Protein AF-0000000067835198 (afdb_homodimer)

pLDDT: mean 89.01, std 11.65, range [39.59, 98.62]

Organism: Methylorubrum extorquens (strain ATCC 14718 / DSM 1338 / JCM 2805 / NCIMB 9133 / AM1) (NCBI:txid272630)

Radius of gyration: 22.45 Å; Cα contacts (8 Å, |Δi|>4): 816; chains: 2; bounding box: 59×58×52 Å

Structure (mmCIF, N/CA/C/O backbone):
data_AF-0000000067835198-model_v1
#
loop_
_entity.id
_entity.type
_entity.pdbx_description
1 polymer 'UspA domain-containing protein'
#
loop_
_atom_site.group_PDB
_atom_site.id
_atom_site.type_symbol
_atom_site.label_atom_id
_atom_site.label_alt_id
_atom_site.label_comp_id
_atom_site.label_asym_id
_atom_site.label_entity_id
_atom_site.label_seq_id
_atom_site.pdbx_PDB_ins_code
_atom_site.Cartn_x
_atom_site.Cartn_y
_atom_site.Cartn_z
_atom_site.occupancy
_atom_site.B_iso_or_equiv
_atom_site.auth_seq_id
_atom_site.auth_comp_id
_atom_site.auth_asym_id
_atom_site.auth_atom_id
_atom_site.pdbx_PDB_model_num
ATOM 1 N N . MET A 1 1 ? 27.922 -19.25 -3.51 1 61.28 1 MET A N 1
ATOM 2 C CA . MET A 1 1 ? 27.203 -17.984 -3.523 1 61.28 1 MET A CA 1
ATOM 3 C C . MET A 1 1 ? 27.75 -17.062 -4.605 1 61.28 1 MET A C 1
ATOM 5 O O . MET A 1 1 ? 26.984 -16.484 -5.383 1 61.28 1 MET A O 1
ATOM 9 N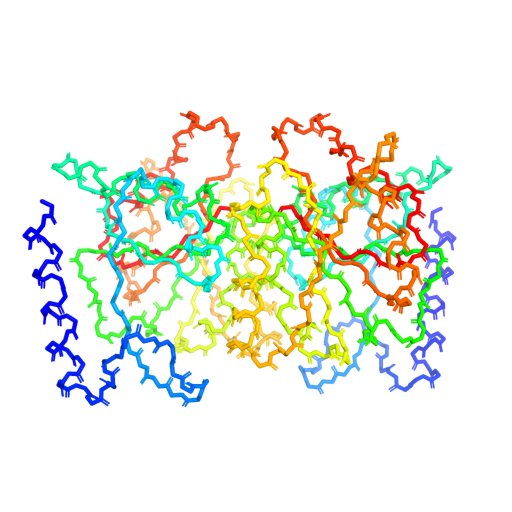 N . ARG A 1 2 ? 29.109 -17.125 -4.793 1 64.88 2 ARG A N 1
ATOM 10 C CA . ARG A 1 2 ? 29.75 -16.281 -5.801 1 64.88 2 ARG A CA 1
ATOM 11 C C . ARG A 1 2 ? 29.484 -16.812 -7.207 1 64.88 2 ARG A C 1
ATOM 13 O O . ARG A 1 2 ? 29.266 -16.047 -8.141 1 64.88 2 ARG A O 1
ATOM 20 N N . GLU A 1 3 ? 29.406 -18.047 -7.223 1 72.19 3 GLU A N 1
ATOM 21 C CA . GLU A 1 3 ? 29.156 -18.672 -8.523 1 72.19 3 GLU A CA 1
ATOM 22 C C . GLU A 1 3 ? 27.734 -18.406 -8.992 1 72.19 3 GLU A C 1
ATOM 24 O O . GLU A 1 3 ? 27.5 -18.109 -10.172 1 72.19 3 GLU A O 1
ATOM 29 N N . ALA A 1 4 ? 26.812 -18.5 -8.172 1 78.25 4 ALA A N 1
ATOM 30 C CA . ALA A 1 4 ? 25.422 -18.219 -8.492 1 78.25 4 ALA A CA 1
ATOM 31 C C . ALA A 1 4 ? 25.219 -16.766 -8.922 1 78.25 4 ALA A C 1
ATOM 33 O O . ALA A 1 4 ? 24.469 -16.484 -9.852 1 78.25 4 ALA A O 1
ATOM 34 N N . ALA A 1 5 ? 25.938 -15.859 -8.352 1 86.12 5 ALA A N 1
ATOM 35 C CA . ALA A 1 5 ? 25.859 -14.445 -8.711 1 86.12 5 ALA A CA 1
ATOM 36 C C . ALA A 1 5 ? 26.406 -14.211 -10.117 1 86.12 5 ALA A C 1
ATOM 38 O O . ALA A 1 5 ? 25.812 -13.453 -10.898 1 86.12 5 ALA A O 1
ATOM 39 N N . ALA A 1 6 ? 27.469 -14.859 -10.391 1 89.94 6 ALA A N 1
ATOM 40 C CA . ALA A 1 6 ? 28.078 -14.711 -11.711 1 89.94 6 ALA A CA 1
ATOM 41 C C . ALA A 1 6 ? 27.156 -15.258 -12.805 1 89.94 6 ALA A C 1
ATOM 43 O O . ALA A 1 6 ? 27.031 -14.648 -13.867 1 89.94 6 ALA A O 1
ATOM 44 N N . GLU A 1 7 ? 26.594 -16.344 -12.547 1 90.81 7 GLU A N 1
ATOM 45 C CA . GLU A 1 7 ? 25.672 -16.953 -13.5 1 90.81 7 GLU A CA 1
ATOM 46 C C . GLU A 1 7 ? 24.453 -16.062 -13.727 1 90.81 7 GLU A C 1
ATOM 48 O O . GLU A 1 7 ? 24 -15.898 -14.859 1 90.81 7 GLU A O 1
ATOM 53 N N . GLY A 1 8 ? 23.906 -15.531 -12.68 1 90.81 8 GLY A N 1
ATOM 54 C CA . GLY A 1 8 ? 22.781 -14.625 -12.781 1 90.81 8 GLY A CA 1
ATOM 55 C C . GLY A 1 8 ? 23.094 -13.367 -13.57 1 90.81 8 GLY A C 1
ATOM 56 O O . GLY A 1 8 ? 22.312 -12.961 -14.438 1 90.81 8 GLY A O 1
ATOM 57 N N . LYS A 1 9 ? 24.188 -12.828 -13.242 1 93.56 9 LYS A N 1
ATOM 58 C CA . LYS A 1 9 ? 24.609 -11.625 -13.953 1 93.56 9 LYS A CA 1
ATOM 59 C C . LYS A 1 9 ? 24.766 -11.891 -15.453 1 93.56 9 LYS A C 1
ATOM 61 O O . LYS A 1 9 ? 24.297 -11.109 -16.281 1 93.56 9 LYS A O 1
ATOM 66 N N . ALA A 1 10 ? 25.406 -13.008 -15.734 1 94.88 10 ALA A N 1
ATOM 67 C CA . ALA A 1 10 ? 25.609 -13.383 -17.125 1 94.88 10 ALA A CA 1
ATOM 68 C C . ALA A 1 10 ? 24.281 -13.586 -17.844 1 94.88 10 ALA A C 1
ATOM 70 O O . ALA A 1 10 ? 24.125 -13.195 -19 1 94.88 10 ALA A O 1
ATOM 71 N N . ALA A 1 11 ? 23.375 -14.172 -17.172 1 93.69 11 ALA A N 1
ATOM 72 C CA . ALA A 1 11 ? 22.047 -14.422 -17.75 1 93.69 11 ALA A CA 1
ATOM 73 C C . ALA A 1 11 ? 21.328 -13.109 -18.031 1 93.69 11 ALA A C 1
ATOM 75 O O . ALA A 1 11 ? 20.719 -12.953 -19.094 1 93.69 11 ALA A O 1
ATOM 76 N N . VAL A 1 12 ? 21.406 -12.125 -17.141 1 94.25 12 VAL A N 1
ATOM 77 C CA . VAL A 1 12 ? 20.766 -10.828 -17.328 1 94.25 12 VAL A CA 1
ATOM 78 C C . VAL A 1 12 ? 21.438 -10.07 -18.469 1 94.25 12 VAL A C 1
ATOM 80 O O . VAL A 1 12 ? 20.75 -9.469 -19.297 1 94.25 12 VAL A O 1
ATOM 83 N N . GLN A 1 13 ? 22.703 -10.133 -18.531 1 95.75 13 GLN A N 1
ATOM 84 C CA . GLN A 1 13 ? 23.438 -9.461 -19.594 1 95.75 13 GLN A CA 1
ATOM 85 C C . GLN A 1 13 ? 23.078 -10.031 -20.969 1 95.75 13 GLN A C 1
ATOM 87 O O . GLN A 1 13 ? 22.891 -9.289 -21.938 1 95.75 13 GLN A O 1
ATOM 92 N N . ALA A 1 14 ? 23.016 -11.367 -21.016 1 96.38 14 ALA A N 1
ATOM 93 C CA . ALA A 1 14 ? 22.625 -12.031 -22.25 1 96.38 14 ALA A CA 1
ATOM 94 C C . ALA A 1 14 ? 21.219 -11.625 -22.688 1 96.38 14 ALA A C 1
ATOM 96 O O . ALA A 1 14 ? 20.984 -11.375 -23.875 1 96.38 14 ALA A O 1
ATOM 97 N N . TRP A 1 15 ? 20.344 -11.602 -21.781 1 93.25 15 TRP A N 1
ATOM 98 C CA . TRP A 1 15 ? 18.984 -11.164 -22.078 1 93.25 15 TRP A CA 1
ATOM 99 C C . TRP A 1 15 ? 18.969 -9.727 -22.578 1 93.25 15 TRP A C 1
ATOM 101 O O . TRP A 1 15 ? 18.281 -9.414 -23.562 1 93.25 15 TRP A O 1
ATOM 111 N N . CYS A 1 16 ? 19.672 -8.805 -21.875 1 95.69 16 CYS A N 1
ATOM 112 C CA . CYS A 1 16 ? 19.766 -7.398 -22.266 1 95.69 16 CYS A CA 1
ATOM 113 C C . CYS A 1 16 ? 20.25 -7.254 -23.703 1 95.69 16 CYS A C 1
ATOM 115 O O . CYS A 1 16 ? 19.688 -6.465 -24.469 1 95.69 16 CYS A O 1
ATOM 117 N N . GLN A 1 17 ? 21.281 -7.996 -24.031 1 96.12 17 GLN A N 1
ATOM 118 C CA . GLN A 1 17 ? 21.828 -7.969 -25.391 1 96.12 17 GLN A CA 1
ATOM 119 C C . GLN A 1 17 ? 20.781 -8.422 -26.406 1 96.12 17 GLN A C 1
ATOM 121 O O . GLN A 1 17 ? 20.609 -7.773 -27.453 1 96.12 17 GLN A O 1
ATOM 126 N N . ARG A 1 18 ? 20.094 -9.438 -26.125 1 95.88 18 ARG A N 1
ATOM 127 C CA . ARG A 1 18 ? 19.094 -10 -27.031 1 95.88 18 ARG A CA 1
ATOM 128 C C . ARG A 1 18 ? 17.938 -9.031 -27.25 1 95.88 18 ARG A C 1
ATOM 130 O O . ARG A 1 18 ? 17.438 -8.883 -28.359 1 95.88 18 ARG A O 1
ATOM 137 N N . GLU A 1 19 ? 17.531 -8.305 -26.172 1 93.88 19 GLU A N 1
ATOM 138 C CA . GLU A 1 19 ? 16.328 -7.48 -26.219 1 93.88 19 GLU A CA 1
ATOM 139 C C . GLU A 1 19 ? 16.672 -6.023 -26.516 1 93.88 19 GLU A C 1
ATOM 141 O O . GLU A 1 19 ? 15.773 -5.184 -26.656 1 93.88 19 GLU A O 1
ATOM 146 N N . GLY A 1 20 ? 17.938 -5.684 -26.562 1 93.88 20 GLY A N 1
ATOM 147 C CA . GLY A 1 20 ? 18.344 -4.312 -26.812 1 93.88 20 GLY A CA 1
ATOM 148 C C . GLY A 1 20 ? 18.109 -3.4 -25.625 1 93.88 20 GLY A C 1
ATOM 149 O O . GLY A 1 20 ? 17.766 -2.229 -25.781 1 93.88 20 GLY A O 1
ATOM 150 N N . VAL A 1 21 ? 18.141 -3.959 -24.438 1 93.94 21 VAL A N 1
ATOM 151 C CA . VAL A 1 21 ? 18 -3.189 -23.203 1 93.94 21 VAL A CA 1
ATOM 152 C C . VAL A 1 21 ? 19.375 -2.811 -22.656 1 93.94 21 VAL A C 1
ATOM 154 O O . VAL A 1 21 ? 20.219 -3.676 -22.453 1 93.94 21 VAL A O 1
ATOM 157 N N . PRO A 1 22 ? 19.625 -1.518 -22.531 1 93.88 22 PRO A N 1
ATOM 158 C CA . PRO A 1 22 ? 20.922 -1.11 -21.984 1 93.88 22 PRO A CA 1
ATOM 159 C C . PRO A 1 22 ? 21.203 -1.728 -20.609 1 93.88 22 PRO A C 1
ATOM 161 O O . PRO A 1 22 ? 20.344 -1.707 -19.734 1 93.88 22 PRO A O 1
ATOM 164 N N . PHE A 1 23 ? 22.344 -2.373 -20.5 1 94.25 23 PHE A N 1
ATOM 165 C CA . PHE A 1 23 ? 22.891 -2.838 -19.234 1 94.25 23 PHE A CA 1
ATOM 166 C C . PHE A 1 23 ? 23.844 -1.811 -18.656 1 94.25 23 PHE A C 1
ATOM 168 O O . PHE A 1 23 ? 24.922 -1.571 -19.203 1 94.25 23 PHE A O 1
ATOM 175 N N . MET A 1 24 ? 23.391 -1.214 -17.484 1 91.38 24 MET A N 1
ATOM 176 C CA . MET A 1 24 ? 24.125 -0.045 -16.984 1 91.38 24 MET A CA 1
ATOM 177 C C . MET A 1 24 ? 24.547 -0.245 -15.539 1 91.38 24 MET A C 1
ATOM 179 O O . MET A 1 24 ? 24.031 -1.122 -14.852 1 91.38 24 MET A O 1
ATOM 183 N N . SER A 1 25 ? 25.5 0.57 -15.117 1 84.69 25 SER A N 1
ATOM 184 C CA . SER A 1 25 ? 25.984 0.493 -13.75 1 84.69 25 SER A CA 1
ATOM 185 C C . SER A 1 25 ? 25.062 1.222 -12.781 1 84.69 25 SER A C 1
ATOM 187 O O . SER A 1 25 ? 25.016 0.898 -11.594 1 84.69 25 SER A O 1
ATOM 189 N N . SER A 1 26 ? 24.453 2.236 -13.32 1 78.19 26 SER A N 1
ATOM 190 C CA . SER A 1 26 ? 23.531 3.01 -12.508 1 78.19 26 SER A CA 1
ATOM 191 C C . SER A 1 26 ? 22.281 3.395 -13.305 1 78.19 26 SER A C 1
ATOM 193 O O . SER A 1 26 ? 22.234 3.184 -14.516 1 78.19 26 SER A O 1
ATOM 195 N N . GLY A 1 27 ? 21.328 3.848 -12.555 1 71.88 27 GLY A N 1
ATOM 196 C CA . GLY A 1 27 ? 20.062 4.203 -13.164 1 71.88 27 GLY A CA 1
ATOM 197 C C . GLY A 1 27 ? 20.203 5.172 -14.32 1 71.88 27 GLY A C 1
ATOM 198 O O . GLY A 1 27 ? 21.156 5.961 -14.359 1 71.88 27 GLY A O 1
ATOM 199 N N . GLY A 1 28 ? 19.469 4.891 -15.406 1 71 28 GLY A N 1
ATOM 200 C CA . GLY A 1 28 ? 19.438 5.719 -16.594 1 71 28 GLY A CA 1
ATOM 201 C C . GLY A 1 28 ? 18.281 6.699 -16.625 1 71 28 GLY A C 1
ATOM 202 O O . GLY A 1 28 ? 17.844 7.18 -15.57 1 71 28 GLY A O 1
ATOM 203 N N . ARG A 1 29 ? 17.953 7.02 -17.781 1 74 29 ARG A N 1
ATOM 204 C CA . ARG A 1 29 ? 16.844 7.941 -18.031 1 74 29 ARG A CA 1
ATOM 205 C C . ARG A 1 29 ? 15.516 7.328 -17.594 1 74 29 ARG A C 1
ATOM 207 O O . ARG A 1 29 ? 15.297 6.125 -17.766 1 74 29 ARG A O 1
ATOM 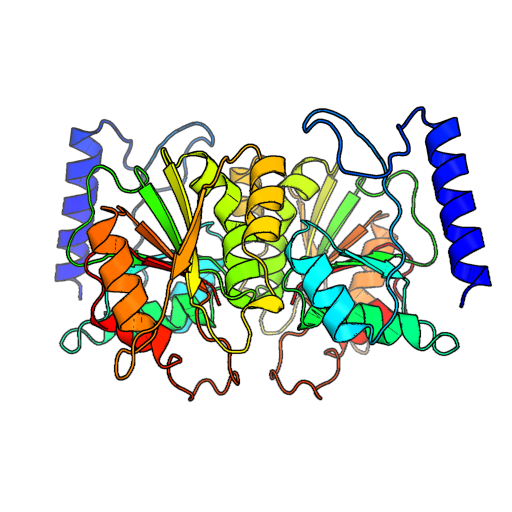214 N N . LEU A 1 30 ? 14.555 8.172 -17.172 1 75.88 30 LEU A N 1
ATOM 215 C CA . LEU A 1 30 ? 13.258 7.777 -16.625 1 75.88 30 LEU A CA 1
ATOM 216 C C . LEU A 1 30 ? 12.359 7.203 -17.703 1 75.88 30 LEU A C 1
ATOM 218 O O . LEU A 1 30 ? 11.445 6.426 -17.422 1 75.88 30 LEU A O 1
ATOM 222 N N . ASP A 1 31 ? 12.641 7.492 -18.938 1 79 31 ASP A N 1
ATOM 223 C CA . ASP A 1 31 ? 11.727 7.105 -20.016 1 79 31 ASP A CA 1
ATOM 224 C C . ASP A 1 31 ? 12.273 5.91 -20.797 1 79 31 ASP A C 1
ATOM 226 O O . ASP A 1 31 ? 11.773 5.582 -21.875 1 79 31 ASP A O 1
ATOM 230 N N . ALA A 1 32 ? 13.281 5.273 -20.203 1 83.12 32 ALA A N 1
ATOM 231 C CA . ALA A 1 32 ? 13.875 4.148 -20.922 1 83.12 32 ALA A CA 1
ATOM 232 C C . ALA A 1 32 ? 13.906 2.895 -20.047 1 83.12 32 ALA A C 1
ATOM 234 O O . ALA A 1 32 ? 13.898 2.986 -18.812 1 83.12 32 ALA A O 1
ATOM 235 N N . THR A 1 33 ? 13.875 1.785 -20.781 1 89.19 33 THR A N 1
ATOM 236 C CA . THR A 1 33 ? 14.07 0.507 -20.109 1 89.19 33 THR A CA 1
ATOM 237 C C . THR A 1 33 ? 15.562 0.171 -20.016 1 89.19 33 THR A C 1
ATOM 239 O O . THR A 1 33 ? 16.297 0.298 -20.984 1 89.19 33 THR A O 1
ATOM 242 N N . PHE A 1 34 ? 15.984 -0.078 -18.828 1 93.38 34 PHE A N 1
ATOM 243 C CA . PHE A 1 34 ? 17.375 -0.48 -18.625 1 93.38 34 PHE A CA 1
ATOM 244 C C . PHE A 1 34 ? 17.484 -1.527 -17.516 1 93.38 34 PHE A C 1
ATOM 246 O O . PHE A 1 34 ? 16.5 -1.803 -16.828 1 93.38 34 PHE A O 1
ATOM 253 N N . ALA A 1 35 ? 18.656 -2.15 -17.438 1 94.19 35 ALA A N 1
ATOM 254 C CA . ALA A 1 35 ? 18.938 -3.109 -16.375 1 94.19 35 ALA A CA 1
ATOM 255 C C . ALA A 1 35 ? 20.234 -2.764 -15.656 1 94.19 35 ALA A C 1
ATOM 257 O O . ALA A 1 35 ? 21.203 -2.307 -16.281 1 94.19 35 ALA A O 1
ATOM 258 N N . THR A 1 36 ? 20.188 -2.814 -14.383 1 92.94 36 THR A N 1
ATOM 259 C CA . THR A 1 36 ? 21.391 -2.703 -13.562 1 92.94 36 THR A CA 1
ATOM 260 C C . THR A 1 36 ? 21.594 -3.963 -12.727 1 92.94 36 THR A C 1
ATOM 262 O O . THR A 1 36 ? 20.641 -4.73 -12.516 1 92.94 36 THR A O 1
ATOM 265 N N . TRP A 1 37 ? 22.844 -4.223 -12.352 1 93.38 37 TRP A N 1
ATOM 266 C CA . TRP A 1 37 ? 23.188 -5.359 -11.508 1 93.38 37 TRP A CA 1
ATOM 267 C C . TRP A 1 37 ? 23.953 -4.906 -10.266 1 93.38 37 TRP A C 1
ATOM 269 O O . TRP A 1 37 ? 24.906 -4.117 -10.375 1 93.38 37 TRP A O 1
ATOM 279 N N . ALA A 1 38 ? 23.422 -5.273 -9.156 1 91.62 38 ALA A N 1
ATOM 280 C CA . ALA A 1 38 ? 24.094 -4.992 -7.898 1 91.62 38 ALA A CA 1
ATOM 281 C C . ALA A 1 38 ? 24.281 -6.266 -7.074 1 91.62 38 ALA A C 1
ATOM 283 O O . ALA A 1 38 ? 23.375 -7.117 -7.035 1 91.62 38 ALA A O 1
ATOM 284 N N . GLU A 1 39 ? 25.406 -6.402 -6.465 1 91.5 39 GLU A N 1
ATOM 285 C CA . GLU A 1 39 ? 25.703 -7.488 -5.535 1 91.5 39 GLU A CA 1
ATOM 286 C C . GLU A 1 39 ? 25.906 -6.961 -4.117 1 91.5 39 GLU A C 1
ATOM 288 O O . GLU A 1 39 ? 26.75 -6.094 -3.883 1 91.5 39 GLU A O 1
ATOM 293 N N . LEU A 1 40 ? 25.094 -7.375 -3.268 1 89.81 40 LEU A N 1
ATOM 294 C CA . LEU A 1 40 ? 25.156 -6.984 -1.865 1 89.81 40 LEU A CA 1
ATOM 295 C C . LEU A 1 40 ? 25.484 -8.18 -0.979 1 89.81 40 LEU A C 1
ATOM 297 O O . LEU A 1 40 ? 25 -9.289 -1.228 1 89.81 40 LEU A O 1
ATOM 301 N N . SER A 1 41 ? 26.312 -7.98 -0.031 1 90.88 41 SER A N 1
ATOM 302 C CA . SER A 1 41 ? 26.719 -9.031 0.906 1 90.88 41 SER A CA 1
ATOM 303 C C . SER A 1 41 ? 26.297 -8.68 2.332 1 90.88 41 SER A C 1
ATOM 305 O O . SER A 1 41 ? 26.406 -7.527 2.752 1 90.88 41 SER A O 1
ATOM 307 N N . GLY A 1 42 ? 25.734 -9.609 2.973 1 90.31 42 GLY A N 1
ATOM 308 C CA . GLY A 1 42 ? 25.25 -9.422 4.332 1 90.31 42 GLY A CA 1
ATOM 309 C C . GLY A 1 42 ? 23.984 -10.211 4.629 1 90.31 42 GLY A C 1
ATOM 310 O O . GLY A 1 42 ? 23.672 -11.18 3.936 1 90.31 42 GLY A O 1
ATOM 311 N N . GLU A 1 43 ? 23.375 -9.883 5.766 1 92.5 43 GLU A N 1
ATOM 312 C CA . GLU A 1 43 ? 22.109 -10.523 6.109 1 92.5 43 GLU A CA 1
ATOM 313 C C . GLU A 1 43 ? 21 -10.117 5.141 1 92.5 43 GLU A C 1
ATOM 315 O O . GLU A 1 43 ? 20.875 -8.938 4.797 1 92.5 43 GLU A O 1
ATOM 320 N N . ILE A 1 44 ? 20.266 -11.039 4.703 1 90.69 44 ILE A N 1
ATOM 321 C CA . ILE A 1 44 ? 19.281 -10.836 3.646 1 90.69 44 ILE A CA 1
ATOM 322 C C . ILE A 1 44 ? 18.203 -9.867 4.125 1 90.69 44 ILE A C 1
ATOM 324 O O . ILE A 1 44 ? 17.781 -8.977 3.383 1 90.69 44 ILE A O 1
ATOM 328 N N . GLU A 1 45 ? 17.734 -10.047 5.391 1 92.19 45 GLU A N 1
ATOM 329 C CA . GLU A 1 45 ? 16.562 -9.281 5.828 1 92.19 45 GLU A CA 1
ATOM 330 C C . GLU A 1 45 ? 16.828 -7.781 5.766 1 92.19 45 GLU A C 1
ATOM 332 O O . GLU A 1 45 ? 16.109 -7.043 5.102 1 92.19 45 GLU A O 1
ATOM 337 N N . PRO A 1 46 ? 17.922 -7.27 6.414 1 91.19 46 PRO A N 1
ATOM 338 C CA . PRO A 1 46 ? 18.172 -5.828 6.32 1 91.19 46 PRO A CA 1
ATOM 339 C C . PRO A 1 46 ? 18.453 -5.367 4.891 1 91.19 46 PRO A C 1
ATOM 341 O O . PRO A 1 46 ? 17.969 -4.305 4.477 1 91.19 46 PRO A O 1
ATOM 344 N N . LEU A 1 47 ? 19.172 -6.129 4.133 1 92.81 47 LEU A N 1
ATOM 345 C CA . LEU A 1 47 ? 19.562 -5.742 2.781 1 92.81 47 LEU A CA 1
ATOM 346 C C . LEU A 1 47 ? 18.344 -5.691 1.858 1 92.81 47 LEU A C 1
ATOM 348 O O . LEU A 1 47 ? 18.156 -4.719 1.124 1 92.81 47 LEU A O 1
ATOM 352 N N . LEU A 1 48 ? 17.5 -6.68 1.898 1 93.94 48 LEU A N 1
ATOM 353 C CA . LEU A 1 48 ? 16.328 -6.73 1.037 1 93.94 48 LEU A CA 1
ATOM 354 C C . LEU A 1 48 ? 15.305 -5.68 1.455 1 93.94 48 LEU A C 1
ATOM 356 O O . LEU A 1 48 ? 14.641 -5.086 0.606 1 93.94 48 LEU A O 1
ATOM 360 N N . THR A 1 49 ? 15.188 -5.488 2.754 1 92.88 49 THR A N 1
ATOM 361 C CA . THR A 1 49 ? 14.273 -4.477 3.262 1 92.88 49 THR A CA 1
ATOM 362 C C . THR A 1 49 ? 14.641 -3.094 2.725 1 92.88 49 THR A C 1
ATOM 364 O O . THR A 1 49 ? 13.797 -2.402 2.148 1 92.88 49 THR A O 1
ATOM 367 N N . LEU A 1 50 ? 15.875 -2.752 2.869 1 88 50 LEU A N 1
ATOM 368 C CA . LEU A 1 50 ? 16.328 -1.426 2.465 1 88 50 LEU A CA 1
ATOM 369 C C . LEU A 1 50 ? 16.234 -1.256 0.953 1 88 50 LEU A C 1
ATOM 371 O O . LEU A 1 50 ? 15.742 -0.238 0.468 1 88 50 LEU A O 1
ATOM 375 N N . ALA A 1 51 ? 16.578 -2.25 0.224 1 91.12 51 ALA A N 1
ATOM 376 C CA . ALA A 1 51 ? 16.547 -2.184 -1.234 1 91.12 51 ALA A CA 1
ATOM 377 C C . ALA A 1 51 ? 15.102 -2.221 -1.743 1 91.12 51 ALA A C 1
ATOM 379 O O . ALA A 1 51 ? 14.758 -1.517 -2.695 1 91.12 51 ALA A O 1
ATOM 380 N N . GLY A 1 52 ? 14.328 -2.998 -1.124 1 94.12 52 GLY A N 1
ATOM 381 C CA . GLY A 1 52 ? 12.969 -3.217 -1.578 1 94.12 52 GLY A CA 1
ATOM 382 C C . GLY A 1 52 ? 12.062 -2.021 -1.351 1 94.12 52 GLY A C 1
ATOM 383 O O . GLY A 1 52 ? 11.141 -1.774 -2.133 1 94.12 52 GLY A O 1
ATOM 384 N N . ARG A 1 53 ? 12.328 -1.284 -0.363 1 92 53 ARG A N 1
ATOM 385 C CA . ARG A 1 53 ? 11.43 -0.208 0.056 1 92 53 ARG A CA 1
ATOM 386 C C . ARG A 1 53 ? 11.43 0.927 -0.963 1 92 53 ARG A C 1
ATOM 388 O O . ARG A 1 53 ? 10.477 1.705 -1.028 1 92 53 ARG A O 1
ATOM 395 N N . ILE A 1 54 ? 12.492 1.025 -1.827 1 93.31 54 ILE A N 1
ATOM 396 C CA . ILE A 1 54 ? 12.578 2.088 -2.822 1 93.31 54 ILE A CA 1
ATOM 397 C C . ILE A 1 54 ? 12.344 1.509 -4.215 1 93.31 54 ILE A C 1
ATOM 399 O O . ILE A 1 54 ? 12.969 1.941 -5.188 1 93.31 54 ILE A O 1
ATOM 403 N N . ASN A 1 55 ? 11.617 0.474 -4.297 1 94.81 55 ASN A N 1
ATOM 404 C CA . ASN A 1 55 ? 11.148 -0.143 -5.535 1 94.81 55 ASN A CA 1
ATOM 405 C C . ASN A 1 55 ? 9.641 -0.372 -5.508 1 94.81 55 ASN A C 1
ATOM 407 O O . ASN A 1 55 ? 9.031 -0.378 -4.441 1 94.81 55 ASN A O 1
ATOM 411 N N . ASP A 1 56 ? 9.055 -0.52 -6.691 1 95.12 56 ASP A N 1
ATOM 412 C CA . ASP A 1 56 ? 7.613 -0.709 -6.773 1 95.12 56 ASP A CA 1
ATOM 413 C C . ASP A 1 56 ? 7.238 -2.174 -6.555 1 95.12 56 ASP A C 1
ATOM 415 O O . ASP A 1 56 ? 6.113 -2.479 -6.148 1 95.12 56 ASP A O 1
ATOM 419 N N . LEU A 1 57 ? 8.133 -3.059 -6.852 1 96.69 57 LEU A N 1
ATOM 420 C CA . LEU A 1 57 ? 7.875 -4.496 -6.859 1 96.69 57 LEU A CA 1
ATOM 421 C C . LEU A 1 57 ? 9.141 -5.273 -6.5 1 96.69 57 LEU A C 1
ATOM 423 O O . LEU A 1 57 ? 10.234 -4.938 -6.965 1 96.69 57 LEU A O 1
ATOM 427 N N . VAL A 1 58 ? 8.984 -6.254 -5.613 1 97.19 58 VAL A N 1
ATOM 428 C CA . VAL A 1 58 ? 10.062 -7.188 -5.309 1 97.19 58 VAL A CA 1
ATOM 429 C C . VAL A 1 58 ? 9.766 -8.547 -5.945 1 97.19 58 VAL A C 1
ATOM 431 O O . VAL A 1 58 ? 8.672 -9.086 -5.789 1 97.19 58 VAL A O 1
ATOM 434 N N . ILE A 1 59 ? 10.68 -9.055 -6.758 1 96.88 59 ILE A N 1
ATOM 435 C CA . ILE A 1 59 ? 10.531 -10.367 -7.379 1 96.88 59 ILE A CA 1
ATOM 436 C C . ILE A 1 59 ? 11.461 -11.367 -6.695 1 96.88 59 ILE A C 1
ATOM 438 O O . ILE A 1 59 ? 12.656 -11.109 -6.555 1 96.88 59 ILE A O 1
ATOM 442 N N . VAL A 1 60 ? 10.898 -12.477 -6.215 1 95.38 60 VAL A N 1
ATOM 443 C CA . VAL A 1 60 ? 11.68 -13.484 -5.516 1 95.38 60 VAL A CA 1
ATOM 444 C C . VAL A 1 60 ? 11.391 -14.867 -6.102 1 95.38 60 VAL A C 1
ATOM 446 O O . VAL A 1 60 ? 10.344 -15.078 -6.715 1 95.38 60 VAL A O 1
ATOM 449 N N . ASP A 1 61 ? 12.352 -15.773 -5.852 1 92.62 61 ASP A N 1
ATOM 450 C CA . ASP A 1 61 ? 12.141 -17.172 -6.219 1 92.62 61 ASP A CA 1
ATOM 451 C C . ASP A 1 61 ? 11.133 -17.844 -5.281 1 92.62 61 ASP A C 1
ATOM 453 O O . ASP A 1 61 ? 10.961 -17.406 -4.141 1 92.62 61 ASP A O 1
ATOM 457 N N . ARG A 1 62 ? 10.508 -18.859 -5.809 1 92.56 62 ARG A N 1
ATOM 458 C CA . ARG A 1 62 ? 9.75 -19.734 -4.914 1 92.56 62 ARG A CA 1
ATOM 459 C C . ARG A 1 62 ? 10.656 -20.359 -3.857 1 92.56 62 ARG A C 1
ATOM 461 O O . ARG A 1 62 ? 11.781 -20.75 -4.156 1 92.56 62 ARG A O 1
ATOM 468 N N . PRO A 1 63 ? 10.117 -20.516 -2.654 1 91.56 63 PRO A N 1
ATOM 469 C CA . PRO A 1 63 ? 10.922 -21.156 -1.617 1 91.56 63 PRO A CA 1
ATOM 470 C C . PRO A 1 63 ? 11.344 -22.578 -1.99 1 91.56 63 PRO A C 1
ATOM 472 O O . PRO A 1 63 ? 10.516 -23.359 -2.467 1 91.56 63 PRO A O 1
ATOM 475 N N . ASP A 1 64 ? 12.609 -22.828 -1.864 1 89.31 64 ASP A N 1
ATOM 476 C CA . ASP A 1 64 ? 13.234 -24.141 -2.053 1 89.31 64 ASP A CA 1
ATOM 477 C C . ASP A 1 64 ? 13.906 -24.609 -0.769 1 89.31 64 ASP A C 1
ATOM 479 O O . ASP A 1 64 ? 14.828 -23.953 -0.268 1 89.31 64 ASP A O 1
ATOM 483 N N . PRO A 1 65 ? 13.422 -25.719 -0.227 1 88.25 65 PRO A N 1
ATOM 484 C CA . PRO A 1 65 ? 14.031 -26.219 1.008 1 88.25 65 PRO A CA 1
ATOM 485 C C . PRO A 1 65 ? 15.539 -26.422 0.884 1 88.25 65 PRO A C 1
ATOM 487 O O . PRO A 1 65 ? 16.266 -26.328 1.879 1 88.25 65 PRO A O 1
ATOM 490 N N . GLY A 1 66 ? 16.031 -26.719 -0.238 1 90.62 66 GLY A N 1
ATOM 491 C CA . GLY A 1 66 ? 17.469 -26.906 -0.465 1 90.62 66 GLY A CA 1
ATOM 492 C C . GLY A 1 66 ? 18.234 -25.609 -0.556 1 90.62 66 GLY A C 1
ATOM 493 O O . GLY A 1 66 ? 19.469 -25.625 -0.545 1 90.62 66 GLY A O 1
ATOM 494 N N . VAL A 1 67 ? 17.531 -24.547 -0.747 1 88.81 67 VAL A N 1
ATOM 495 C CA . VAL A 1 67 ? 18.141 -23.234 -0.845 1 88.81 67 VAL A CA 1
ATOM 496 C C . VAL A 1 67 ? 17.5 -22.281 0.171 1 88.81 67 VAL A C 1
ATOM 498 O O . VAL A 1 67 ? 16.609 -21.516 -0.173 1 88.81 67 VAL A O 1
ATOM 501 N N . PRO A 1 68 ? 17.984 -22.25 1.422 1 86.44 68 PRO A N 1
ATOM 502 C CA . PRO A 1 68 ? 17.359 -21.5 2.516 1 86.44 68 PRO A CA 1
ATOM 503 C C . PRO A 1 68 ? 17.172 -20.016 2.186 1 86.44 68 PRO A C 1
ATOM 505 O O . PRO A 1 68 ? 16.25 -19.375 2.701 1 86.44 68 PRO A O 1
ATOM 508 N N . PHE A 1 69 ? 17.969 -19.562 1.315 1 87.69 69 PHE A N 1
ATOM 509 C CA . PHE A 1 69 ? 17.906 -18.172 0.898 1 87.69 69 PHE A CA 1
ATOM 510 C C . PHE A 1 69 ? 16.531 -17.828 0.333 1 87.69 69 PHE A C 1
ATOM 512 O O . PHE A 1 69 ? 15.992 -16.75 0.607 1 87.69 69 PHE A O 1
ATOM 519 N N . THR A 1 70 ? 15.969 -18.688 -0.359 1 90.12 70 THR A N 1
ATOM 520 C CA . THR A 1 70 ? 14.727 -18.391 -1.067 1 90.12 70 THR A CA 1
ATOM 521 C C . THR A 1 70 ? 13.57 -18.203 -0.084 1 90.12 70 THR A C 1
ATOM 523 O O . THR A 1 70 ? 12.734 -17.312 -0.261 1 90.12 70 THR A O 1
ATOM 526 N N . GLY A 1 71 ? 13.508 -19.016 0.891 1 90.88 71 GLY A N 1
ATOM 527 C CA . GLY A 1 71 ? 12.484 -18.844 1.915 1 90.88 71 GLY A CA 1
ATOM 528 C C . GLY A 1 71 ? 12.625 -17.547 2.691 1 90.88 71 GLY A C 1
ATOM 529 O O . GLY A 1 71 ? 11.641 -16.859 2.938 1 90.88 71 GLY A O 1
ATOM 530 N N . ARG A 1 72 ? 13.82 -17.25 3.111 1 91.38 72 ARG A N 1
ATOM 531 C CA . ARG A 1 72 ? 14.086 -16.016 3.848 1 91.38 72 ARG A CA 1
ATOM 532 C C . ARG A 1 72 ? 13.781 -14.789 2.996 1 91.38 72 ARG A C 1
ATOM 534 O O . ARG A 1 72 ? 13.281 -13.781 3.502 1 91.38 72 ARG A O 1
ATOM 541 N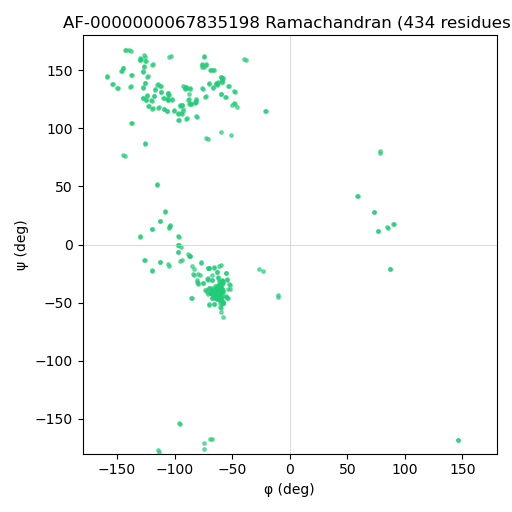 N . ALA A 1 73 ? 14.102 -14.883 1.699 1 93.88 73 ALA A N 1
ATOM 542 C CA . ALA A 1 73 ? 13.836 -13.781 0.784 1 93.88 73 ALA A CA 1
ATOM 543 C C . ALA A 1 73 ? 12.344 -13.5 0.671 1 93.88 73 ALA A C 1
ATOM 545 O O . ALA A 1 73 ? 11.906 -12.352 0.747 1 93.88 73 ALA A O 1
ATOM 546 N N . LEU A 1 74 ? 11.594 -14.539 0.544 1 93.31 74 LEU A N 1
ATOM 547 C CA . LEU A 1 74 ? 10.148 -14.367 0.445 1 93.31 74 LEU A CA 1
ATOM 548 C C . LEU A 1 74 ? 9.578 -13.797 1.74 1 93.31 74 LEU A C 1
ATOM 550 O O . LEU A 1 74 ? 8.781 -12.859 1.713 1 93.31 74 LEU A O 1
ATOM 554 N N . ASP A 1 75 ? 10.008 -14.344 2.811 1 90.62 75 ASP A N 1
ATOM 555 C CA . ASP A 1 75 ? 9.547 -13.875 4.113 1 90.62 75 ASP A CA 1
ATOM 556 C C . ASP A 1 75 ? 9.852 -12.391 4.305 1 90.62 75 ASP A C 1
ATOM 558 O O . ASP A 1 75 ? 8.969 -11.625 4.703 1 90.62 75 ASP A O 1
ATOM 562 N N . THR A 1 76 ? 11.062 -12.047 4.031 1 92.44 76 THR A N 1
ATOM 563 C CA . THR A 1 76 ? 11.484 -10.656 4.195 1 92.44 76 THR A CA 1
ATOM 564 C C . THR A 1 76 ? 10.695 -9.742 3.262 1 92.44 76 THR A C 1
ATOM 566 O O . THR A 1 76 ? 10.203 -8.695 3.682 1 92.44 76 THR A O 1
ATOM 569 N N . ALA A 1 77 ? 10.547 -10.125 2.031 1 94.31 77 ALA A N 1
ATOM 570 C CA . ALA A 1 77 ? 9.812 -9.328 1.05 1 94.31 77 ALA A CA 1
ATOM 571 C C . ALA A 1 77 ? 8.383 -9.086 1.507 1 94.31 77 ALA A C 1
ATOM 573 O O . ALA A 1 77 ? 7.871 -7.965 1.39 1 94.31 77 ALA A O 1
ATOM 574 N N . LEU A 1 78 ? 7.773 -10.102 2.105 1 91.19 78 LEU A N 1
ATOM 575 C CA . LEU A 1 78 ? 6.359 -10.031 2.457 1 91.19 78 LEU A CA 1
ATOM 576 C C . LEU A 1 78 ? 6.156 -9.242 3.748 1 91.19 78 LEU A C 1
ATOM 578 O O . LEU A 1 78 ? 5.199 -8.477 3.869 1 91.19 78 LEU A O 1
ATOM 582 N N . PHE A 1 79 ? 7.117 -9.367 4.645 1 88.81 79 PHE A N 1
ATOM 583 C CA . PHE A 1 79 ? 6.777 -8.922 5.992 1 88.81 79 PHE A CA 1
ATOM 584 C C . PHE A 1 79 ? 7.582 -7.684 6.375 1 88.81 79 PHE A C 1
ATOM 586 O O . PHE A 1 79 ? 7.25 -6.992 7.34 1 88.81 79 PHE A O 1
ATOM 593 N N . SER A 1 80 ? 8.617 -7.422 5.617 1 90 80 SER A N 1
ATOM 594 C CA . SER A 1 80 ? 9.484 -6.355 6.102 1 90 80 SER A CA 1
ATOM 595 C C . SER A 1 80 ? 9.57 -5.211 5.102 1 90 80 SER A C 1
ATOM 597 O O . SER A 1 80 ? 9.867 -4.074 5.473 1 90 80 SER A O 1
ATOM 599 N N . VAL A 1 81 ? 9.32 -5.422 3.881 1 92.44 81 VAL A N 1
ATOM 600 C CA . VAL A 1 81 ? 9.617 -4.441 2.844 1 92.44 81 VAL A CA 1
ATOM 601 C C . VAL A 1 81 ? 8.469 -3.447 2.725 1 92.44 81 VAL A C 1
ATOM 603 O O . VAL A 1 81 ? 8.688 -2.236 2.645 1 92.44 81 VAL A O 1
ATOM 606 N N . GLY A 1 82 ? 7.211 -3.99 2.689 1 92.19 82 GLY A N 1
ATOM 607 C CA . GLY A 1 82 ? 6.055 -3.115 2.568 1 92.19 82 GLY A CA 1
ATOM 608 C C . GLY A 1 82 ? 5.648 -2.859 1.129 1 92.19 82 GLY A C 1
ATOM 609 O O . GLY A 1 82 ? 4.961 -1.879 0.839 1 92.19 82 GLY A O 1
ATOM 610 N N . ARG A 1 83 ? 6.125 -3.699 0.258 1 96.44 83 ARG A N 1
ATOM 611 C CA . ARG A 1 83 ? 5.801 -3.625 -1.164 1 96.44 83 ARG A CA 1
ATOM 612 C C . ARG A 1 83 ? 5.234 -4.949 -1.665 1 96.44 83 ARG A C 1
ATOM 614 O O . ARG A 1 83 ? 5.445 -5.996 -1.049 1 96.44 83 ARG A O 1
ATOM 621 N N . PRO A 1 84 ? 4.473 -4.867 -2.822 1 97.06 84 PRO A N 1
ATOM 622 C CA . PRO A 1 84 ? 4.066 -6.133 -3.434 1 97.06 84 PRO A CA 1
ATOM 623 C C . PRO A 1 84 ? 5.254 -7.016 -3.807 1 97.06 84 PRO A C 1
ATOM 625 O O . PRO A 1 84 ? 6.309 -6.508 -4.191 1 97.06 84 PRO A O 1
ATOM 628 N N . THR A 1 85 ? 5.027 -8.297 -3.625 1 96.88 85 THR A N 1
ATOM 629 C CA . THR A 1 85 ? 6.051 -9.289 -3.92 1 96.88 85 THR A CA 1
ATOM 630 C C . THR A 1 85 ? 5.559 -10.281 -4.973 1 96.88 85 THR A C 1
ATOM 632 O O . THR A 1 85 ? 4.48 -10.859 -4.832 1 96.88 85 THR A O 1
ATOM 635 N N . LEU A 1 86 ? 6.293 -10.398 -6.027 1 97.19 86 LEU A N 1
ATOM 636 C CA . LEU A 1 86 ? 6.008 -11.406 -7.039 1 97.19 86 LEU A CA 1
ATOM 637 C C . LEU A 1 86 ? 6.863 -12.648 -6.824 1 97.19 86 LEU A C 1
ATOM 639 O O . LEU A 1 86 ? 8.086 -12.594 -6.953 1 97.19 86 LEU A O 1
ATOM 643 N N . MET A 1 87 ? 6.266 -13.688 -6.363 1 96.19 87 MET A N 1
ATOM 644 C CA . MET A 1 87 ? 6.93 -14.984 -6.285 1 96.19 87 MET A CA 1
ATOM 645 C C . MET A 1 87 ? 6.891 -15.695 -7.633 1 96.19 87 MET A C 1
ATOM 647 O O . MET A 1 87 ? 5.816 -15.945 -8.18 1 96.19 87 MET A O 1
ATOM 651 N N . VAL A 1 88 ? 8.133 -15.984 -8.031 1 92 88 VAL A N 1
ATOM 652 C CA . VAL A 1 88 ? 8.219 -16.625 -9.344 1 92 88 VAL A CA 1
ATOM 653 C C . VAL A 1 88 ? 7.746 -18.078 -9.234 1 92 88 VAL A C 1
ATOM 655 O O . VAL A 1 88 ? 8.008 -18.75 -8.234 1 92 88 VAL A O 1
ATOM 658 N N . GLY A 1 89 ? 6.863 -18.562 -9.977 1 79 89 GLY A N 1
ATOM 659 C CA . GLY A 1 89 ? 6.449 -19.953 -10.062 1 79 89 GLY A CA 1
ATOM 660 C C . GLY A 1 89 ? 7.516 -20.859 -10.648 1 79 89 GLY A C 1
ATOM 661 O O . GLY A 1 89 ? 8.711 -20.594 -10.5 1 79 89 GLY A O 1
ATOM 662 N N . HIS A 1 90 ? 7.156 -22.047 -11 1 77.88 90 HIS A N 1
ATOM 663 C CA . HIS A 1 90 ? 8.07 -23.016 -11.602 1 77.88 90 HIS A CA 1
ATOM 664 C C . HIS A 1 90 ? 8.68 -22.469 -12.891 1 77.88 90 HIS A C 1
ATOM 666 O O . HIS A 1 90 ? 9.859 -22.688 -13.172 1 77.88 90 HIS A O 1
ATOM 672 N N . ALA A 1 91 ? 7.875 -21.672 -13.586 1 78.62 91 ALA A N 1
ATOM 673 C CA . ALA A 1 91 ? 8.281 -21 -14.812 1 78.62 91 ALA A CA 1
ATOM 674 C C . ALA A 1 91 ? 7.602 -19.641 -14.93 1 78.62 91 ALA A C 1
ATOM 676 O O . ALA A 1 91 ? 6.543 -19.406 -14.344 1 78.62 91 ALA A O 1
ATOM 677 N N . VAL A 1 92 ? 8.328 -18.734 -15.578 1 81.31 92 VAL A N 1
ATOM 678 C CA . VAL A 1 92 ? 7.707 -17.453 -15.914 1 81.31 92 VAL A CA 1
ATOM 679 C C . VAL A 1 92 ? 7.109 -17.531 -17.312 1 81.31 92 VAL A C 1
ATOM 681 O O . VAL A 1 92 ? 7.832 -17.703 -18.297 1 81.31 92 VAL A O 1
ATOM 684 N N . PRO A 1 93 ? 5.809 -17.391 -17.266 1 84.94 93 PRO A N 1
ATOM 685 C CA . PRO A 1 93 ? 5.184 -17.453 -18.578 1 84.94 93 PRO A CA 1
ATOM 686 C C . PRO A 1 93 ? 5.512 -16.234 -19.438 1 84.94 93 PRO A C 1
ATOM 688 O O . PRO A 1 93 ?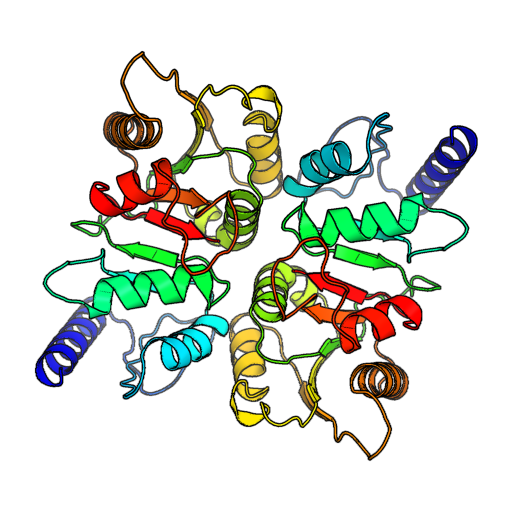 5.781 -15.148 -18.906 1 84.94 93 PRO A O 1
ATOM 691 N N . TYR A 1 94 ? 5.551 -16.391 -20.781 1 84.38 94 TYR A N 1
ATOM 692 C CA . TYR A 1 94 ? 5.797 -15.312 -21.719 1 84.38 94 TYR A CA 1
ATOM 693 C C . TYR A 1 94 ? 4.656 -14.297 -21.688 1 84.38 94 TYR A C 1
ATOM 695 O O . TYR A 1 94 ? 4.859 -13.117 -22 1 84.38 94 TYR A O 1
ATOM 703 N N . ASP A 1 95 ? 3.541 -14.727 -21.188 1 91.5 95 ASP A N 1
ATOM 704 C CA . ASP A 1 95 ? 2.336 -13.906 -21.156 1 91.5 95 ASP A CA 1
ATOM 705 C C . ASP A 1 95 ? 1.916 -13.594 -19.719 1 91.5 95 ASP A C 1
ATOM 707 O O . ASP A 1 95 ? 0.739 -13.719 -19.375 1 91.5 95 ASP A O 1
ATOM 711 N N . LEU A 1 96 ? 2.828 -13.102 -18.922 1 92.94 96 LEU A N 1
ATOM 712 C CA . LEU A 1 96 ? 2.689 -12.922 -17.484 1 92.94 96 LEU A CA 1
ATOM 713 C C . LEU A 1 96 ? 1.417 -12.156 -17.141 1 92.94 96 LEU A C 1
ATOM 715 O O . LEU A 1 96 ? 0.733 -12.477 -16.172 1 92.94 96 LEU A O 1
ATOM 719 N N . LEU A 1 97 ? 1.014 -11.203 -17.969 1 96.25 97 LEU A N 1
ATOM 720 C CA . LEU A 1 97 ? -0.106 -10.328 -17.656 1 96.25 97 LEU A CA 1
ATOM 721 C C . LEU A 1 97 ? -1.283 -10.586 -18.594 1 96.25 97 LEU A C 1
ATOM 723 O O . LEU A 1 97 ? -2.17 -9.734 -18.719 1 96.25 97 LEU A O 1
ATOM 727 N N . ASP A 1 98 ? -1.264 -11.773 -19.203 1 97.62 98 ASP A N 1
ATOM 728 C CA . ASP A 1 98 ? -2.371 -12.117 -20.094 1 97.62 98 ASP A CA 1
ATOM 729 C C . ASP A 1 98 ? -3.676 -12.258 -19.312 1 97.62 98 ASP A C 1
ATOM 731 O O . ASP A 1 98 ? -4.688 -11.648 -19.672 1 97.62 98 ASP A O 1
ATOM 735 N N . HIS A 1 99 ? -3.627 -13.023 -18.297 1 98.25 99 HIS A N 1
ATOM 736 C CA . HIS A 1 99 ? -4.797 -13.211 -17.438 1 98.25 99 HIS A CA 1
ATOM 737 C C . HIS A 1 99 ? -4.41 -13.203 -15.961 1 98.25 99 HIS A C 1
ATOM 739 O O . HIS A 1 99 ? -3.902 -14.203 -15.445 1 98.25 99 HIS A O 1
ATOM 745 N N . VAL A 1 100 ? -4.707 -12.094 -15.297 1 98.56 100 VAL A N 1
ATOM 746 C CA . VAL A 1 100 ? -4.441 -11.969 -13.867 1 98.56 100 VAL A CA 1
ATOM 747 C C . VAL A 1 100 ? -5.699 -12.328 -13.078 1 98.56 100 VAL A C 1
ATOM 749 O O . VAL A 1 100 ? -6.75 -11.711 -13.258 1 98.56 100 VAL A O 1
ATOM 752 N N . MET A 1 101 ? -5.586 -13.336 -12.25 1 98.5 101 MET A N 1
ATOM 753 C CA . MET A 1 101 ? -6.672 -13.711 -11.352 1 98.5 101 MET A CA 1
ATOM 754 C C . MET A 1 101 ? -6.398 -13.227 -9.93 1 98.5 101 MET A C 1
ATOM 756 O O . MET A 1 101 ? -5.332 -13.492 -9.375 1 98.5 101 MET A O 1
ATOM 760 N N . ILE A 1 102 ? -7.34 -12.469 -9.398 1 98.12 102 ILE A N 1
ATOM 761 C CA . ILE A 1 102 ? -7.246 -11.93 -8.047 1 98.12 102 ILE A CA 1
ATOM 762 C C . ILE A 1 102 ? -8.094 -12.773 -7.098 1 98.12 102 ILE A C 1
ATOM 764 O O . ILE A 1 102 ? -9.312 -12.867 -7.254 1 98.12 102 ILE A O 1
ATOM 768 N N . ALA A 1 103 ? -7.453 -13.422 -6.168 1 96.5 103 ALA A N 1
ATOM 769 C CA . ALA A 1 103 ? -8.195 -14.031 -5.066 1 96.5 103 ALA A CA 1
ATOM 770 C C . ALA A 1 103 ? -8.547 -12.992 -4.004 1 96.5 103 ALA A C 1
ATOM 772 O O . ALA A 1 103 ? -7.672 -12.531 -3.262 1 96.5 103 ALA A O 1
ATOM 773 N N . TRP A 1 104 ? -9.805 -12.688 -3.93 1 94.56 104 TRP A N 1
ATOM 774 C CA . TRP A 1 104 ? -10.281 -11.586 -3.096 1 94.56 104 TRP A CA 1
ATOM 775 C C . TRP A 1 104 ? -11.047 -12.117 -1.883 1 94.56 104 TRP A C 1
ATOM 777 O O . TRP A 1 104 ? -11.945 -12.945 -2.02 1 94.56 104 TRP A O 1
ATOM 787 N N . ASN A 1 105 ? -10.609 -11.664 -0.708 1 89.88 105 ASN A N 1
ATOM 788 C CA . ASN A 1 105 ? -11.328 -12.039 0.504 1 89.88 105 ASN A CA 1
ATOM 789 C C . ASN A 1 105 ? -11.641 -10.82 1.37 1 89.88 105 ASN A C 1
ATOM 791 O O . ASN A 1 105 ? -12.031 -10.969 2.529 1 89.88 105 ASN A O 1
ATOM 795 N N . GLY A 1 106 ? -11.352 -9.633 0.826 1 89.25 106 GLY A N 1
ATOM 796 C CA . GLY A 1 106 ? -11.672 -8.398 1.529 1 89.25 106 GLY A CA 1
ATOM 797 C C . GLY A 1 106 ? -10.711 -8.094 2.664 1 89.25 106 GLY A C 1
ATOM 798 O O . GLY A 1 106 ? -11 -7.25 3.516 1 89.25 106 GLY A O 1
ATOM 799 N N . SER A 1 107 ? -9.609 -8.805 2.732 1 89.06 107 SER A N 1
ATOM 800 C CA . SER A 1 107 ? -8.656 -8.594 3.814 1 89.06 107 SER A CA 1
ATOM 801 C C . SER A 1 107 ? -7.863 -7.305 3.611 1 89.06 107 SER A C 1
ATOM 803 O O . SER A 1 107 ? -7.859 -6.738 2.516 1 89.06 107 SER A O 1
ATOM 805 N N . GLN A 1 108 ? -7.27 -6.848 4.688 1 89.81 108 GLN A N 1
ATOM 806 C CA . GLN A 1 108 ? -6.406 -5.672 4.652 1 89.81 108 GLN A CA 1
ATOM 807 C C . GLN A 1 108 ? -5.238 -5.879 3.691 1 89.81 108 GLN A C 1
ATOM 809 O O . GLN A 1 108 ? -4.879 -4.969 2.938 1 89.81 108 GLN A O 1
ATOM 814 N N . GLU A 1 109 ? -4.656 -7.094 3.695 1 91.69 109 GLU A N 1
ATOM 815 C CA . GLU A 1 109 ? -3.514 -7.422 2.848 1 91.69 109 GLU A CA 1
ATOM 816 C C . GLU A 1 109 ? -3.904 -7.418 1.371 1 91.69 109 GLU A C 1
ATOM 818 O O . GLU A 1 109 ? -3.15 -6.93 0.526 1 91.69 109 GLU A O 1
ATOM 823 N N . ALA A 1 110 ? -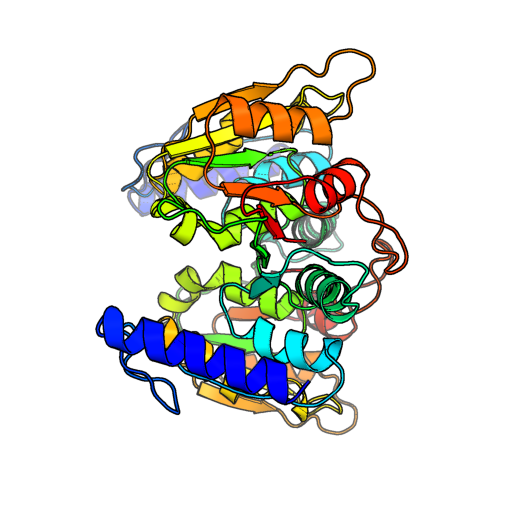5.078 -7.98 1.07 1 93.25 110 ALA A N 1
ATOM 824 C CA . ALA A 1 110 ? -5.566 -7.953 -0.306 1 93.25 110 ALA A CA 1
ATOM 825 C C . ALA A 1 110 ? -5.832 -6.523 -0.766 1 93.25 110 ALA A C 1
ATOM 827 O O . ALA A 1 110 ? -5.52 -6.16 -1.904 1 93.25 110 ALA A O 1
ATOM 828 N N . THR A 1 111 ? -6.367 -5.758 0.115 1 93.75 111 THR A N 1
ATOM 829 C CA . THR A 1 111 ? -6.641 -4.352 -0.167 1 93.75 111 THR A CA 1
ATOM 830 C C . THR A 1 111 ? -5.348 -3.598 -0.464 1 93.75 111 THR A C 1
ATOM 832 O O . THR A 1 111 ? -5.27 -2.857 -1.445 1 93.75 111 THR A O 1
ATOM 835 N N . ARG A 1 112 ? -4.371 -3.814 0.334 1 93.88 112 ARG A N 1
ATOM 836 C CA . ARG A 1 112 ? -3.07 -3.188 0.12 1 93.88 112 ARG A CA 1
ATOM 837 C C . ARG A 1 112 ? -2.471 -3.611 -1.216 1 93.88 112 ARG A C 1
ATOM 839 O O . ARG A 1 112 ? -1.921 -2.785 -1.946 1 93.88 112 ARG A O 1
ATOM 846 N N . LEU A 1 113 ? -2.586 -4.852 -1.463 1 96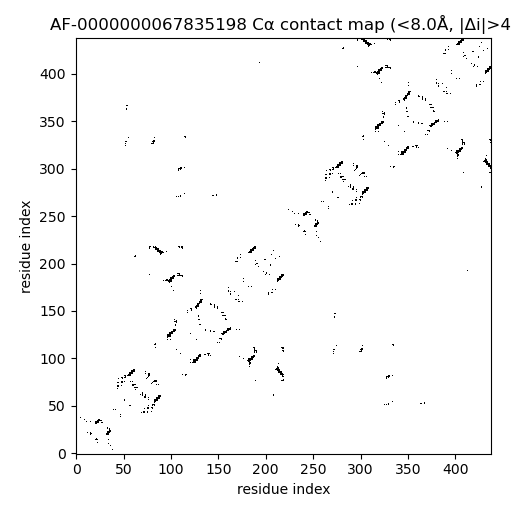.06 113 LEU A N 1
ATOM 847 C CA . LEU A 1 113 ? -2.061 -5.379 -2.717 1 96.06 113 LEU A CA 1
ATOM 848 C C . LEU A 1 113 ? -2.701 -4.684 -3.912 1 96.06 113 LEU A C 1
ATOM 850 O O . LEU A 1 113 ? -2 -4.207 -4.809 1 96.06 113 LEU A O 1
ATOM 854 N N . ILE A 1 114 ? -4.004 -4.609 -3.932 1 96.31 114 ILE A N 1
ATOM 855 C CA . ILE A 1 114 ? -4.727 -4.023 -5.055 1 96.31 114 ILE A CA 1
ATOM 856 C C . ILE A 1 114 ? -4.344 -2.553 -5.207 1 96.31 114 ILE A C 1
ATOM 858 O O . ILE A 1 114 ? -4.059 -2.09 -6.312 1 96.31 114 ILE A O 1
ATOM 862 N N . GLY A 1 115 ? -4.289 -1.855 -4.109 1 94.75 115 GLY A N 1
ATOM 863 C CA . GLY A 1 115 ? -3.936 -0.446 -4.16 1 94.75 115 GLY A CA 1
ATOM 864 C C . GLY A 1 115 ? -2.568 -0.194 -4.77 1 94.75 115 GLY A C 1
ATOM 865 O O . GLY A 1 115 ? -2.352 0.833 -5.414 1 94.75 115 GLY A O 1
ATOM 866 N N . GLN A 1 116 ? -1.689 -1.135 -4.594 1 94.81 116 GLN A N 1
ATOM 867 C CA . GLN A 1 116 ? -0.321 -0.957 -5.066 1 94.81 116 GLN A CA 1
ATOM 868 C C . GLN A 1 116 ? -0.119 -1.616 -6.426 1 94.81 116 GLN A C 1
ATOM 870 O O . GLN A 1 116 ? 0.967 -1.539 -7.004 1 94.81 116 GLN A O 1
ATOM 875 N N . SER A 1 117 ? -1.19 -2.244 -6.973 1 96.31 117 SER A N 1
ATOM 876 C CA . SER A 1 117 ? -0.99 -3.037 -8.18 1 96.31 117 SER A CA 1
ATOM 877 C C . SER A 1 117 ? -1.835 -2.51 -9.336 1 96.31 117 SER A C 1
ATOM 879 O O . SER A 1 117 ? -1.993 -3.186 -10.352 1 96.31 117 SER A O 1
ATOM 881 N N . ILE A 1 118 ? -2.389 -1.322 -9.203 1 95.81 118 ILE A N 1
ATOM 882 C CA . ILE A 1 118 ? -3.303 -0.773 -10.203 1 95.81 118 ILE A CA 1
ATOM 883 C C . ILE A 1 118 ? -2.582 -0.636 -11.539 1 95.81 118 ILE A C 1
ATOM 885 O O . ILE A 1 118 ? -3.113 -1.033 -12.578 1 95.81 118 ILE A O 1
ATOM 889 N N . THR A 1 119 ? -1.379 -0.099 -11.57 1 93.38 119 THR A N 1
ATOM 890 C CA . THR A 1 119 ? -0.631 0.09 -12.805 1 93.38 119 THR A CA 1
ATOM 891 C C . THR A 1 119 ? -0.365 -1.249 -13.484 1 93.38 119 THR A C 1
ATOM 893 O O . THR A 1 119 ? -0.478 -1.363 -14.711 1 93.38 119 THR A O 1
ATOM 896 N N . LEU A 1 120 ? -0.037 -2.225 -12.672 1 95.5 120 LEU A N 1
ATOM 897 C CA . LEU A 1 120 ? 0.205 -3.561 -13.203 1 95.5 120 LEU A CA 1
ATOM 898 C C . LEU A 1 120 ? -1.078 -4.16 -13.766 1 95.5 120 LEU A C 1
ATOM 900 O O . LEU A 1 120 ? -1.074 -4.727 -14.859 1 95.5 120 LEU A O 1
ATOM 904 N N . LEU A 1 121 ? -2.172 -4.016 -13.047 1 97.25 121 LEU A N 1
ATOM 905 C CA . LEU A 1 121 ? -3.457 -4.586 -13.438 1 97.25 121 LEU A CA 1
ATOM 906 C C . LEU A 1 121 ? -3.988 -3.91 -14.695 1 97.25 121 LEU A C 1
ATOM 908 O O . LEU A 1 121 ? -4.688 -4.539 -15.492 1 97.25 121 LEU A O 1
ATOM 912 N N . HIS A 1 122 ? -3.611 -2.646 -14.805 1 95.81 122 HIS A N 1
ATOM 913 C CA . HIS A 1 122 ? -4.008 -1.914 -16 1 95.81 122 HIS A CA 1
ATOM 914 C C . HIS A 1 122 ? -3.412 -2.543 -17.25 1 95.81 122 HIS A C 1
ATOM 916 O O . HIS A 1 122 ? -4.012 -2.48 -18.328 1 95.81 122 HIS A O 1
ATOM 922 N N . GLU A 1 123 ? -2.303 -3.18 -17.172 1 95.81 123 GLU A N 1
ATOM 923 C CA . GLU A 1 123 ? -1.595 -3.777 -18.297 1 95.81 123 GLU A CA 1
ATOM 924 C C . GLU A 1 123 ? -2.094 -5.191 -18.578 1 95.81 123 GLU A C 1
ATOM 926 O O . GLU A 1 123 ? -1.741 -5.789 -19.594 1 95.81 123 GLU A O 1
ATOM 931 N N . ALA A 1 124 ? -2.906 -5.746 -17.688 1 97.69 124 ALA A N 1
ATOM 932 C CA . ALA A 1 124 ? -3.424 -7.098 -17.875 1 97.69 124 ALA A CA 1
ATOM 933 C C . ALA A 1 124 ? -4.438 -7.148 -19.016 1 97.69 124 ALA A C 1
ATOM 935 O O . ALA A 1 124 ? -5.258 -6.238 -19.156 1 97.69 124 ALA A O 1
ATOM 936 N N . THR A 1 125 ? -4.363 -8.188 -19.828 1 97.88 125 THR A N 1
ATOM 937 C CA . THR A 1 125 ? -5.355 -8.383 -20.891 1 97.88 125 THR A CA 1
ATOM 938 C C . THR A 1 125 ? -6.715 -8.719 -20.297 1 97.88 125 THR A C 1
ATOM 940 O O . THR A 1 125 ? -7.75 -8.258 -20.781 1 97.88 125 THR A O 1
ATOM 943 N N . ARG A 1 126 ? -6.66 -9.531 -19.328 1 98.19 126 ARG A N 1
ATOM 944 C CA . ARG A 1 126 ? -7.859 -9.992 -18.625 1 98.19 126 ARG A CA 1
ATOM 945 C C . ARG A 1 126 ? -7.641 -10.023 -17.125 1 98.19 126 ARG A C 1
ATOM 947 O O . ARG A 1 126 ? -6.582 -10.445 -16.656 1 98.19 126 ARG A O 1
ATOM 954 N N . VAL A 1 127 ? -8.641 -9.531 -16.406 1 98.62 127 VAL A N 1
ATOM 955 C CA . VAL A 1 127 ? -8.609 -9.586 -14.945 1 98.62 127 VAL A CA 1
ATOM 956 C C . VAL A 1 127 ? -9.859 -10.297 -14.43 1 98.62 127 VAL A C 1
ATOM 958 O O . VAL A 1 127 ? -10.977 -9.992 -14.859 1 98.62 127 VAL A O 1
ATOM 961 N N . THR A 1 128 ? -9.695 -11.305 -13.57 1 98.62 128 THR A N 1
ATOM 962 C CA . THR A 1 128 ? -10.789 -11.969 -12.883 1 98.62 128 THR A CA 1
ATOM 963 C C . THR A 1 128 ? -10.664 -11.805 -11.375 1 98.62 128 THR A C 1
ATOM 965 O O . THR A 1 128 ? -9.586 -12.031 -10.805 1 98.62 128 THR A O 1
ATOM 968 N N . VAL A 1 129 ? -11.719 -11.344 -10.758 1 98.12 129 VAL A N 1
ATOM 969 C CA . VAL A 1 129 ? -11.805 -11.289 -9.305 1 98.12 129 VAL A CA 1
ATOM 970 C C . VAL A 1 129 ? -12.555 -12.516 -8.789 1 98.12 129 VAL A C 1
ATOM 972 O O . VAL A 1 129 ? -13.758 -12.656 -9.008 1 98.12 129 VAL A O 1
ATOM 975 N N . LEU A 1 130 ? -11.789 -13.328 -8.102 1 96.75 130 LEU A N 1
ATOM 976 C CA . LEU A 1 130 ? -12.305 -14.594 -7.594 1 96.75 130 LEU A CA 1
ATOM 977 C C . LEU A 1 130 ? -12.539 -14.523 -6.09 1 96.75 130 LEU A C 1
ATOM 979 O O . LEU A 1 130 ? -11.664 -14.078 -5.344 1 96.75 130 LEU A O 1
ATOM 983 N N . GLN A 1 131 ? -13.68 -14.914 -5.641 1 94.88 131 GLN A N 1
ATOM 984 C CA . GLN A 1 131 ? -13.969 -15 -4.215 1 94.88 131 GLN A CA 1
ATOM 985 C C . GLN A 1 131 ? -14.508 -16.375 -3.844 1 94.88 131 GLN A C 1
ATOM 987 O O . GLN A 1 131 ? -15.461 -16.859 -4.449 1 94.88 131 GLN A O 1
ATOM 992 N N . ALA A 1 132 ? -13.812 -16.984 -2.836 1 91.5 132 ALA A N 1
ATOM 993 C CA . ALA A 1 132 ? -14.289 -18.25 -2.316 1 91.5 132 ALA A CA 1
ATOM 994 C C . ALA A 1 132 ? -15.508 -18.062 -1.412 1 91.5 132 ALA A C 1
ATOM 996 O O . ALA A 1 132 ? -15.539 -17.141 -0.597 1 91.5 132 ALA A O 1
ATOM 997 N N . ARG A 1 133 ? -16.484 -18.844 -1.608 1 88.81 133 ARG A N 1
ATOM 998 C CA . ARG A 1 133 ? -17.656 -18.812 -0.742 1 88.81 133 ARG A CA 1
ATOM 999 C C . ARG A 1 133 ? -17.344 -19.375 0.637 1 88.81 133 ARG A C 1
ATOM 1001 O O . ARG A 1 133 ? -17.312 -20.594 0.82 1 88.81 133 ARG A O 1
ATOM 1008 N N . THR A 1 134 ? -16.953 -18.438 1.473 1 80.81 134 THR A N 1
ATOM 1009 C CA . THR A 1 134 ? -16.734 -18.797 2.871 1 80.81 134 THR A CA 1
ATOM 1010 C C . THR A 1 134 ? -17.75 -18.094 3.771 1 80.81 134 THR A C 1
ATOM 1012 O O . THR A 1 134 ? -18.688 -17.469 3.281 1 80.81 134 THR A O 1
ATOM 1015 N N . GLU A 1 135 ? -17.703 -18.219 5.027 1 71.19 135 GLU A N 1
ATOM 1016 C CA . GLU A 1 135 ? -18.609 -17.578 5.973 1 71.19 135 GLU A CA 1
ATOM 1017 C C . GLU A 1 135 ? -18.5 -16.047 5.879 1 71.19 135 GLU A C 1
ATOM 1019 O O . GLU A 1 135 ? -19.453 -15.336 6.176 1 71.19 135 GLU A O 1
ATOM 1024 N N . ARG A 1 136 ? -17.453 -15.547 5.312 1 66.69 136 ARG A N 1
ATOM 1025 C CA . ARG A 1 136 ? -17.203 -14.109 5.246 1 66.69 136 ARG A CA 1
ATOM 1026 C C . ARG A 1 136 ? -17.5 -13.562 3.857 1 66.69 136 ARG A C 1
ATOM 1028 O O . ARG A 1 136 ? -17.172 -12.414 3.551 1 66.69 136 ARG A O 1
ATOM 1035 N N . PHE A 1 137 ? -18.234 -14.375 3.146 1 72.69 137 PHE A N 1
ATOM 1036 C CA . PHE A 1 137 ? -18.469 -14.102 1.734 1 72.69 137 PHE A CA 1
ATOM 1037 C C . PHE A 1 137 ? -19.188 -12.773 1.557 1 72.69 137 PHE A C 1
ATOM 1039 O O . PHE A 1 137 ? -18.875 -12.008 0.641 1 72.69 137 PHE A O 1
ATOM 1046 N N . GLU A 1 138 ? -19.969 -12.414 2.451 1 73.81 138 GLU A N 1
ATOM 1047 C CA . GLU A 1 138 ? -20.828 -11.25 2.266 1 73.81 138 GLU A CA 1
ATOM 1048 C C . GLU A 1 138 ? -20.141 -9.969 2.693 1 73.81 138 GLU A C 1
ATOM 1050 O O . GLU A 1 138 ? -20.594 -8.867 2.383 1 73.81 138 GLU A O 1
ATOM 1055 N N . GLU A 1 139 ? -19 -10.086 3.303 1 75 139 GLU A N 1
ATOM 1056 C CA . GLU A 1 139 ? -18.344 -8.922 3.887 1 75 139 GLU A CA 1
ATOM 1057 C C . GLU A 1 139 ? -17.516 -8.18 2.842 1 75 139 GLU A C 1
ATOM 1059 O O . GLU A 1 139 ? -17.188 -7 3.023 1 75 139 GLU A O 1
ATOM 1064 N N . ALA A 1 140 ? -17.234 -8.859 1.815 1 78.44 140 ALA A N 1
ATOM 1065 C CA . ALA A 1 140 ? -16.406 -8.219 0.792 1 78.44 140 ALA A CA 1
ATOM 1066 C C . ALA A 1 140 ? -16.828 -8.68 -0.606 1 78.44 140 ALA A C 1
ATOM 1068 O O . ALA A 1 140 ? -16.094 -9.422 -1.265 1 78.44 140 ALA A O 1
ATOM 1069 N N . PRO A 1 141 ? -17.922 -8.109 -1.036 1 85.62 141 PRO A N 1
ATOM 1070 C CA . PRO A 1 141 ? -18.406 -8.562 -2.34 1 85.62 141 PRO A CA 1
ATOM 1071 C C . PRO A 1 141 ? -17.438 -8.25 -3.477 1 85.62 141 PRO A C 1
ATOM 1073 O O . PRO A 1 141 ? -16.828 -7.184 -3.496 1 85.62 141 PRO A O 1
ATOM 1076 N N . THR A 1 142 ? -17.328 -9.242 -4.367 1 89.94 142 THR A N 1
ATOM 1077 C CA . THR A 1 142 ? -16.484 -9.062 -5.543 1 89.94 142 THR A CA 1
ATOM 1078 C C . THR A 1 142 ? -16.938 -7.863 -6.363 1 89.94 142 THR A C 1
ATOM 1080 O O . THR A 1 142 ? -16.125 -7.176 -6.98 1 89.94 142 THR A O 1
ATOM 1083 N N . ALA A 1 143 ? -18.234 -7.617 -6.324 1 90.25 143 ALA A N 1
ATOM 1084 C CA . ALA A 1 143 ? -18.797 -6.508 -7.09 1 90.25 143 ALA A CA 1
ATOM 1085 C C . ALA A 1 143 ? -18.172 -5.18 -6.664 1 90.25 143 ALA A C 1
ATOM 1087 O O . ALA A 1 143 ? -17.969 -4.293 -7.496 1 90.25 143 ALA A O 1
ATOM 1088 N N . ASP A 1 144 ? -17.938 -5.066 -5.457 1 91.38 144 ASP A N 1
ATOM 1089 C CA . ASP A 1 144 ? -17.344 -3.836 -4.945 1 91.38 144 ASP A CA 1
ATOM 1090 C C . ASP A 1 144 ? -15.938 -3.631 -5.492 1 91.38 144 ASP A C 1
ATOM 1092 O O . ASP A 1 144 ? -15.586 -2.531 -5.926 1 91.38 144 ASP A O 1
ATOM 1096 N N . LEU A 1 145 ? -15.141 -4.715 -5.473 1 94.94 145 LEU A N 1
ATOM 1097 C CA . LEU A 1 145 ? -13.789 -4.598 -6.012 1 94.94 145 LEU A CA 1
ATOM 1098 C C . LEU A 1 145 ? -13.828 -4.336 -7.512 1 94.94 145 LEU A C 1
ATOM 1100 O O . LEU A 1 145 ? -13.039 -3.533 -8.023 1 94.94 145 LEU A O 1
ATOM 1104 N N . CYS A 1 146 ? -14.734 -4.996 -8.211 1 96.19 146 CYS A N 1
ATOM 1105 C CA . CYS A 1 146 ? -14.852 -4.77 -9.648 1 96.19 146 CYS A CA 1
ATOM 1106 C C . CYS A 1 146 ? -15.211 -3.318 -9.945 1 96.19 146 CYS A C 1
ATOM 1108 O O . CYS A 1 146 ? -14.672 -2.723 -10.883 1 96.19 146 CYS A O 1
ATOM 1110 N N . ALA A 1 147 ? -16.078 -2.766 -9.156 1 93.12 147 ALA A N 1
ATOM 1111 C CA . ALA A 1 147 ? -16.438 -1.362 -9.328 1 93.12 147 ALA A CA 1
ATOM 1112 C C . ALA A 1 147 ? -15.234 -0.45 -9.086 1 93.12 147 ALA A C 1
ATOM 1114 O O . ALA A 1 147 ? -15.008 0.498 -9.844 1 93.12 147 ALA A O 1
ATOM 1115 N N . TYR A 1 148 ? -14.523 -0.739 -8.086 1 94.38 148 TYR A N 1
ATOM 1116 C CA . TYR A 1 148 ? -13.312 0.016 -7.785 1 94.38 148 TYR A CA 1
ATOM 1117 C C . TYR A 1 148 ? -12.328 -0.036 -8.945 1 94.38 148 TYR A C 1
ATOM 1119 O O . TYR A 1 148 ? -11.805 0.997 -9.375 1 94.38 148 TYR A O 1
ATOM 1127 N N . LEU A 1 149 ? -12.086 -1.265 -9.461 1 96.62 149 LEU A N 1
ATOM 1128 C CA . LEU A 1 149 ? -11.164 -1.455 -10.578 1 96.62 149 LEU A CA 1
ATOM 1129 C C . LEU A 1 149 ? -11.648 -0.714 -11.82 1 96.62 149 LEU A C 1
ATOM 1131 O O . LEU A 1 149 ? -10.852 -0.148 -12.57 1 96.62 149 LEU A O 1
ATOM 1135 N N . ARG A 1 150 ? -12.906 -0.666 -11.977 1 93.94 150 ARG A N 1
ATOM 1136 C CA . ARG A 1 150 ? -13.477 0.045 -13.117 1 93.94 150 ARG A CA 1
ATOM 1137 C C . ARG A 1 150 ? -13.156 1.535 -13.047 1 93.94 150 ARG A C 1
ATOM 1139 O O . ARG A 1 150 ? -12.922 2.174 -14.07 1 93.94 150 ARG A O 1
ATOM 1146 N N . TRP A 1 151 ? -13.156 2.082 -11.859 1 92 151 TRP A N 1
ATOM 1147 C CA . TRP A 1 151 ? -12.812 3.486 -11.664 1 92 151 TRP A CA 1
ATOM 1148 C C . TRP A 1 151 ? -11.375 3.76 -12.078 1 92 151 TRP A C 1
ATOM 1150 O O . TRP A 1 151 ? -11.016 4.895 -12.414 1 92 151 TRP A O 1
ATOM 1160 N N . HIS A 1 152 ? -10.633 2.748 -12.047 1 93.12 152 HIS A N 1
ATOM 1161 C CA . HIS A 1 152 ? -9.242 2.879 -12.469 1 93.12 152 HIS A CA 1
ATOM 1162 C C . HIS A 1 152 ? -9.062 2.457 -13.93 1 93.12 152 HIS A C 1
ATOM 1164 O O . HIS A 1 152 ? -7.938 2.299 -14.398 1 93.12 152 HIS A O 1
ATOM 1170 N N . GLY A 1 153 ? -10.203 2.184 -14.602 1 93.38 153 GLY A N 1
ATOM 1171 C CA . GLY A 1 153 ? -10.172 1.834 -16.016 1 93.38 153 GLY A CA 1
ATOM 1172 C C . GLY A 1 153 ? -9.914 0.36 -16.266 1 93.38 153 GLY A C 1
ATOM 1173 O O . GLY A 1 153 ? -9.516 -0.033 -17.359 1 93.38 153 GLY A O 1
ATOM 1174 N N . ILE A 1 154 ? -10.039 -0.456 -15.266 1 96.19 154 ILE A N 1
ATOM 1175 C CA . ILE A 1 154 ? -9.797 -1.891 -15.367 1 96.19 154 ILE A CA 1
ATOM 1176 C C . ILE A 1 154 ? -11.125 -2.643 -15.328 1 96.19 154 ILE A C 1
ATOM 1178 O O . ILE A 1 154 ? -11.844 -2.598 -14.32 1 96.19 154 ILE A O 1
ATOM 1182 N N . VAL A 1 155 ? -11.445 -3.285 -16.422 1 96.56 155 VAL A N 1
ATOM 1183 C CA . VAL A 1 155 ? -12.641 -4.121 -16.453 1 96.56 155 VAL A CA 1
ATOM 1184 C C . VAL A 1 155 ? -12.305 -5.52 -15.93 1 96.56 155 VAL A C 1
ATOM 1186 O O . VAL A 1 155 ? -11.422 -6.191 -16.469 1 96.56 155 VAL A O 1
ATOM 1189 N N . ALA A 1 156 ? -12.969 -5.926 -14.898 1 97.88 156 ALA A N 1
ATOM 1190 C CA . ALA A 1 156 ? -12.711 -7.227 -14.289 1 97.88 156 ALA A CA 1
ATOM 1191 C C . ALA A 1 156 ? -13.984 -8.07 -14.242 1 97.88 156 ALA A C 1
ATOM 1193 O O . ALA A 1 156 ? -15.078 -7.543 -14.047 1 97.88 156 ALA A O 1
ATOM 1194 N N . GLU A 1 157 ? -13.797 -9.312 -14.414 1 97.56 157 GLU A N 1
ATOM 1195 C CA . GLU A 1 157 ? -14.883 -10.281 -14.258 1 97.56 157 GLU A CA 1
ATOM 1196 C C . GLU A 1 157 ? -14.945 -10.805 -12.828 1 97.56 157 GLU A C 1
ATOM 1198 O O . GLU A 1 157 ? -13.914 -11.133 -12.234 1 97.56 157 GLU A O 1
ATOM 1203 N N . ALA A 1 158 ? -16.172 -10.844 -12.305 1 97 158 ALA A N 1
ATOM 1204 C CA . ALA A 1 158 ? -16.359 -11.43 -10.984 1 97 158 ALA A CA 1
ATOM 1205 C C . ALA A 1 158 ? -16.703 -12.914 -11.086 1 97 158 ALA A C 1
ATOM 1207 O O . ALA A 1 158 ? -17.453 -13.328 -11.969 1 97 158 ALA A O 1
ATOM 1208 N N . ALA A 1 159 ? -16.062 -13.688 -10.234 1 95.88 159 ALA A N 1
ATOM 1209 C CA . ALA A 1 159 ? -16.359 -15.117 -10.156 1 95.88 159 ALA A CA 1
ATOM 1210 C C . ALA A 1 159 ? -16.406 -15.578 -8.703 1 95.88 159 ALA A C 1
ATOM 1212 O O . ALA A 1 159 ? -15.711 -15.047 -7.84 1 95.88 159 ALA A O 1
ATOM 1213 N N . THR A 1 160 ? -17.25 -16.484 -8.453 1 94.31 160 THR A N 1
ATOM 1214 C CA . THR A 1 160 ? -17.359 -17.109 -7.137 1 94.31 160 THR A CA 1
ATOM 1215 C C . THR A 1 160 ? -16.922 -18.562 -7.18 1 94.31 160 THR A C 1
ATOM 1217 O O . THR A 1 160 ? -17.234 -19.297 -8.125 1 94.31 160 THR A O 1
ATOM 1220 N N . LEU A 1 161 ? -16.203 -18.859 -6.199 1 93 161 LEU A N 1
ATOM 1221 C CA . LEU A 1 161 ? -15.656 -20.219 -6.09 1 93 161 LEU A CA 1
ATOM 1222 C C . LEU A 1 161 ? -16.344 -20.984 -4.965 1 93 161 LEU A C 1
ATOM 1224 O O . LEU A 1 161 ? -16.234 -20.609 -3.797 1 93 161 LEU A O 1
ATOM 1228 N N . ASP A 1 162 ? -17.047 -22.078 -5.324 1 91.25 162 ASP A N 1
ATOM 1229 C CA . ASP A 1 162 ? -17.641 -22.953 -4.32 1 91.25 162 ASP A CA 1
ATOM 1230 C C . ASP A 1 162 ? -16.609 -23.922 -3.758 1 91.25 162 ASP A C 1
ATOM 1232 O O . ASP A 1 162 ? -15.867 -24.547 -4.516 1 91.25 162 ASP A O 1
ATOM 1236 N N . ILE A 1 163 ? -16.531 -23.859 -2.434 1 89.25 163 ILE A N 1
ATOM 1237 C CA . ILE A 1 163 ? -15.602 -24.766 -1.784 1 89.25 163 ILE A CA 1
ATOM 1238 C C . ILE A 1 163 ? -16.312 -26.078 -1.44 1 89.25 163 ILE A C 1
ATOM 1240 O O . ILE A 1 163 ? -17.281 -26.078 -0.664 1 89.25 163 ILE A O 1
ATOM 1244 N N . GLU A 1 164 ? -15.938 -27.094 -2.195 1 81.81 164 GLU A N 1
ATOM 1245 C CA . GLU A 1 164 ? -16.531 -28.406 -1.962 1 81.81 164 GLU A CA 1
ATOM 1246 C C . GLU A 1 164 ? -15.961 -29.062 -0.705 1 81.81 164 GLU A C 1
ATOM 1248 O O . GLU A 1 164 ? -14.859 -28.719 -0.268 1 81.81 164 GLU A O 1
ATOM 1253 N N . GLY A 1 165 ? -16.672 -29.922 -0.045 1 77.06 165 GLY A N 1
ATOM 1254 C CA . GLY A 1 165 ? -16.25 -30.625 1.158 1 77.06 165 GLY A CA 1
ATOM 1255 C C . GLY A 1 165 ? -14.867 -31.234 1.042 1 77.06 165 GLY A C 1
ATOM 1256 O O . GLY A 1 165 ? -14.523 -31.828 0.012 1 77.06 165 GLY A O 1
ATOM 1257 N N . GLY A 1 166 ? -13.953 -31.016 2.055 1 83.62 166 GLY A N 1
ATOM 1258 C CA . GLY A 1 166 ? -12.641 -31.625 2.178 1 83.62 166 GLY A CA 1
ATOM 1259 C C . GLY A 1 166 ? -11.555 -30.859 1.45 1 83.62 166 GLY A C 1
ATOM 1260 O O . GLY A 1 166 ? -10.367 -31.078 1.701 1 83.62 166 GLY A O 1
ATOM 1261 N N . THR A 1 167 ? -11.914 -30 0.428 1 87.88 167 THR A N 1
ATOM 1262 C CA . THR A 1 167 ? -10.914 -29.25 -0.313 1 87.88 167 THR A CA 1
ATOM 1263 C C . THR A 1 167 ? -10.594 -27.938 0.403 1 87.88 167 THR A C 1
ATOM 1265 O O . THR A 1 167 ? -11.492 -27.266 0.924 1 87.88 167 THR A O 1
ATOM 1268 N N . SER A 1 168 ? -9.32 -27.656 0.502 1 90.5 168 SER A N 1
ATOM 1269 C CA . SER A 1 168 ? -8.938 -26.375 1.112 1 90.5 168 SER A CA 1
ATOM 1270 C C . SER A 1 168 ? -9.156 -25.219 0.15 1 90.5 168 SER A C 1
ATOM 1272 O O . SER A 1 168 ? -9.195 -25.406 -1.067 1 90.5 168 SER A O 1
ATOM 1274 N N . VAL A 1 169 ? -9.344 -24.094 0.644 1 91.88 169 VAL A N 1
ATOM 1275 C CA . VAL A 1 169 ? -9.547 -22.875 -0.151 1 91.88 169 VAL A CA 1
ATOM 1276 C C . VAL A 1 169 ? -8.352 -22.656 -1.076 1 91.88 169 VAL A C 1
ATOM 1278 O O . VAL A 1 169 ? -8.523 -22.312 -2.25 1 91.88 169 VAL A O 1
ATOM 1281 N N . GLY A 1 170 ? -7.121 -22.891 -0.598 1 93.88 170 GLY A N 1
ATOM 1282 C CA . GLY A 1 170 ? -5.922 -22.75 -1.407 1 93.88 170 GLY A CA 1
ATOM 1283 C C . GLY A 1 170 ? -5.898 -23.672 -2.609 1 93.88 170 GLY A C 1
ATOM 1284 O O . GLY A 1 170 ? -5.547 -23.25 -3.715 1 93.88 170 GLY A O 1
ATOM 1285 N N . GLU A 1 171 ? -6.258 -24.938 -2.363 1 94.81 171 GLU A N 1
ATOM 1286 C CA . GLU A 1 171 ? -6.336 -25.922 -3.441 1 94.81 171 GLU A CA 1
ATOM 1287 C C . GLU A 1 171 ? -7.367 -25.5 -4.488 1 94.81 171 GLU A C 1
ATOM 1289 O O . GLU A 1 171 ? -7.109 -25.594 -5.691 1 94.81 171 GLU A O 1
ATOM 1294 N N . ALA A 1 172 ? -8.477 -25.078 -3.984 1 95.44 172 ALA A N 1
ATOM 1295 C CA . ALA A 1 172 ? -9.555 -24.672 -4.879 1 95.44 172 ALA A CA 1
ATOM 1296 C C . ALA A 1 172 ? -9.148 -23.469 -5.723 1 95.44 172 ALA A C 1
ATOM 1298 O O . ALA A 1 172 ? -9.453 -23.406 -6.918 1 95.44 172 ALA A O 1
ATOM 1299 N N . ILE A 1 173 ? -8.461 -22.516 -5.164 1 96.19 173 ILE A N 1
ATOM 1300 C CA . ILE A 1 173 ? -8.016 -21.328 -5.867 1 96.19 173 ILE A CA 1
ATOM 1301 C C . ILE A 1 173 ? -7.035 -21.703 -6.973 1 96.19 173 ILE A C 1
ATOM 1303 O O . ILE A 1 173 ? -7.156 -21.25 -8.109 1 96.19 173 ILE A O 1
ATOM 1307 N N . LEU A 1 174 ? -6.098 -22.578 -6.648 1 96.25 174 LEU A N 1
ATOM 1308 C CA . LEU A 1 174 ? -5.105 -22.969 -7.637 1 96.25 174 LEU A CA 1
ATOM 1309 C C . LEU A 1 174 ? -5.754 -23.781 -8.758 1 96.25 174 LEU A C 1
ATOM 1311 O O . LEU A 1 174 ? -5.387 -23.625 -9.93 1 96.25 174 LEU A O 1
ATOM 1315 N N . ALA A 1 175 ? -6.688 -24.625 -8.391 1 96.75 175 ALA A N 1
ATOM 1316 C CA . ALA A 1 175 ? -7.418 -25.375 -9.406 1 96.75 175 ALA A CA 1
ATOM 1317 C C . ALA A 1 175 ? -8.18 -24.453 -10.344 1 96.75 175 ALA A C 1
ATOM 1319 O O . ALA A 1 175 ? -8.195 -24.656 -11.555 1 96.75 175 ALA A O 1
ATOM 1320 N N . GLU A 1 176 ? -8.781 -23.453 -9.781 1 97.25 176 GLU A N 1
ATOM 1321 C CA . GLU A 1 176 ? -9.523 -22.5 -10.586 1 97.25 176 GLU A CA 1
ATOM 1322 C C . GLU A 1 176 ? -8.578 -21.703 -11.484 1 97.25 176 GLU A C 1
ATOM 1324 O O . GLU A 1 176 ? -8.914 -21.406 -12.641 1 97.25 176 GLU A O 1
ATOM 1329 N N . ALA A 1 177 ? -7.449 -21.281 -10.992 1 96.81 177 ALA A N 1
ATOM 1330 C CA . ALA A 1 177 ? -6.449 -20.594 -11.797 1 96.81 177 ALA A CA 1
ATOM 1331 C C . ALA A 1 177 ? -6.047 -21.422 -13.008 1 96.81 177 ALA A C 1
ATOM 1333 O O . ALA A 1 177 ? -5.918 -20.891 -14.117 1 96.81 177 ALA A O 1
ATOM 1334 N N . GLU A 1 178 ? -5.82 -22.688 -12.781 1 96.38 178 GLU A N 1
ATOM 1335 C CA . GLU A 1 178 ? -5.484 -23.594 -13.875 1 96.38 178 GLU A CA 1
ATOM 1336 C C . GLU A 1 178 ? -6.629 -23.703 -14.875 1 96.38 178 GLU A C 1
ATOM 1338 O O . GLU A 1 178 ? -6.414 -23.609 -16.094 1 96.38 178 GLU A O 1
ATOM 1343 N N . ARG A 1 179 ? -7.836 -23.891 -14.359 1 97.25 179 ARG A N 1
ATOM 1344 C CA . ARG A 1 179 ? -9.023 -24.047 -15.203 1 97.25 179 ARG A CA 1
ATOM 1345 C C . ARG A 1 179 ? -9.227 -22.812 -16.078 1 97.25 179 ARG A C 1
ATOM 1347 O O . ARG A 1 179 ? -9.617 -22.938 -17.25 1 97.25 179 ARG A O 1
ATOM 1354 N N . ARG A 1 180 ? -8.883 -21.688 -15.562 1 97.06 180 ARG A N 1
ATOM 1355 C CA . ARG A 1 180 ? -9.109 -20.422 -16.281 1 97.06 180 ARG A CA 1
ATOM 1356 C C . ARG A 1 180 ? -7.871 -20 -17.062 1 97.06 180 ARG A C 1
ATOM 1358 O O . ARG A 1 180 ? -7.859 -18.953 -17.688 1 97.06 180 ARG A O 1
ATOM 1365 N N . HIS A 1 181 ? -6.824 -20.766 -16.953 1 96.5 181 HIS A N 1
ATOM 1366 C CA . HIS A 1 181 ? -5.559 -20.484 -17.625 1 96.5 181 HIS A CA 1
ATOM 1367 C C . HIS A 1 181 ? -5.008 -19.125 -17.203 1 96.5 181 HIS A C 1
ATOM 1369 O O . HIS A 1 181 ? -4.617 -18.328 -18.062 1 96.5 181 HIS A O 1
ATOM 1375 N N . ALA A 1 182 ? -5.117 -18.844 -15.922 1 96.81 182 ALA A N 1
ATOM 1376 C CA . ALA A 1 182 ? -4.5 -17.625 -15.406 1 96.81 182 ALA A CA 1
ATOM 1377 C C . ALA A 1 182 ? -2.986 -17.656 -15.586 1 96.81 182 ALA A C 1
ATOM 1379 O O . ALA A 1 182 ? -2.355 -18.703 -15.406 1 96.81 182 ALA A O 1
ATOM 1380 N N . SER A 1 183 ? -2.42 -16.516 -15.984 1 97.06 183 SER A N 1
ATOM 1381 C CA . SER A 1 183 ? -0.974 -16.406 -16.141 1 97.06 183 SER A CA 1
ATOM 1382 C C . SER A 1 183 ? -0.314 -15.859 -14.891 1 97.06 183 SER A C 1
ATOM 1384 O O . SER A 1 183 ? 0.905 -15.953 -14.727 1 97.06 183 SER A O 1
ATOM 1386 N N . MET A 1 184 ? -1.148 -15.297 -13.961 1 97.38 184 MET A N 1
ATOM 1387 C CA . MET A 1 184 ? -0.694 -14.789 -12.664 1 97.38 184 MET A CA 1
ATOM 1388 C C . MET A 1 184 ? -1.826 -14.82 -11.641 1 97.38 184 MET A C 1
ATOM 1390 O O . MET A 1 184 ? -2.98 -14.547 -11.984 1 97.38 184 MET A O 1
ATOM 1394 N N . LEU A 1 185 ? -1.484 -15.219 -10.453 1 97.44 185 LEU A N 1
ATOM 1395 C CA . LEU A 1 185 ? -2.408 -15.141 -9.328 1 97.44 185 LEU A CA 1
ATOM 1396 C C . LEU A 1 185 ? -2.02 -14.008 -8.391 1 97.44 185 LEU A C 1
ATOM 1398 O O . LEU A 1 185 ? -0.845 -13.852 -8.047 1 97.44 185 LEU A O 1
ATOM 1402 N N . ALA A 1 186 ? -2.941 -13.164 -8.062 1 98.12 186 ALA A N 1
ATOM 1403 C CA . ALA A 1 186 ? -2.74 -12.109 -7.078 1 98.12 186 ALA A CA 1
ATOM 1404 C C . ALA A 1 186 ? -3.568 -12.367 -5.82 1 98.12 186 ALA A C 1
ATOM 1406 O O . ALA A 1 186 ? -4.773 -12.625 -5.906 1 98.12 186 ALA A O 1
ATOM 1407 N N . MET A 1 187 ? -2.949 -12.273 -4.648 1 96.25 187 MET A N 1
ATOM 1408 C CA . MET A 1 187 ? -3.689 -12.516 -3.412 1 96.25 187 MET A CA 1
ATOM 1409 C C . MET A 1 187 ? -2.98 -11.875 -2.221 1 96.25 187 MET A C 1
ATOM 1411 O O . MET A 1 187 ? -1.76 -11.719 -2.232 1 96.25 187 MET A O 1
ATOM 1415 N N . GLY A 1 188 ? -3.779 -11.352 -1.236 1 93 188 GLY A N 1
ATOM 1416 C CA . GLY A 1 188 ? -3.199 -10.93 0.027 1 93 188 GLY A CA 1
ATOM 1417 C C . GLY A 1 188 ? -2.562 -12.062 0.806 1 93 188 GLY A C 1
ATOM 1418 O O . GLY A 1 188 ? -3.109 -13.164 0.866 1 93 188 GLY A O 1
ATOM 1419 N N . ALA A 1 189 ? -1.384 -11.578 1.288 1 83.44 189 ALA A N 1
ATOM 1420 C CA . ALA A 1 189 ? -0.691 -12.57 2.102 1 83.44 189 ALA A CA 1
ATOM 1421 C C . ALA A 1 189 ? -1.119 -12.484 3.564 1 83.44 189 ALA A C 1
ATOM 1423 O O . ALA A 1 189 ? -1.243 -11.383 4.113 1 83.44 189 ALA A O 1
ATOM 1424 N N . TYR A 1 190 ? -1.417 -13.305 4.336 1 64.5 190 TYR A N 1
ATOM 1425 C CA . TYR A 1 190 ? -1.419 -13.539 5.777 1 64.5 190 TYR A CA 1
ATOM 1426 C C . TYR A 1 190 ? -2.582 -12.812 6.445 1 64.5 190 TYR A C 1
ATOM 1428 O O . TYR A 1 190 ? -2.535 -11.602 6.641 1 64.5 190 TYR A O 1
ATOM 1436 N N . THR A 1 191 ? -3.852 -13.086 6.574 1 54.16 191 THR A N 1
ATOM 1437 C CA . THR A 1 191 ? -4.883 -12.406 7.355 1 54.16 191 THR A CA 1
ATOM 1438 C C . THR A 1 191 ? -4.52 -12.398 8.836 1 54.16 191 THR A C 1
ATOM 1440 O O . THR A 1 191 ? -4.812 -11.438 9.547 1 54.16 191 THR A O 1
ATOM 1443 N N . HIS A 1 192 ? -4.316 -13.461 9.523 1 46.47 192 HIS A N 1
ATOM 1444 C CA . HIS A 1 192 ? -4.348 -13.5 10.977 1 46.47 192 HIS A CA 1
ATOM 1445 C C . HIS A 1 192 ? -3.096 -12.867 11.578 1 46.47 192 HIS A C 1
ATOM 1447 O O . HIS A 1 192 ? -2.125 -12.602 10.859 1 46.47 192 HIS A O 1
ATOM 1453 N N . SER A 1 193 ? -2.863 -13.008 13.016 1 40.78 193 SER A N 1
ATOM 1454 C CA . SER A 1 193 ? -2.102 -12.328 14.055 1 40.78 193 SER A CA 1
ATOM 1455 C C . SER A 1 193 ? -0.65 -12.125 13.641 1 40.78 193 SER A C 1
ATOM 1457 O O . SER A 1 193 ? -0.081 -12.953 12.93 1 40.78 193 SER A O 1
ATOM 1459 N N . ARG A 1 194 ? -0.157 -10.875 13.57 1 40.78 194 ARG A N 1
ATOM 1460 C CA . ARG A 1 194 ? 1.182 -10.297 13.516 1 40.78 194 ARG A CA 1
ATOM 1461 C C . ARG A 1 194 ? 2.215 -11.25 14.102 1 40.78 194 ARG A C 1
ATOM 1463 O O . ARG A 1 194 ? 3.363 -10.867 14.336 1 40.78 194 ARG A O 1
ATOM 1470 N N . VAL A 1 195 ? 2.047 -12.156 14.891 1 39.59 195 VAL A N 1
ATOM 1471 C CA . VAL A 1 195 ? 3.271 -12.672 15.492 1 39.59 195 VAL A CA 1
ATOM 1472 C C . VAL A 1 195 ? 4.195 -13.203 14.391 1 39.59 195 VAL A C 1
ATOM 1474 O O . VAL A 1 195 ? 3.795 -14.039 13.586 1 39.59 195 VAL A O 1
ATOM 1477 N N . ARG A 1 196 ? 5.133 -12.367 13.992 1 42.72 196 ARG A N 1
ATOM 1478 C CA . ARG A 1 196 ? 6.285 -12.773 13.188 1 42.72 196 ARG A CA 1
ATOM 1479 C C . ARG A 1 196 ? 6.371 -14.297 13.094 1 42.72 196 ARG A C 1
ATOM 1481 O O . ARG A 1 196 ? 6.902 -14.828 12.109 1 42.72 196 ARG A O 1
ATOM 1488 N N . GLU A 1 197 ? 6.195 -14.812 14.188 1 44.62 197 GLU A N 1
ATOM 1489 C CA . GLU A 1 197 ? 6.305 -16.266 14.234 1 44.62 197 GLU A CA 1
ATOM 1490 C C . GLU A 1 197 ? 5.168 -16.938 13.461 1 44.62 197 GLU A C 1
ATOM 1492 O O . GLU A 1 197 ? 5.164 -18.156 13.273 1 44.62 197 GLU A O 1
ATOM 1497 N N . PHE A 1 198 ? 4.07 -16.219 13.367 1 48.34 198 PHE A N 1
ATOM 1498 C CA . PHE A 1 198 ? 2.9 -16.969 12.922 1 48.34 198 PHE A CA 1
ATOM 1499 C C . PHE A 1 198 ? 2.885 -17.094 11.406 1 48.34 198 PHE A C 1
ATOM 1501 O O . PHE A 1 198 ? 3.109 -16.125 10.688 1 48.34 198 PHE A O 1
ATOM 1508 N N . LEU A 1 199 ? 2.859 -18.312 10.914 1 54.41 199 LEU A N 1
ATOM 1509 C CA . LEU A 1 199 ? 2.84 -19.188 9.75 1 54.41 199 LEU A CA 1
ATOM 1510 C C . LEU A 1 199 ? 1.805 -18.719 8.734 1 54.41 199 LEU A C 1
ATOM 1512 O O . LEU A 1 199 ? 0.801 -18.109 9.102 1 54.41 199 LEU A O 1
ATOM 1516 N N . LEU A 1 200 ? 2.248 -18.453 7.633 1 61.44 200 LEU A N 1
ATOM 1517 C CA . LEU A 1 200 ? 1.343 -18.344 6.492 1 61.44 200 LEU A CA 1
ATOM 1518 C C . LEU A 1 200 ? 0.046 -19.094 6.754 1 61.44 200 LEU A C 1
ATOM 1520 O O . LEU A 1 200 ? 0.064 -20.188 7.332 1 61.44 200 LEU A O 1
ATOM 1524 N N . GLY A 1 201 ? -1.12 -18.219 6.82 1 72.06 201 GLY A N 1
ATOM 1525 C CA . GLY A 1 201 ? -2.387 -18.938 6.848 1 72.06 201 GLY A CA 1
ATOM 1526 C C . GLY A 1 201 ? -2.41 -20.141 5.926 1 72.06 201 GLY A C 1
ATOM 1527 O O . GLY A 1 201 ? -1.53 -20.297 5.078 1 72.06 201 GLY A O 1
ATOM 1528 N N . GLY A 1 202 ? -3.293 -21 6.207 1 80.81 202 GLY A N 1
ATOM 1529 C CA . GLY A 1 202 ? -3.408 -22.25 5.465 1 80.81 202 GLY A CA 1
ATOM 1530 C C . GLY A 1 202 ? -3.523 -22.047 3.967 1 80.81 202 GLY A C 1
ATOM 1531 O O . GLY A 1 202 ? -2.877 -22.75 3.189 1 80.81 202 GLY A O 1
ATOM 1532 N N . VAL A 1 203 ? -4.219 -21.047 3.545 1 86.62 203 VAL A N 1
ATOM 1533 C CA . VAL A 1 203 ? -4.41 -20.781 2.121 1 86.62 203 VAL A CA 1
ATOM 1534 C C . VAL A 1 203 ? -3.1 -20.312 1.499 1 86.62 203 VAL A C 1
ATOM 1536 O O . VAL A 1 203 ? -2.65 -20.859 0.491 1 86.62 203 VAL A O 1
ATOM 1539 N N . THR A 1 204 ? -2.514 -19.328 2.113 1 89.06 204 THR A N 1
ATOM 1540 C CA . THR A 1 204 ? -1.277 -18.734 1.599 1 89.06 204 THR A CA 1
ATOM 1541 C C . THR A 1 204 ? -0.168 -19.781 1.548 1 89.06 204 THR A C 1
ATOM 1543 O O . THR A 1 204 ? 0.553 -19.891 0.553 1 89.06 204 THR A O 1
ATOM 1546 N N . ARG A 1 205 ? -0.052 -20.562 2.572 1 89.19 205 ARG A N 1
ATOM 1547 C CA . ARG A 1 205 ? 0.964 -21.609 2.615 1 89.19 205 ARG A CA 1
ATOM 1548 C C . ARG A 1 205 ? 0.781 -22.594 1.468 1 89.19 205 ARG A C 1
ATOM 1550 O O . ARG A 1 205 ? 1.75 -22.969 0.804 1 89.19 205 ARG A O 1
ATOM 1557 N N . HIS A 1 206 ? -0.432 -23.031 1.288 1 91.56 206 HIS A N 1
ATOM 1558 C CA . HIS A 1 206 ? -0.715 -23.984 0.215 1 91.56 206 HIS A CA 1
ATOM 1559 C C . HIS A 1 206 ? -0.343 -23.406 -1.145 1 91.56 206 HIS A C 1
ATOM 1561 O O . HIS A 1 206 ? 0.28 -24.078 -1.965 1 91.56 206 HIS A O 1
ATOM 1567 N N . VAL A 1 207 ? -0.698 -22.203 -1.358 1 93.19 207 VAL A N 1
ATOM 1568 C CA . VAL A 1 207 ? -0.434 -21.547 -2.637 1 93.19 207 VAL A CA 1
ATOM 1569 C C . VAL A 1 207 ? 1.072 -21.406 -2.846 1 93.19 207 VAL A C 1
ATOM 1571 O O . VAL A 1 207 ? 1.588 -21.734 -3.918 1 93.19 207 VAL A O 1
ATOM 1574 N N . ILE A 1 208 ? 1.8 -20.969 -1.836 1 91.69 208 ILE A N 1
ATOM 1575 C CA . ILE A 1 208 ? 3.244 -20.797 -1.94 1 91.69 208 ILE A CA 1
ATOM 1576 C C . ILE A 1 208 ? 3.902 -22.141 -2.258 1 91.69 208 ILE A C 1
ATOM 1578 O O . ILE A 1 208 ? 4.812 -22.219 -3.086 1 91.69 208 ILE A O 1
ATOM 1582 N N . GLU A 1 209 ? 3.393 -23.156 -1.692 1 90.88 209 GLU A N 1
ATOM 1583 C CA . GLU A 1 209 ? 3.996 -24.484 -1.821 1 90.88 209 GLU A CA 1
ATOM 1584 C C . GLU A 1 209 ? 3.633 -25.125 -3.156 1 90.88 209 GLU A C 1
ATOM 1586 O O . GLU A 1 209 ? 4.414 -25.906 -3.707 1 90.88 209 GLU A O 1
ATOM 1591 N N . HIS A 1 210 ? 2.486 -24.734 -3.764 1 93.5 210 HIS A N 1
ATOM 1592 C CA . HIS A 1 210 ? 1.992 -25.594 -4.836 1 93.5 210 HIS A CA 1
ATOM 1593 C C . HIS A 1 210 ? 1.752 -24.797 -6.113 1 93.5 210 HIS A C 1
ATOM 1595 O O . HIS A 1 210 ? 1.552 -25.375 -7.184 1 93.5 210 HIS A O 1
ATOM 1601 N N . ALA A 1 211 ? 1.743 -23.5 -6.012 1 94.38 211 ALA A N 1
ATOM 1602 C CA . ALA A 1 211 ? 1.455 -22.703 -7.203 1 94.38 211 ALA A CA 1
ATOM 1603 C C . ALA A 1 211 ? 2.457 -23 -8.312 1 94.38 211 ALA A C 1
ATOM 1605 O O . ALA A 1 211 ? 3.658 -23.109 -8.062 1 94.38 211 ALA A O 1
ATOM 1606 N N . ARG A 1 212 ? 1.983 -23.078 -9.555 1 92.81 212 ARG A N 1
ATOM 1607 C CA . ARG A 1 212 ? 2.836 -23.312 -10.719 1 92.81 212 ARG A CA 1
ATOM 1608 C C . ARG A 1 212 ? 3.01 -22.031 -11.531 1 92.81 212 ARG A C 1
ATOM 1610 O O . ARG A 1 212 ? 3.869 -21.953 -12.414 1 92.81 212 ARG A O 1
ATOM 1617 N N . ILE A 1 213 ? 2.172 -21.062 -11.32 1 95 213 ILE A N 1
ATOM 1618 C CA . ILE A 1 213 ? 2.254 -19.766 -11.977 1 95 213 ILE A CA 1
ATOM 1619 C C . ILE A 1 213 ? 2.781 -18.719 -11 1 95 213 ILE A C 1
ATOM 1621 O O . ILE A 1 213 ? 2.738 -18.922 -9.781 1 95 213 ILE A O 1
ATOM 1625 N N . PRO A 1 214 ? 3.26 -17.609 -11.516 1 97.06 214 PRO A N 1
ATOM 1626 C CA . PRO A 1 214 ? 3.67 -16.531 -10.617 1 97.06 214 PRO A CA 1
ATOM 1627 C C . PRO A 1 214 ? 2.533 -16.047 -9.719 1 97.06 214 PRO A C 1
ATOM 1629 O O . PRO A 1 214 ? 1.375 -16.016 -10.148 1 97.06 214 PRO A O 1
ATOM 1632 N N . VAL A 1 215 ? 2.881 -15.727 -8.477 1 97.25 215 VAL A N 1
ATOM 1633 C CA . VAL A 1 215 ? 1.902 -15.258 -7.504 1 97.25 215 VAL A CA 1
ATOM 1634 C C . VAL A 1 215 ? 2.32 -13.883 -6.977 1 97.25 215 VAL A C 1
ATOM 1636 O O . VAL A 1 215 ? 3.43 -13.719 -6.461 1 97.25 215 VAL A O 1
ATOM 1639 N N . LEU A 1 216 ? 1.477 -12.914 -7.199 1 97.62 216 LEU A N 1
ATOM 1640 C CA . LEU A 1 216 ? 1.657 -11.578 -6.648 1 97.62 216 LEU A CA 1
ATOM 1641 C C . LEU A 1 216 ? 1.046 -11.477 -5.254 1 97.62 216 LEU A C 1
ATOM 1643 O O . LEU A 1 216 ? -0.151 -11.719 -5.078 1 97.62 216 LEU A O 1
ATOM 1647 N N . LEU A 1 217 ? 1.905 -11.125 -4.246 1 96.31 217 LEU A N 1
ATOM 1648 C CA . LEU A 1 217 ? 1.499 -11.148 -2.844 1 96.31 217 LEU A CA 1
ATOM 1649 C C . LEU A 1 217 ? 1.783 -9.812 -2.172 1 96.31 217 LEU A C 1
ATOM 1651 O O . LEU A 1 217 ? 2.68 -9.078 -2.592 1 96.31 217 LEU A O 1
ATOM 1655 N N . ALA A 1 218 ? 0.985 -9.484 -1.246 1 93.81 218 ALA A N 1
ATOM 1656 C CA . ALA A 1 218 ? 1.287 -8.391 -0.327 1 93.81 218 ALA A CA 1
ATOM 1657 C C . ALA A 1 218 ? 0.77 -8.695 1.076 1 93.81 218 ALA A C 1
ATOM 1659 O O . ALA A 1 218 ? -0.175 -9.469 1.242 1 93.81 218 ALA A O 1
ATOM 1660 N N . HIS A 1 219 ? 1.448 -8.117 1.99 1 88.5 219 HIS A N 1
ATOM 1661 C CA . HIS A 1 219 ? 1.026 -8.227 3.383 1 88.5 219 HIS A CA 1
ATOM 1662 C C . HIS A 1 219 ? 0.561 -6.875 3.92 1 88.5 219 HIS A C 1
ATOM 1664 O O . HIS A 1 219 ? 1.167 -5.844 3.627 1 88.5 219 HIS A O 1
ATOM 1670 N N . MET B 1 1 ? -26.953 12.43 15.906 1 61.03 1 MET B N 1
ATOM 1671 C CA . MET B 1 1 ? -26.281 11.742 14.797 1 61.03 1 MET B CA 1
ATOM 1672 C C . MET B 1 1 ? -26.984 12.047 13.477 1 61.03 1 MET B C 1
ATOM 1674 O O . MET B 1 1 ? -26.328 12.375 12.484 1 61.03 1 MET B O 1
ATOM 1678 N N . ARG B 1 2 ? -28.359 12.172 13.555 1 64.69 2 ARG B N 1
ATOM 1679 C CA . ARG B 1 2 ? -29.141 12.453 12.352 1 64.69 2 ARG B CA 1
ATOM 1680 C C . ARG B 1 2 ? -29 13.914 11.938 1 64.69 2 ARG B C 1
ATOM 1682 O O . ARG B 1 2 ? -28.891 14.219 10.75 1 64.69 2 ARG B O 1
ATOM 1689 N N . GLU B 1 3 ? -28.875 14.656 12.922 1 72.12 3 GLU B N 1
ATOM 1690 C CA . GLU B 1 3 ? -28.734 16.078 12.633 1 72.12 3 GLU B CA 1
ATOM 1691 C C . GLU B 1 3 ? -27.359 16.391 12.016 1 72.12 3 GLU B C 1
ATOM 1693 O O . GLU B 1 3 ? -27.266 17.172 11.07 1 72.12 3 GLU B O 1
ATOM 1698 N N . ALA B 1 4 ? -26.375 15.828 12.477 1 78.25 4 ALA B N 1
ATOM 1699 C CA . ALA B 1 4 ? -25.031 16 11.938 1 78.25 4 ALA B CA 1
ATOM 1700 C C . ALA B 1 4 ? -24.938 15.5 10.5 1 78.25 4 ALA B C 1
ATOM 1702 O O . ALA B 1 4 ? -24.297 16.125 9.656 1 78.25 4 ALA B O 1
ATOM 1703 N N . ALA B 1 5 ? -25.641 14.461 10.18 1 86.19 5 ALA B N 1
ATOM 1704 C CA . ALA B 1 5 ? -25.656 13.922 8.82 1 86.19 5 ALA B CA 1
ATOM 1705 C C . ALA B 1 5 ? -26.344 14.883 7.855 1 86.19 5 ALA B C 1
ATOM 1707 O O . ALA B 1 5 ? -25.875 15.094 6.738 1 86.19 5 ALA B O 1
ATOM 1708 N N . ALA B 1 6 ? -27.406 15.43 8.32 1 90 6 ALA B N 1
ATOM 1709 C CA . ALA B 1 6 ? -28.156 16.375 7.484 1 90 6 ALA B CA 1
ATOM 1710 C C . ALA B 1 6 ? -27.328 17.625 7.199 1 90 6 ALA B C 1
ATOM 1712 O O . ALA B 1 6 ? -27.328 18.125 6.074 1 90 6 ALA B O 1
ATOM 1713 N N . GLU B 1 7 ? -26.688 18.094 8.18 1 90.88 7 GLU B N 1
ATOM 1714 C CA . GLU B 1 7 ? -25.828 19.266 8.023 1 90.88 7 GLU B CA 1
ATOM 1715 C C . GLU B 1 7 ? -24.672 19 7.062 1 90.88 7 GLU B C 1
ATOM 1717 O O . GLU B 1 7 ? -24.344 19.828 6.223 1 90.88 7 GLU B O 1
ATOM 1722 N N . GLY B 1 8 ? -24.078 17.859 7.188 1 90.94 8 GLY B N 1
ATOM 1723 C CA . GLY B 1 8 ? -23 17.469 6.289 1 90.94 8 GLY B CA 1
ATOM 1724 C C . GLY B 1 8 ? -23.438 17.344 4.844 1 90.94 8 GLY B C 1
ATOM 1725 O O . GLY B 1 8 ? -22.781 17.844 3.939 1 90.94 8 GLY B O 1
ATOM 1726 N N . LYS B 1 9 ? -24.531 16.703 4.699 1 93.56 9 LYS B N 1
ATOM 1727 C CA . LYS B 1 9 ? -25.062 16.547 3.352 1 93.56 9 LYS B CA 1
ATOM 1728 C C . LYS B 1 9 ? -25.359 17.906 2.713 1 93.56 9 LYS B C 1
ATOM 1730 O O . LYS B 1 9 ? -25 18.141 1.555 1 93.56 9 LYS B O 1
ATOM 1735 N N . ALA B 1 10 ? -25.969 18.75 3.506 1 94.94 10 ALA B N 1
ATOM 1736 C CA . ALA B 1 10 ? -26.281 20.078 3.018 1 94.94 10 ALA B CA 1
ATOM 1737 C C . ALA B 1 10 ? -25.016 20.844 2.631 1 94.94 10 ALA B C 1
ATOM 1739 O O . ALA B 1 10 ? -25 21.562 1.626 1 94.94 10 ALA B O 1
ATOM 1740 N N . ALA B 1 11 ? -24.031 20.703 3.414 1 93.69 11 ALA B N 1
ATOM 1741 C CA . ALA B 1 11 ? -22.766 21.375 3.152 1 93.69 11 ALA B CA 1
ATOM 1742 C C . ALA B 1 11 ? -22.141 20.875 1.855 1 93.69 11 ALA B C 1
ATOM 1744 O O . ALA B 1 11 ? -21.625 21.672 1.056 1 93.69 11 ALA B O 1
ATOM 1745 N N . VAL B 1 12 ? -22.156 19.562 1.602 1 94.31 12 VAL B N 1
ATOM 1746 C CA . VAL B 1 12 ? -21.594 18.984 0.388 1 94.31 12 VAL B CA 1
ATOM 1747 C C . VAL B 1 12 ? -22.406 19.422 -0.825 1 94.31 12 VAL B C 1
ATOM 1749 O O . VAL B 1 12 ? -21.844 19.781 -1.863 1 94.31 12 VAL B O 1
ATOM 1752 N N . GLN B 1 13 ? -23.672 19.453 -0.708 1 95.81 13 GLN B N 1
ATOM 1753 C CA . GLN B 1 13 ? -24.547 19.875 -1.804 1 95.81 13 GLN B CA 1
ATOM 1754 C C . GLN B 1 13 ? -24.297 21.328 -2.174 1 95.81 13 GLN B C 1
ATOM 1756 O O . GLN B 1 13 ? -24.234 21.672 -3.355 1 95.81 13 GLN B O 1
ATOM 1761 N N . ALA B 1 14 ? -24.172 22.141 -1.13 1 96.44 14 ALA B N 1
ATOM 1762 C CA . ALA B 1 14 ? -23.891 23.562 -1.36 1 96.44 14 ALA B CA 1
ATOM 1763 C C . ALA B 1 14 ? -22.547 23.734 -2.076 1 96.44 14 ALA B C 1
ATOM 1765 O O . ALA B 1 14 ? -22.438 24.562 -2.992 1 96.44 14 ALA B O 1
ATOM 1766 N N . TRP B 1 15 ? -21.578 23.062 -1.646 1 93.31 15 TRP B N 1
ATOM 1767 C CA . TRP B 1 15 ? -20.281 23.109 -2.295 1 93.31 15 TRP B CA 1
ATOM 1768 C C . TRP B 1 15 ? -20.375 22.656 -3.75 1 93.31 15 TRP B C 1
ATOM 1770 O O . TRP B 1 15 ? -19.812 23.297 -4.641 1 93.31 15 TRP B O 1
ATOM 1780 N N . CYS B 1 16 ? -21.062 21.516 -4.012 1 95.81 16 CYS B N 1
ATOM 1781 C CA . CYS B 1 16 ? -21.25 20.984 -5.359 1 95.81 16 CYS B CA 1
ATOM 1782 C C . CYS B 1 16 ? -21.875 22.031 -6.27 1 95.81 16 CYS B C 1
ATOM 1784 O O . CYS B 1 16 ? -21.438 22.219 -7.406 1 95.81 16 CYS B O 1
ATOM 1786 N N . GLN B 1 17 ? -22.906 22.688 -5.766 1 96.19 17 GLN B N 1
ATOM 1787 C CA . GLN B 1 17 ? -23.578 23.734 -6.531 1 96.19 17 GLN B CA 1
ATOM 1788 C C . GLN B 1 17 ? -22.625 24.875 -6.859 1 96.19 17 GLN B C 1
ATOM 1790 O O . GLN B 1 17 ? -22.578 25.344 -8 1 96.19 17 GLN B O 1
ATOM 1795 N N . ARG B 1 18 ? -21.844 25.281 -5.949 1 95.88 18 ARG B N 1
ATOM 1796 C CA . ARG B 1 18 ? -20.922 26.406 -6.117 1 95.88 18 ARG B CA 1
ATOM 1797 C C . ARG B 1 18 ? -19.828 26.062 -7.129 1 95.88 18 ARG B C 1
ATOM 1799 O O . ARG B 1 18 ? -19.453 26.891 -7.949 1 95.88 18 ARG B O 1
ATOM 1806 N N . GLU B 1 19 ? -19.344 24.797 -7.125 1 93.94 19 GLU B N 1
ATOM 1807 C CA . GLU B 1 19 ? -18.203 24.406 -7.926 1 93.94 19 GLU B CA 1
ATOM 1808 C C . GLU B 1 19 ? -18.625 23.766 -9.242 1 93.94 19 GLU B C 1
ATOM 1810 O O . GLU B 1 19 ? -17.797 23.422 -10.078 1 93.94 19 GLU B O 1
ATOM 1815 N N . GLY B 1 20 ? -19.906 23.531 -9.438 1 93.94 20 GLY B N 1
ATOM 1816 C CA . GLY B 1 20 ? -20.406 22.906 -10.641 1 93.94 20 GLY B CA 1
ATOM 1817 C C . GLY B 1 20 ? -20.109 21.422 -10.703 1 93.94 20 GLY B C 1
ATOM 1818 O O . GLY B 1 20 ? -19.828 20.875 -11.773 1 93.94 20 GLY B O 1
ATOM 1819 N N . VAL B 1 21 ? -20 20.797 -9.547 1 93.94 21 VAL B N 1
ATOM 1820 C CA . VAL B 1 21 ? -19.781 19.359 -9.461 1 93.94 21 VAL B CA 1
ATOM 1821 C C . VAL B 1 21 ? -21.109 18.625 -9.32 1 93.94 21 VAL B C 1
ATOM 1823 O O . VAL B 1 21 ? -21.891 18.938 -8.422 1 93.94 21 VAL B O 1
ATOM 1826 N N . PRO B 1 22 ? -21.406 17.75 -10.266 1 93.94 22 PRO B N 1
ATOM 1827 C CA . PRO B 1 22 ? -22.672 17 -10.148 1 93.94 22 PRO B CA 1
ATOM 1828 C C . PRO B 1 22 ? -22.781 16.25 -8.828 1 93.94 22 PRO B C 1
ATOM 1830 O O . PRO B 1 22 ? -21.844 15.57 -8.406 1 93.94 22 PRO B O 1
ATOM 1833 N N . PHE B 1 23 ? -23.875 16.469 -8.125 1 94.25 23 PHE B N 1
ATOM 1834 C CA . PHE B 1 23 ? -24.266 15.688 -6.965 1 94.25 23 PHE B CA 1
ATOM 1835 C C . PHE B 1 23 ? -25.219 14.562 -7.363 1 94.25 23 PHE B C 1
ATOM 1837 O O . PHE B 1 23 ? -26.344 14.812 -7.781 1 94.25 23 PHE B O 1
ATOM 1844 N N . MET B 1 24 ? -24.688 13.305 -7.207 1 91.5 24 MET B N 1
ATOM 1845 C CA . MET B 1 24 ? -25.406 12.18 -7.797 1 91.5 24 MET B CA 1
ATOM 1846 C C . MET B 1 24 ? -25.688 11.109 -6.746 1 91.5 24 MET B C 1
ATOM 1848 O O . MET B 1 24 ? -25.062 11.094 -5.688 1 91.5 24 MET B O 1
ATOM 1852 N N . SER B 1 25 ? -26.641 10.258 -7.07 1 84.56 25 SER B N 1
ATOM 1853 C CA . SER B 1 25 ? -27 9.172 -6.16 1 84.56 25 SER B CA 1
ATOM 1854 C C . SER B 1 25 ? -26.016 8.008 -6.277 1 84.56 25 SER B C 1
ATOM 1856 O O . SER B 1 25 ? -25.844 7.238 -5.328 1 84.56 25 SER B O 1
ATOM 1858 N N . SER B 1 26 ? -25.531 7.867 -7.469 1 77.69 26 SER B N 1
ATOM 1859 C CA . SER B 1 26 ? -24.578 6.797 -7.707 1 77.69 26 SER B CA 1
ATOM 1860 C C . SER B 1 26 ? -23.422 7.27 -8.594 1 77.69 26 SER B C 1
ATOM 1862 O O . SER B 1 26 ? -23.469 8.375 -9.133 1 77.69 26 SER B O 1
ATOM 1864 N N . GLY B 1 27 ? -22.438 6.445 -8.586 1 71.69 27 GLY B N 1
ATOM 1865 C CA . GLY B 1 27 ? -21.25 6.789 -9.344 1 71.69 27 GLY B CA 1
ATOM 1866 C C . GLY B 1 27 ? -21.531 7.133 -10.789 1 71.69 27 GLY B C 1
ATOM 1867 O O . GLY B 1 27 ? -22.516 6.656 -11.367 1 71.69 27 GLY B O 1
ATOM 1868 N N . GLY B 1 28 ? -20.875 8.203 -11.266 1 70.62 28 GLY B N 1
ATOM 1869 C CA . GLY B 1 28 ? -21 8.664 -12.641 1 70.62 28 GLY B CA 1
ATOM 1870 C C . GLY B 1 28 ? -19.891 8.156 -13.539 1 70.62 28 GLY B C 1
ATOM 1871 O O . GLY B 1 28 ? -19.375 7.055 -13.336 1 70.62 28 GLY B O 1
ATOM 1872 N N . ARG B 1 29 ? -19.672 8.93 -14.531 1 73.69 29 ARG B N 1
ATOM 1873 C CA . ARG B 1 29 ? -18.641 8.633 -15.516 1 73.69 29 ARG B CA 1
ATOM 1874 C C . ARG B 1 29 ? -17.25 8.719 -14.891 1 73.69 29 ARG B C 1
ATOM 1876 O O . ARG B 1 29 ? -17 9.578 -14.039 1 73.69 29 ARG B O 1
ATOM 1883 N N . LEU B 1 30 ? -16.281 7.918 -15.414 1 75.81 30 LEU B N 1
ATOM 1884 C CA . LEU B 1 30 ? -14.93 7.777 -14.891 1 75.81 30 LEU B CA 1
ATOM 1885 C C . LEU B 1 30 ? -14.117 9.039 -15.148 1 75.81 30 LEU B C 1
ATOM 1887 O O . LEU B 1 30 ? -13.148 9.312 -14.445 1 75.81 30 LEU B O 1
ATOM 1891 N N . ASP B 1 31 ? -14.531 9.844 -16.078 1 78.75 31 ASP B N 1
ATOM 1892 C CA . ASP B 1 31 ? -13.711 10.984 -16.469 1 78.75 31 ASP B CA 1
ATOM 1893 C C . ASP B 1 31 ? -14.281 12.289 -15.922 1 78.75 31 ASP B C 1
ATOM 1895 O O . ASP B 1 31 ? -13.875 13.375 -16.328 1 78.75 31 ASP B O 1
ATOM 1899 N N . ALA B 1 32 ? -15.188 12.133 -14.961 1 82.94 32 ALA B N 1
ATOM 1900 C CA . ALA B 1 32 ? -15.797 13.352 -14.422 1 82.94 32 ALA B CA 1
ATOM 1901 C C . ALA B 1 32 ? -15.68 13.398 -12.906 1 82.94 32 ALA B C 1
ATOM 1903 O O . ALA B 1 32 ? -15.539 12.359 -12.25 1 82.94 32 ALA B O 1
ATOM 1904 N N . THR B 1 33 ? -15.688 14.656 -12.453 1 89.12 33 THR B N 1
ATOM 1905 C CA . THR B 1 33 ? -15.758 14.867 -11.008 1 89.12 33 THR B CA 1
ATOM 1906 C C . THR B 1 33 ? -17.203 14.922 -10.539 1 89.12 33 THR B C 1
ATOM 1908 O O . THR B 1 33 ? -18.047 15.602 -11.141 1 89.12 33 THR B O 1
ATOM 1911 N N . PHE B 1 34 ? -17.5 14.094 -9.617 1 93.44 34 PHE B N 1
ATOM 1912 C CA . PHE B 1 34 ? -18.844 14.102 -9.039 1 93.44 34 PHE B CA 1
ATOM 1913 C C . PHE B 1 34 ? -18.797 13.828 -7.543 1 93.44 34 PHE B C 1
ATOM 1915 O O . PHE B 1 34 ? -17.734 13.469 -7.008 1 93.44 34 PHE B O 1
ATOM 1922 N N . ALA B 1 35 ? -19.922 14.07 -6.883 1 94.19 35 ALA B N 1
ATOM 1923 C CA . ALA B 1 35 ? -20.047 13.758 -5.461 1 94.19 35 ALA B CA 1
ATOM 1924 C C . ALA B 1 35 ? -21.297 12.906 -5.191 1 94.19 35 ALA B C 1
ATOM 1926 O O . ALA B 1 35 ? -22.328 13.094 -5.828 1 94.19 35 ALA B O 1
ATOM 1927 N N . THR B 1 36 ? -21.125 11.914 -4.406 1 92.94 36 THR B N 1
ATOM 1928 C CA . THR B 1 36 ? -22.234 11.125 -3.9 1 92.94 36 THR B CA 1
ATOM 1929 C C . THR B 1 36 ? -22.297 11.18 -2.377 1 92.94 36 THR B C 1
ATOM 1931 O O . THR B 1 36 ? -21.297 11.508 -1.725 1 92.94 36 THR B O 1
ATOM 1934 N N . TRP B 1 37 ? -23.484 10.969 -1.836 1 93.38 37 TRP B N 1
ATOM 1935 C CA . TRP B 1 37 ? -23.688 10.945 -0.391 1 93.38 37 TRP B CA 1
ATOM 1936 C C . TRP B 1 37 ? -24.359 9.641 0.043 1 93.38 37 TRP B C 1
ATOM 1938 O O . TRP B 1 37 ? -25.359 9.219 -0.553 1 93.38 37 TRP B O 1
ATOM 1948 N N . ALA B 1 38 ? -23.703 8.977 0.943 1 91.56 38 ALA B N 1
ATOM 1949 C CA . ALA B 1 38 ? -24.266 7.766 1.528 1 91.56 38 ALA B CA 1
ATOM 1950 C C . ALA B 1 38 ? -24.297 7.852 3.051 1 91.56 38 ALA B C 1
ATOM 1952 O O . ALA B 1 38 ? -23.359 8.367 3.666 1 91.56 38 ALA B O 1
ATOM 1953 N N . GLU B 1 39 ? -25.344 7.395 3.625 1 91.5 39 GLU B N 1
ATOM 1954 C CA . GLU B 1 39 ? -25.5 7.281 5.074 1 91.5 39 GLU B CA 1
ATOM 1955 C C . GLU B 1 39 ? -25.578 5.82 5.508 1 91.5 39 GLU B C 1
ATOM 1957 O O . GLU B 1 39 ? -26.422 5.07 5.035 1 91.5 39 GLU B O 1
ATOM 1962 N N . LEU B 1 40 ? -24.672 5.438 6.273 1 89.81 40 LEU B N 1
ATOM 1963 C CA . LEU B 1 40 ? -24.609 4.078 6.797 1 89.81 40 LEU B CA 1
ATOM 1964 C C . LEU B 1 40 ? -24.781 4.07 8.312 1 89.81 40 LEU B C 1
ATOM 1966 O O . LEU B 1 40 ? -24.297 4.961 9 1 89.81 40 LEU B O 1
ATOM 1970 N N . SER B 1 41 ? -25.531 3.16 8.789 1 91 41 SER B N 1
ATOM 1971 C CA . SER B 1 41 ? -25.781 3.025 10.227 1 91 41 SER B CA 1
ATOM 1972 C C . SER B 1 41 ? -25.25 1.698 10.75 1 91 41 SER B C 1
ATOM 1974 O O . SER B 1 41 ? -25.375 0.664 10.094 1 91 41 SER B O 1
ATOM 1976 N N . GLY B 1 42 ? -24.578 1.768 11.836 1 90.44 42 GLY B N 1
ATOM 1977 C CA . GLY B 1 42 ? -23.969 0.594 12.445 1 90.44 42 GLY B CA 1
ATOM 1978 C C . GLY B 1 42 ? -22.656 0.889 13.133 1 90.44 42 GLY B C 1
ATOM 1979 O O . GLY B 1 42 ? -22.359 2.041 13.461 1 90.44 42 GLY B O 1
ATOM 1980 N N . GLU B 1 43 ? -21.969 -0.189 13.477 1 92.62 43 GLU B N 1
ATOM 1981 C CA . GLU B 1 43 ? -20.641 -0.016 14.078 1 92.62 43 GLU B CA 1
ATOM 1982 C C . GLU B 1 43 ? -19.656 0.568 13.07 1 92.62 43 GLU B C 1
ATOM 1984 O O . GLU B 1 43 ? -19.625 0.153 11.914 1 92.62 43 GLU B O 1
ATOM 1989 N N . ILE B 1 44 ? -18.922 1.497 13.5 1 90.88 44 ILE B N 1
ATOM 1990 C CA . ILE B 1 44 ? -18.047 2.271 12.617 1 90.88 44 ILE B CA 1
ATOM 1991 C C . ILE B 1 44 ? -16.984 1.362 12.023 1 90.88 44 ILE B C 1
ATOM 1993 O O . ILE B 1 44 ? -16.688 1.444 10.828 1 90.88 44 ILE B O 1
ATOM 1997 N N . GLU B 1 45 ? -16.375 0.484 12.852 1 92.38 45 GLU B N 1
ATOM 1998 C CA . GLU B 1 45 ? -15.219 -0.266 12.383 1 92.38 45 GLU B CA 1
ATOM 1999 C C . GLU B 1 45 ? -15.562 -1.124 11.172 1 92.38 45 GLU B C 1
ATOM 2001 O O . GLU B 1 45 ? -14.938 -0.992 10.117 1 92.38 45 GLU B O 1
ATOM 2006 N N . PRO B 1 46 ? -16.609 -2.002 11.25 1 91.19 46 PRO B N 1
ATOM 2007 C CA . PRO B 1 46 ? -16.938 -2.797 10.062 1 91.19 46 PRO B CA 1
ATOM 2008 C C . PRO B 1 46 ? -17.375 -1.939 8.883 1 91.19 46 PRO B C 1
ATOM 2010 O O . PRO B 1 46 ? -17 -2.217 7.738 1 91.19 46 PRO B O 1
ATOM 2013 N N . LEU B 1 47 ? -18.125 -0.917 9.117 1 92.88 47 LEU B N 1
ATOM 2014 C CA . LEU B 1 47 ? -18.656 -0.082 8.047 1 92.88 47 LEU B CA 1
ATOM 2015 C C . LEU B 1 47 ? -17.547 0.689 7.344 1 92.88 47 LEU B C 1
ATOM 2017 O O . LEU B 1 47 ? -17.469 0.709 6.113 1 92.88 47 LEU B O 1
ATOM 2021 N N . LEU B 1 48 ? -16.656 1.282 8.078 1 93.94 48 LEU B N 1
ATOM 2022 C CA . LEU B 1 48 ? -15.57 2.062 7.5 1 93.94 48 LEU B CA 1
ATOM 2023 C C . LEU B 1 48 ? -14.562 1.155 6.805 1 93.94 48 LEU B C 1
ATOM 2025 O O . LEU B 1 48 ? -14.008 1.52 5.766 1 93.94 48 LEU B O 1
ATOM 2029 N N . THR B 1 49 ? -14.344 0.002 7.402 1 92.88 49 THR B N 1
ATOM 2030 C CA . THR B 1 49 ? -13.43 -0.96 6.801 1 92.88 49 THR B CA 1
ATOM 2031 C C . THR B 1 49 ? -13.914 -1.373 5.414 1 92.88 49 THR B C 1
ATOM 2033 O O . THR B 1 49 ? -13.172 -1.279 4.438 1 92.88 49 THR B O 1
ATOM 2036 N N . LEU B 1 50 ? -15.148 -1.755 5.348 1 88.06 50 LEU B N 1
ATOM 2037 C CA . LEU B 1 50 ? -15.703 -2.242 4.09 1 88.06 50 LEU B CA 1
ATOM 2038 C C . LEU B 1 50 ? -15.766 -1.127 3.055 1 88.06 50 LEU B C 1
ATOM 2040 O O . LEU B 1 50 ? -15.367 -1.319 1.904 1 88.06 50 LEU B O 1
ATOM 2044 N N . ALA B 1 51 ? -16.125 0.036 3.447 1 91.31 51 ALA B N 1
ATOM 2045 C CA . ALA B 1 51 ? -16.234 1.17 2.533 1 91.31 51 ALA B CA 1
ATOM 2046 C C . ALA B 1 51 ? -14.844 1.67 2.125 1 91.31 51 ALA B C 1
ATOM 2048 O O . ALA B 1 51 ? -14.625 2.023 0.964 1 91.31 51 ALA B O 1
ATOM 2049 N N . GLY B 1 52 ? -13.984 1.68 3.037 1 94.25 52 GLY B N 1
ATOM 2050 C CA . GLY B 1 52 ? -12.664 2.24 2.814 1 94.25 52 GLY B CA 1
ATOM 2051 C C . GLY B 1 52 ? -11.797 1.392 1.896 1 94.25 52 GLY B C 1
ATOM 2052 O O . GLY B 1 52 ? -10.977 1.919 1.145 1 94.25 52 GLY B O 1
ATOM 2053 N N . ARG B 1 53 ? -12 0.145 1.918 1 92.19 53 ARG B N 1
ATOM 2054 C CA . ARG B 1 53 ? -11.125 -0.789 1.213 1 92.19 53 ARG B CA 1
ATOM 2055 C C . ARG B 1 53 ? -11.289 -0.656 -0.297 1 92.19 53 ARG B C 1
ATOM 2057 O O . ARG B 1 53 ? -10.391 -1.027 -1.059 1 92.19 53 ARG B O 1
ATOM 2064 N N . ILE B 1 54 ? -12.445 -0.077 -0.774 1 93.38 54 ILE B N 1
ATOM 2065 C CA . ILE B 1 54 ? -12.688 0.084 -2.203 1 93.38 54 ILE B CA 1
ATOM 2066 C C . ILE B 1 54 ? -12.578 1.559 -2.582 1 93.38 54 ILE B C 1
ATOM 2068 O O . ILE B 1 54 ? -13.328 2.047 -3.432 1 93.38 54 ILE B O 1
ATOM 2072 N N . ASN B 1 55 ? -11.797 2.285 -1.876 1 94.81 55 ASN B N 1
ATOM 2073 C CA . ASN B 1 55 ? -11.43 3.666 -2.156 1 94.81 55 ASN B CA 1
ATOM 2074 C C . ASN B 1 55 ? -9.914 3.859 -2.107 1 94.81 55 ASN B C 1
ATOM 2076 O O . ASN B 1 55 ? -9.195 3.033 -1.541 1 94.81 55 ASN B O 1
ATOM 2080 N N . ASP B 1 56 ? -9.445 4.938 -2.732 1 95.12 56 ASP B N 1
ATOM 2081 C CA . ASP B 1 56 ? -8.008 5.188 -2.771 1 95.12 56 ASP B CA 1
ATOM 2082 C C . ASP B 1 56 ? -7.539 5.902 -1.505 1 95.12 56 ASP B C 1
ATOM 2084 O O . ASP B 1 56 ? -6.367 5.812 -1.134 1 95.12 56 ASP B O 1
ATOM 2088 N N . LEU B 1 57 ? -8.414 6.609 -0.884 1 96.69 57 LEU B N 1
ATOM 2089 C CA . LEU B 1 57 ? -8.086 7.48 0.239 1 96.69 57 LEU B CA 1
ATOM 2090 C C . LEU B 1 57 ? -9.266 7.59 1.202 1 96.69 57 LEU B C 1
ATOM 2092 O O . LEU B 1 57 ? -10.414 7.699 0.773 1 96.69 57 LEU B O 1
ATOM 2096 N N . VAL B 1 58 ? -8.969 7.473 2.494 1 97.19 58 VAL B N 1
ATOM 2097 C CA . VAL B 1 58 ? -9.961 7.727 3.533 1 97.19 58 VAL B CA 1
ATOM 2098 C C . VAL B 1 58 ? -9.664 9.062 4.215 1 97.19 58 VAL B C 1
ATOM 2100 O O . VAL B 1 58 ? -8.531 9.32 4.625 1 97.19 58 VAL B O 1
ATOM 2103 N N . ILE B 1 59 ? -10.625 9.961 4.238 1 96.88 59 ILE B N 1
ATOM 2104 C CA . ILE B 1 59 ? -10.469 11.25 4.91 1 96.88 59 ILE B CA 1
ATOM 2105 C C . ILE B 1 59 ? -11.273 11.258 6.207 1 96.88 59 ILE B C 1
ATOM 2107 O O . ILE B 1 59 ? -12.461 10.922 6.211 1 96.88 59 ILE B O 1
ATOM 2111 N N . VAL B 1 60 ? -10.609 11.562 7.324 1 95.44 60 VAL B N 1
ATOM 2112 C CA . VAL B 1 60 ? -11.266 11.562 8.625 1 95.44 60 VAL B CA 1
ATOM 2113 C C . VAL B 1 60 ? -10.961 12.867 9.359 1 95.44 60 VAL B C 1
ATOM 2115 O O . VAL B 1 60 ? -9.969 13.539 9.055 1 95.44 60 VAL B O 1
ATOM 2118 N N . ASP B 1 61 ? -11.836 13.156 10.32 1 92.75 61 ASP B N 1
ATOM 2119 C CA . ASP B 1 61 ? -11.586 14.297 11.203 1 92.75 61 ASP B CA 1
ATOM 2120 C C . ASP B 1 61 ? -10.453 13.992 12.188 1 92.75 61 ASP B C 1
ATOM 2122 O O . ASP B 1 61 ? -10.195 12.828 12.5 1 92.75 61 ASP B O 1
ATOM 2126 N N . ARG B 1 62 ? -9.836 15.062 12.633 1 92.62 62 ARG B N 1
ATOM 2127 C CA . ARG B 1 62 ? -8.953 14.906 13.781 1 92.62 62 ARG B CA 1
ATOM 2128 C C . ARG B 1 62 ? -9.719 14.383 14.992 1 92.62 62 ARG B C 1
ATOM 2130 O O . ARG B 1 62 ? -10.852 14.797 15.242 1 92.62 62 ARG B O 1
ATOM 2137 N N . PRO B 1 63 ? -9.047 13.539 15.773 1 91.44 63 PRO B N 1
ATOM 2138 C CA . PRO B 1 63 ? -9.719 13.047 16.984 1 91.44 63 PRO B CA 1
ATOM 2139 C C . PRO B 1 63 ? -10.109 14.172 17.938 1 91.44 63 PRO B C 1
ATOM 2141 O O . PRO B 1 63 ? -9.297 15.062 18.203 1 91.44 63 PRO B O 1
ATOM 2144 N N . ASP B 1 64 ? -11.336 14.148 18.344 1 89.38 64 ASP B N 1
ATOM 2145 C CA . ASP B 1 64 ? -11.914 15.047 19.344 1 89.38 64 ASP B CA 1
ATOM 2146 C C . ASP B 1 64 ? -12.438 14.266 20.547 1 89.38 64 ASP B C 1
ATOM 2148 O O . ASP B 1 64 ? -13.336 13.43 20.406 1 89.38 64 ASP B O 1
ATOM 2152 N N . PRO B 1 65 ? -11.852 14.508 21.703 1 88.31 65 PRO B N 1
ATOM 2153 C CA . PRO B 1 65 ? -12.312 13.781 22.891 1 88.31 65 PRO B CA 1
ATOM 2154 C C . PRO B 1 65 ? -13.812 13.93 23.125 1 88.31 65 PRO B C 1
ATOM 2156 O O . PRO B 1 65 ? -14.445 13.039 23.703 1 88.31 65 PRO B O 1
ATOM 2159 N N . GLY B 1 66 ? -14.391 14.984 22.766 1 90.75 66 GLY B N 1
ATOM 2160 C CA . GLY B 1 66 ? -15.82 15.211 22.938 1 90.75 66 GLY B CA 1
ATOM 2161 C C . GLY B 1 66 ? -16.672 14.477 21.906 1 90.75 66 GLY B C 1
ATOM 2162 O O . GLY B 1 66 ? -17.891 14.414 22.031 1 90.75 66 GLY B O 1
ATOM 2163 N N . VAL B 1 67 ? -16.047 14.031 20.875 1 89 67 VAL B N 1
ATOM 2164 C CA . VAL B 1 67 ? -16.734 13.297 19.812 1 89 67 VAL B CA 1
ATOM 2165 C C . VAL B 1 67 ? -16.047 11.953 19.594 1 89 67 VAL B C 1
ATOM 2167 O O . VAL B 1 67 ? -15.219 11.805 18.688 1 89 67 VAL B O 1
ATOM 2170 N N . PRO B 1 68 ? -16.406 10.898 20.328 1 86.75 68 PRO B N 1
ATOM 2171 C CA . PRO B 1 68 ? -15.734 9.602 20.312 1 86.75 68 PRO B CA 1
ATOM 2172 C C . PRO B 1 68 ? -15.656 9 18.906 1 86.75 68 PRO B C 1
ATOM 2174 O O . PRO B 1 68 ? -14.727 8.25 18.609 1 86.75 68 PRO B O 1
ATOM 2177 N N . PHE B 1 69 ? -16.531 9.391 18.109 1 87.69 69 PHE B N 1
ATOM 2178 C CA . PHE B 1 69 ? -16.578 8.906 16.734 1 87.69 69 PHE B CA 1
ATOM 2179 C C . PHE B 1 69 ? -15.289 9.219 16 1 87.69 69 PHE B C 1
ATOM 2181 O O . PHE B 1 69 ? -14.773 8.391 15.25 1 87.69 69 PHE B O 1
ATOM 2188 N N . THR B 1 70 ? -14.758 10.32 16.234 1 90.12 70 THR B N 1
ATOM 2189 C CA . THR B 1 70 ? -13.602 10.773 15.461 1 90.12 70 THR B CA 1
ATOM 2190 C C . THR B 1 70 ? -12.375 9.93 15.773 1 90.12 70 THR B C 1
ATOM 2192 O O . THR B 1 70 ? -11.602 9.578 14.875 1 90.12 70 THR B O 1
ATOM 2195 N N . GLY B 1 71 ? -12.172 9.625 16.984 1 90.81 71 GLY B N 1
ATOM 2196 C CA . GLY B 1 71 ? -11.062 8.758 17.359 1 90.81 71 GLY B CA 1
ATOM 2197 C C . GLY B 1 71 ? -11.188 7.355 16.797 1 90.81 71 GLY B C 1
ATOM 2198 O O . GLY B 1 71 ? -10.219 6.797 16.281 1 90.81 71 GLY B O 1
ATOM 2199 N N . ARG B 1 72 ? -12.359 6.793 16.906 1 91.25 72 ARG B N 1
ATOM 2200 C CA . ARG B 1 72 ? -12.617 5.457 16.391 1 91.25 72 ARG B CA 1
ATOM 2201 C C . ARG B 1 72 ? -12.453 5.426 14.867 1 91.25 72 ARG B C 1
ATOM 2203 O O . ARG B 1 72 ? -11.953 4.445 14.312 1 91.25 72 ARG B O 1
ATOM 2210 N N . ALA B 1 73 ? -12.883 6.5 14.227 1 93.75 73 ALA B N 1
ATOM 2211 C CA . ALA B 1 73 ? -12.766 6.59 12.773 1 93.75 73 ALA B CA 1
ATOM 2212 C C . ALA B 1 73 ? -11.305 6.594 12.344 1 93.75 73 ALA B C 1
ATOM 2214 O O . ALA B 1 73 ? -10.922 5.863 11.422 1 93.75 73 ALA B O 1
ATOM 2215 N N . LEU B 1 74 ? -10.516 7.352 13.023 1 93.19 74 LEU B N 1
ATOM 2216 C CA . LEU B 1 74 ? -9.102 7.402 12.688 1 93.19 74 LEU B CA 1
ATOM 2217 C C . LEU B 1 74 ? -8.43 6.051 12.938 1 93.19 74 LEU B C 1
ATOM 2219 O O . LEU B 1 74 ? -7.684 5.559 12.086 1 93.19 74 LEU B O 1
ATOM 2223 N N . ASP B 1 75 ? -8.734 5.492 14.039 1 90.62 75 ASP B N 1
ATOM 2224 C CA . ASP B 1 75 ? -8.172 4.191 14.391 1 90.62 75 ASP B CA 1
ATOM 2225 C C . ASP B 1 75 ? -8.516 3.143 13.336 1 90.62 75 ASP B C 1
ATOM 2227 O O . ASP B 1 75 ? -7.645 2.41 12.867 1 90.62 75 ASP B O 1
ATOM 2231 N N . THR B 1 76 ? -9.773 3.094 13.031 1 92.25 76 THR B N 1
ATOM 2232 C CA . THR B 1 76 ? -10.242 2.117 12.055 1 92.25 76 THR B CA 1
ATOM 2233 C C . THR B 1 76 ? -9.594 2.359 10.688 1 92.25 76 THR B C 1
ATOM 2235 O O . THR B 1 76 ? -9.117 1.424 10.047 1 92.25 76 THR B O 1
ATOM 2238 N N . ALA B 1 77 ? -9.547 3.582 10.258 1 94.25 77 ALA B N 1
ATOM 2239 C CA . ALA B 1 77 ? -8.961 3.934 8.969 1 94.25 77 ALA B CA 1
ATOM 2240 C C . ALA B 1 77 ? -7.5 3.494 8.898 1 94.25 77 ALA B C 1
ATOM 2242 O O . ALA B 1 77 ? -7.059 2.949 7.883 1 94.25 77 ALA B O 1
ATOM 2243 N N . LEU B 1 78 ? -6.793 3.654 10 1 91.12 78 LEU B N 1
ATOM 2244 C CA . LEU B 1 78 ? -5.355 3.402 10.008 1 91.12 78 LEU B CA 1
ATOM 2245 C C . LEU B 1 78 ? -5.066 1.908 10.117 1 91.12 78 LEU B C 1
ATOM 2247 O O . LEU B 1 78 ? -4.137 1.404 9.477 1 91.12 78 LEU B O 1
ATOM 2251 N N . PHE B 1 79 ? -5.934 1.205 10.836 1 88.81 79 PHE B N 1
ATOM 2252 C CA . PHE B 1 79 ? -5.484 -0.122 11.234 1 88.81 79 PHE B CA 1
ATOM 2253 C C . PHE B 1 79 ? -6.305 -1.204 10.547 1 88.81 79 PHE B C 1
ATOM 2255 O O . PHE B 1 79 ? -5.906 -2.371 10.523 1 88.81 79 PHE B O 1
ATOM 2262 N N . SER B 1 80 ? -7.418 -0.805 10 1 89.88 80 SER B N 1
ATOM 2263 C CA . SER B 1 80 ? -8.281 -1.875 9.516 1 89.88 80 SER B CA 1
ATOM 2264 C C . SER B 1 80 ? -8.523 -1.753 8.016 1 89.88 80 SER B C 1
ATOM 2266 O O . SER B 1 80 ? -8.844 -2.738 7.348 1 89.88 80 SER B O 1
ATOM 2268 N N . VAL B 1 81 ? -8.375 -0.634 7.434 1 92.56 81 VAL B N 1
ATOM 2269 C CA . VAL B 1 81 ? -8.828 -0.399 6.066 1 92.56 81 VAL B CA 1
ATOM 2270 C C . VAL B 1 81 ? -7.746 -0.836 5.082 1 92.56 81 VAL B C 1
ATOM 2272 O O . VAL B 1 81 ? -8.039 -1.5 4.086 1 92.56 81 VAL B O 1
ATOM 2275 N N . GLY B 1 82 ? -6.473 -0.432 5.375 1 92.12 82 GLY B N 1
ATOM 2276 C CA . GLY B 1 82 ? -5.379 -0.797 4.484 1 92.12 82 GLY B CA 1
ATOM 2277 C C . GLY B 1 82 ? -5.137 0.221 3.389 1 92.12 82 GLY B C 1
ATOM 2278 O O . GLY B 1 82 ? -4.547 -0.099 2.355 1 92.12 82 GLY B O 1
ATOM 2279 N N . ARG B 1 83 ? -5.652 1.402 3.602 1 96.5 83 ARG B N 1
ATOM 2280 C CA . ARG B 1 83 ? -5.477 2.516 2.674 1 96.5 83 ARG B CA 1
ATOM 2281 C C . ARG B 1 83 ? -4.898 3.734 3.383 1 96.5 83 ARG B C 1
ATOM 2283 O O . ARG B 1 83 ? -4.992 3.85 4.605 1 96.5 83 ARG B O 1
ATOM 2290 N N . PRO B 1 84 ? -4.262 4.648 2.564 1 97.06 84 PRO B N 1
ATOM 2291 C CA . PRO B 1 84 ? -3.855 5.914 3.182 1 97.06 84 PRO B CA 1
ATOM 2292 C C . PRO B 1 84 ? -5.031 6.676 3.791 1 97.06 84 PRO B C 1
ATOM 2294 O O . PRO B 1 84 ? -6.145 6.629 3.264 1 97.06 84 PRO B O 1
ATOM 2297 N N . THR B 1 85 ? -4.727 7.289 4.902 1 96.81 85 THR B N 1
ATOM 2298 C CA . THR B 1 85 ? -5.723 8.062 5.633 1 96.81 85 THR B CA 1
ATOM 2299 C C . THR B 1 85 ? -5.293 9.523 5.75 1 96.81 85 THR B C 1
ATOM 2301 O O . THR B 1 85 ? -4.18 9.812 6.195 1 96.81 85 THR B O 1
ATOM 2304 N N . LEU B 1 86 ? -6.117 10.406 5.293 1 97.19 86 LEU B N 1
ATOM 2305 C CA . LEU B 1 86 ? -5.883 11.836 5.477 1 97.19 86 LEU B CA 1
ATOM 2306 C C . LEU B 1 86 ? -6.648 12.359 6.688 1 97.19 86 LEU B C 1
ATOM 2308 O O . LEU B 1 86 ? -7.883 12.375 6.688 1 97.19 86 LEU B O 1
ATOM 2312 N N . MET B 1 87 ? -5.953 12.641 7.723 1 96.19 87 MET B N 1
ATOM 2313 C CA . MET B 1 87 ? -6.539 13.312 8.875 1 96.19 87 MET B CA 1
ATOM 2314 C C . MET B 1 87 ? -6.602 14.82 8.656 1 96.19 87 MET B C 1
ATOM 2316 O O . MET B 1 87 ? -5.574 15.461 8.422 1 96.19 87 MET B O 1
ATOM 2320 N N . VAL B 1 88 ? -7.852 15.266 8.75 1 92 88 VAL B N 1
ATOM 2321 C CA . VAL B 1 88 ? -8.039 16.688 8.5 1 92 88 VAL B CA 1
ATOM 2322 C C . VAL B 1 88 ? -7.488 17.5 9.672 1 92 88 VAL B C 1
ATOM 2324 O O . VAL B 1 88 ? -7.609 17.094 10.828 1 92 88 VAL B O 1
ATOM 2327 N N . GLY B 1 89 ? -6.664 18.453 9.531 1 79.25 89 GLY B N 1
ATOM 2328 C CA . GLY B 1 89 ? -6.199 19.359 10.562 1 79.25 89 GLY B CA 1
ATOM 2329 C C . GLY B 1 89 ? -7.277 20.312 11.055 1 79.25 89 GLY B C 1
ATOM 2330 O O . GLY B 1 89 ? -8.461 19.969 11.023 1 79.25 89 GLY B O 1
ATOM 2331 N N . HIS B 1 90 ? -6.891 21.312 11.781 1 78.12 90 HIS B N 1
ATOM 2332 C CA . HIS B 1 90 ? -7.816 22.312 12.289 1 78.12 90 HIS B CA 1
ATOM 2333 C C . HIS B 1 90 ? -8.578 23 11.148 1 78.12 90 HIS B C 1
ATOM 2335 O O . HIS B 1 90 ? -9.773 23.281 11.273 1 78.12 90 HIS B O 1
ATOM 2341 N N . ALA B 1 91 ? -7.875 23.125 10.031 1 78.88 91 ALA B N 1
ATOM 2342 C CA . ALA B 1 91 ? -8.438 23.672 8.805 1 78.88 91 ALA B CA 1
ATOM 2343 C C . ALA B 1 91 ? -7.844 23 7.574 1 78.88 91 ALA B C 1
ATOM 2345 O O . ALA B 1 91 ? -6.742 22.438 7.637 1 78.88 91 ALA B O 1
ATOM 2346 N N . VAL B 1 92 ? -8.672 22.938 6.543 1 81.5 92 VAL B N 1
ATOM 2347 C CA . VAL B 1 92 ? -8.164 22.469 5.258 1 81.5 92 VAL B CA 1
ATOM 2348 C C . VAL B 1 92 ? -7.703 23.672 4.422 1 81.5 92 VAL B C 1
ATOM 2350 O O . VAL B 1 92 ? -8.508 24.531 4.062 1 81.5 92 VAL B O 1
ATOM 2353 N N . PRO B 1 93 ? -6.418 23.609 4.227 1 85 93 PRO B N 1
ATOM 2354 C CA . PRO B 1 93 ? -5.926 24.734 3.428 1 85 93 PRO B CA 1
ATOM 2355 C C . PRO B 1 93 ? -6.398 24.688 1.977 1 85 93 PRO B C 1
ATOM 2357 O O . PRO B 1 93 ? -6.668 23.594 1.453 1 85 93 PRO B O 1
ATOM 2360 N N . TYR B 1 94 ? -6.555 25.844 1.33 1 84.38 94 TYR B N 1
ATOM 2361 C CA . TYR B 1 94 ? -6.945 25.938 -0.072 1 84.38 94 TYR B CA 1
ATOM 2362 C C . TYR B 1 94 ? -5.863 25.375 -0.978 1 84.38 94 TYR B C 1
ATOM 2364 O O . TYR B 1 94 ? -6.148 24.906 -2.082 1 84.38 94 TYR B O 1
ATOM 2372 N N . ASP B 1 95 ? -4.68 25.297 -0.455 1 91.5 95 ASP B N 1
ATOM 2373 C CA . ASP B 1 95 ? -3.516 24.844 -1.215 1 91.5 95 ASP B CA 1
ATOM 2374 C C . ASP B 1 95 ? -2.969 23.531 -0.655 1 91.5 95 ASP B C 1
ATOM 2376 O O . ASP B 1 95 ? -1.759 23.391 -0.469 1 91.5 95 ASP B O 1
ATOM 2380 N N . LEU B 1 96 ? -3.824 22.547 -0.493 1 92.94 96 LEU B N 1
ATOM 2381 C CA . LEU B 1 96 ? -3.555 21.297 0.203 1 92.94 96 LEU B CA 1
ATOM 2382 C C . LEU B 1 96 ? -2.295 20.625 -0.342 1 92.94 96 LEU B C 1
ATOM 2384 O O . LEU B 1 96 ? -1.507 20.062 0.421 1 92.94 96 LEU B O 1
ATOM 2388 N N . LEU B 1 97 ? -2.029 20.75 -1.63 1 96.25 97 LEU B N 1
ATOM 2389 C CA . LEU B 1 97 ? -0.928 20.031 -2.252 1 96.25 97 LEU B CA 1
ATOM 2390 C C . LEU B 1 97 ? 0.161 20.984 -2.717 1 96.25 97 LEU B C 1
ATOM 2392 O O . LEU B 1 97 ? 0.982 20.641 -3.568 1 96.25 97 LEU B O 1
ATOM 2396 N N . ASP B 1 98 ? 0.143 22.188 -2.119 1 97.62 98 ASP B N 1
ATOM 2397 C CA . ASP B 1 98 ? 1.173 23.156 -2.477 1 97.62 98 ASP B CA 1
ATOM 2398 C C . ASP B 1 98 ? 2.555 22.688 -2.035 1 97.62 98 ASP B C 1
ATOM 2400 O O . ASP B 1 98 ? 3.492 22.656 -2.836 1 97.62 98 ASP B O 1
ATOM 2404 N N . HIS B 1 99 ? 2.648 22.328 -0.815 1 98.25 99 HIS B N 1
ATOM 2405 C CA . HIS B 1 99 ? 3.902 21.812 -0.282 1 98.25 99 HIS B CA 1
ATOM 2406 C C . HIS B 1 99 ? 3.662 20.594 0.618 1 98.25 99 HIS B C 1
ATOM 2408 O O . HIS B 1 99 ? 3.256 20.75 1.772 1 98.25 99 HIS B O 1
ATOM 2414 N N . VAL B 1 100 ? 3.971 19.422 0.09 1 98.62 100 VAL B N 1
ATOM 2415 C CA . VAL B 1 100 ? 3.844 18.188 0.861 1 98.62 100 VAL B CA 1
ATOM 2416 C C . VAL B 1 100 ? 5.188 17.828 1.486 1 98.62 100 VAL B C 1
ATOM 2418 O O . VAL B 1 100 ? 6.184 17.656 0.777 1 98.62 100 VAL B O 1
ATOM 2421 N N . MET B 1 101 ? 5.211 17.766 2.789 1 98.5 101 MET B N 1
ATOM 2422 C CA . MET B 1 101 ? 6.402 17.312 3.51 1 98.5 101 MET B CA 1
ATOM 2423 C C . MET B 1 101 ? 6.242 15.875 3.982 1 98.5 101 MET B C 1
ATOM 2425 O O . MET B 1 101 ? 5.258 15.539 4.637 1 98.5 101 MET B O 1
ATOM 2429 N N . ILE B 1 102 ? 7.195 15.047 3.596 1 98.12 102 ILE B N 1
ATOM 2430 C CA . ILE B 1 102 ? 7.211 13.633 3.971 1 98.12 102 ILE B CA 1
ATOM 2431 C C . ILE B 1 102 ? 8.188 13.422 5.121 1 98.12 102 ILE B C 1
ATOM 2433 O O . ILE B 1 102 ? 9.391 13.656 4.977 1 98.12 102 ILE B O 1
ATOM 2437 N N . ALA B 1 103 ? 7.68 13.016 6.246 1 96.44 103 ALA B N 1
ATOM 2438 C CA . ALA B 1 103 ? 8.555 12.531 7.309 1 96.44 103 ALA B CA 1
ATOM 2439 C C . ALA B 1 103 ? 8.961 11.078 7.066 1 96.44 103 ALA B C 1
ATOM 2441 O O . ALA B 1 103 ? 8.141 10.164 7.203 1 96.44 103 ALA B O 1
ATOM 2442 N N . TRP B 1 104 ? 10.211 10.906 6.754 1 94.44 104 TRP B N 1
ATOM 2443 C CA . TRP B 1 104 ? 10.719 9.609 6.309 1 94.44 104 TRP B CA 1
ATOM 2444 C C . TRP B 1 104 ? 11.625 8.984 7.367 1 94.44 104 TRP B C 1
ATOM 2446 O O . TRP B 1 104 ? 12.547 9.641 7.859 1 94.44 104 TRP B O 1
ATOM 2456 N N . ASN B 1 105 ? 11.289 7.754 7.734 1 89.69 105 ASN B N 1
ATOM 2457 C CA . ASN B 1 105 ? 12.148 7.039 8.672 1 89.69 105 ASN B CA 1
ATOM 2458 C C . ASN B 1 105 ? 12.484 5.637 8.164 1 89.69 105 ASN B C 1
ATOM 2460 O O . ASN B 1 105 ? 13.008 4.812 8.914 1 89.69 105 ASN B O 1
ATOM 2464 N N . GLY B 1 106 ? 12.07 5.355 6.922 1 89.12 106 GLY B N 1
ATOM 2465 C CA . GLY B 1 106 ? 12.391 4.074 6.309 1 89.12 106 GLY B CA 1
ATOM 2466 C C . GLY B 1 106 ? 11.539 2.934 6.828 1 89.12 106 GLY B C 1
ATOM 2467 O O . GLY B 1 106 ? 11.867 1.763 6.621 1 89.12 106 GLY B O 1
ATOM 2468 N N . SER B 1 107 ? 10.492 3.24 7.547 1 89 107 SER B N 1
ATOM 2469 C CA . SER B 1 107 ? 9.641 2.199 8.109 1 89 107 SER B CA 1
ATOM 2470 C C . SER B 1 107 ? 8.766 1.561 7.039 1 89 107 SER B C 1
ATOM 2472 O O . SER B 1 107 ? 8.617 2.105 5.945 1 89 107 SER B O 1
ATOM 2474 N N . GLN B 1 108 ? 8.266 0.4 7.367 1 89.62 108 GLN B N 1
ATOM 2475 C CA . GLN B 1 108 ? 7.344 -0.313 6.488 1 89.62 108 GLN B CA 1
ATOM 2476 C C . GLN B 1 108 ? 6.094 0.518 6.207 1 89.62 108 GLN B C 1
ATOM 2478 O O . GLN B 1 108 ? 5.617 0.564 5.074 1 89.62 108 GLN B O 1
ATOM 2483 N N . GLU B 1 109 ? 5.582 1.209 7.242 1 91.62 109 GLU B N 1
ATOM 2484 C CA . GLU B 1 109 ? 4.375 2.025 7.121 1 91.62 109 GLU B CA 1
ATOM 2485 C C . GLU B 1 109 ? 4.613 3.229 6.215 1 91.62 109 GLU B C 1
ATOM 2487 O O . GLU B 1 109 ? 3.756 3.584 5.406 1 91.62 109 GLU B O 1
ATOM 2492 N N . ALA B 1 110 ? 5.773 3.865 6.367 1 93.25 110 ALA B N 1
ATOM 2493 C CA . ALA B 1 110 ? 6.117 4.98 5.488 1 93.25 110 ALA B CA 1
ATOM 2494 C C . ALA B 1 110 ? 6.262 4.516 4.043 1 93.25 110 ALA B C 1
ATOM 2496 O O . ALA B 1 110 ? 5.816 5.199 3.117 1 93.25 110 ALA B O 1
ATOM 2497 N N . THR B 1 111 ? 6.844 3.375 3.893 1 93.75 111 THR B N 1
ATOM 2498 C CA . THR B 1 111 ? 7.016 2.785 2.57 1 93.75 111 THR B CA 1
ATOM 2499 C C . THR B 1 111 ? 5.66 2.51 1.923 1 93.75 111 THR B C 1
ATOM 2501 O O . THR B 1 111 ? 5.441 2.854 0.759 1 93.75 111 THR B O 1
ATOM 2504 N N . ARG B 1 112 ? 4.781 1.945 2.668 1 93.81 112 ARG B N 1
ATOM 2505 C CA . ARG B 1 112 ? 3.436 1.678 2.172 1 93.81 112 ARG B CA 1
ATOM 2506 C C . ARG B 1 112 ? 2.725 2.971 1.792 1 93.81 112 ARG B C 1
ATOM 2508 O O . ARG B 1 112 ? 2.059 3.039 0.756 1 93.81 112 ARG B O 1
ATOM 2515 N N . LEU B 1 113 ? 2.877 3.914 2.633 1 96.06 113 LEU B N 1
ATOM 2516 C CA . LEU B 1 113 ? 2.254 5.207 2.373 1 96.06 113 LEU B CA 1
ATOM 2517 C C . LEU B 1 113 ? 2.734 5.785 1.046 1 96.06 113 LEU B C 1
ATOM 2519 O O . LEU B 1 113 ? 1.922 6.184 0.207 1 96.06 113 LEU B O 1
ATOM 2523 N N . ILE B 1 114 ? 4.027 5.824 0.839 1 96.31 114 ILE B N 1
ATOM 2524 C CA . ILE B 1 114 ? 4.602 6.414 -0.365 1 96.31 114 ILE B CA 1
ATOM 2525 C C . ILE B 1 114 ? 4.125 5.645 -1.595 1 96.31 114 ILE B C 1
ATOM 2527 O O . ILE B 1 114 ? 3.705 6.242 -2.586 1 96.31 114 ILE B O 1
ATOM 2531 N N . GLY B 1 115 ? 4.148 4.344 -1.501 1 94.75 115 GLY B N 1
ATOM 2532 C CA . GLY B 1 115 ? 3.717 3.525 -2.625 1 94.75 115 GLY B CA 1
ATOM 2533 C C . GLY B 1 115 ? 2.285 3.797 -3.047 1 94.75 115 GLY B C 1
ATOM 2534 O O . GLY B 1 115 ? 1.953 3.699 -4.23 1 94.75 115 GLY B O 1
ATOM 2535 N N . GLN B 1 116 ? 1.472 4.16 -2.1 1 94.75 116 GLN B N 1
ATOM 2536 C CA . GLN B 1 116 ? 0.055 4.363 -2.383 1 94.75 116 GLN B CA 1
ATOM 2537 C C . GLN B 1 116 ? -0.248 5.84 -2.631 1 94.75 116 GLN B C 1
ATOM 2539 O O . GLN B 1 116 ? -1.388 6.203 -2.93 1 94.75 116 GLN B O 1
ATOM 2544 N N . SER B 1 117 ? 0.79 6.707 -2.557 1 96.38 117 SER B N 1
ATOM 2545 C CA . SER B 1 117 ? 0.511 8.141 -2.611 1 96.38 117 SER B CA 1
ATOM 2546 C C . SER B 1 117 ? 1.211 8.789 -3.797 1 96.38 117 SER B C 1
ATOM 2548 O O . SER B 1 117 ? 1.304 10.016 -3.869 1 96.38 117 SER B O 1
ATOM 2550 N N . ILE B 1 118 ? 1.714 8.008 -4.73 1 95.81 118 ILE B N 1
ATOM 2551 C CA . ILE B 1 118 ? 2.496 8.531 -5.848 1 95.81 118 ILE B CA 1
ATOM 2552 C C . ILE B 1 118 ? 1.642 9.484 -6.676 1 95.81 118 ILE B C 1
ATOM 2554 O O . ILE B 1 118 ? 2.088 10.586 -7.023 1 95.81 118 ILE B O 1
ATOM 2558 N N . THR B 1 119 ? 0.418 9.133 -6.996 1 93.31 119 THR B N 1
ATOM 2559 C CA . THR B 1 119 ? -0.456 9.969 -7.809 1 93.31 119 THR B CA 1
ATOM 2560 C C . THR B 1 119 ? -0.724 11.305 -7.109 1 93.31 119 THR B C 1
ATOM 2562 O O . THR B 1 119 ? -0.73 12.359 -7.746 1 93.31 119 THR B O 1
ATOM 2565 N N . LEU B 1 120 ? -0.912 11.203 -5.812 1 95.44 120 LEU B N 1
ATOM 2566 C CA . LEU B 1 120 ? -1.139 12.414 -5.031 1 95.44 120 LEU B CA 1
ATOM 2567 C C . LEU B 1 120 ? 0.11 13.289 -5.008 1 95.44 120 LEU B C 1
ATOM 2569 O O . LEU B 1 120 ? 0.026 14.5 -5.195 1 95.44 120 LEU B O 1
ATOM 2573 N N . LEU B 1 121 ? 1.249 12.68 -4.816 1 97.25 121 LEU B N 1
ATOM 2574 C CA . LEU B 1 121 ? 2.516 13.398 -4.719 1 97.25 121 LEU B CA 1
ATOM 2575 C C . LEU B 1 121 ? 2.881 14.031 -6.055 1 97.25 121 LEU B C 1
ATOM 2577 O O . LEU B 1 121 ? 3.525 15.086 -6.086 1 97.25 121 LEU B O 1
ATOM 2581 N N . HIS B 1 122 ? 2.439 13.352 -7.09 1 95.69 122 HIS B N 1
ATOM 2582 C CA . HIS B 1 122 ? 2.674 13.898 -8.422 1 95.69 122 HIS B CA 1
ATOM 2583 C C . HIS B 1 122 ? 1.984 15.25 -8.594 1 95.69 122 HIS B C 1
ATOM 2585 O O . HIS B 1 122 ? 2.469 16.109 -9.328 1 95.69 122 HIS B O 1
ATOM 2591 N N . GLU B 1 123 ? 0.922 15.5 -7.926 1 95.69 123 GLU B N 1
ATOM 2592 C CA . GLU B 1 123 ? 0.135 16.719 -8.039 1 95.69 123 GLU B CA 1
ATOM 2593 C C . GLU B 1 123 ? 0.677 17.812 -7.117 1 95.69 123 GLU B C 1
ATOM 2595 O O . GLU B 1 123 ? 0.255 18.969 -7.199 1 95.69 123 GLU B O 1
ATOM 2600 N N . ALA B 1 124 ? 1.606 17.469 -6.23 1 97.69 124 ALA B N 1
ATOM 2601 C CA . ALA B 1 124 ? 2.17 18.438 -5.305 1 97.69 124 ALA B CA 1
ATOM 2602 C C . ALA B 1 124 ? 3.066 19.438 -6.035 1 97.69 124 ALA B C 1
ATOM 2604 O O . ALA B 1 124 ? 3.818 19.062 -6.938 1 97.69 124 ALA B O 1
ATOM 2605 N N . THR B 1 125 ? 2.961 20.719 -5.68 1 97.88 125 THR B N 1
ATOM 2606 C CA . THR B 1 125 ? 3.85 21.734 -6.246 1 97.88 125 THR B CA 1
ATOM 2607 C C . THR B 1 125 ? 5.281 21.531 -5.758 1 97.88 125 THR B C 1
ATOM 2609 O O . THR B 1 125 ? 6.234 21.688 -6.523 1 97.88 125 THR B O 1
ATOM 2612 N N . ARG B 1 126 ? 5.363 21.219 -4.527 1 98.19 126 ARG B N 1
ATOM 2613 C CA . ARG B 1 126 ? 6.648 21 -3.875 1 98.19 126 ARG B CA 1
ATOM 2614 C C . ARG B 1 126 ? 6.586 19.797 -2.939 1 98.19 126 ARG B C 1
ATOM 2616 O O . ARG B 1 126 ? 5.605 19.625 -2.213 1 98.19 126 ARG B O 1
ATOM 2623 N N . VAL B 1 127 ? 7.625 18.969 -3.008 1 98.62 127 VAL B N 1
ATOM 2624 C CA . VAL B 1 127 ? 7.746 17.828 -2.104 1 98.62 127 VAL B CA 1
ATOM 2625 C C . VAL B 1 127 ? 9.078 17.906 -1.357 1 98.62 127 VAL B C 1
ATOM 2627 O O . VAL B 1 127 ? 10.125 18.125 -1.966 1 98.62 127 VAL B O 1
ATOM 2630 N N . THR B 1 128 ? 9.039 17.812 -0.038 1 98.56 128 THR B N 1
ATOM 2631 C CA . THR B 1 128 ? 10.234 17.703 0.794 1 98.56 128 THR B CA 1
ATOM 2632 C C . THR B 1 128 ? 10.25 16.391 1.564 1 98.56 128 THR B C 1
ATOM 2634 O O . THR B 1 128 ? 9.25 16.016 2.186 1 98.56 128 THR B O 1
ATOM 2637 N N . VAL B 1 129 ? 11.344 15.688 1.448 1 98.12 129 VAL B N 1
ATOM 2638 C CA . VAL B 1 129 ? 11.57 14.492 2.254 1 98.12 129 VAL B CA 1
ATOM 2639 C C . VAL B 1 129 ? 12.43 14.844 3.469 1 98.12 129 VAL B C 1
ATOM 2641 O O . VAL B 1 129 ? 13.609 15.172 3.33 1 98.12 129 VAL B O 1
ATOM 2644 N N . LEU B 1 130 ? 11.789 14.734 4.602 1 96.69 130 LEU B N 1
ATOM 2645 C CA . LEU B 1 130 ? 12.414 15.102 5.863 1 96.69 130 LEU B CA 1
ATOM 2646 C C . LEU B 1 130 ? 12.797 13.867 6.664 1 96.69 130 LEU B C 1
ATOM 2648 O O . LEU B 1 130 ? 11.984 12.961 6.844 1 96.69 130 LEU B O 1
ATOM 2652 N N . GLN B 1 131 ? 13.992 13.805 7.121 1 94.75 131 GLN B N 1
ATOM 2653 C CA . GLN B 1 131 ? 14.438 12.719 7.996 1 94.75 131 GLN B CA 1
ATOM 2654 C C . GLN B 1 131 ? 15.086 13.273 9.266 1 94.75 131 GLN B C 1
ATOM 2656 O O . GLN B 1 131 ? 16 14.086 9.195 1 94.75 131 GLN B O 1
ATOM 2661 N N . ALA B 1 132 ? 14.531 12.781 10.398 1 91.44 132 ALA B N 1
ATOM 2662 C CA . ALA B 1 132 ? 15.133 13.148 11.68 1 91.44 132 ALA B CA 1
ATOM 2663 C C . ALA B 1 132 ? 16.422 12.367 11.93 1 91.44 132 ALA B C 1
ATOM 2665 O O . ALA B 1 132 ? 16.484 11.164 11.656 1 91.44 132 ALA B O 1
ATOM 2666 N N . ARG B 1 133 ? 17.406 13.023 12.352 1 88.75 133 ARG B N 1
ATOM 2667 C CA . ARG B 1 133 ? 18.656 12.359 12.703 1 88.75 133 ARG B CA 1
ATOM 2668 C C . ARG B 1 133 ? 18.516 11.578 14.008 1 88.75 133 ARG B C 1
ATOM 2670 O O . ARG B 1 133 ? 18.578 12.156 15.094 1 88.75 133 ARG B O 1
ATOM 2677 N N . THR B 1 134 ? 18.156 10.344 13.797 1 80.5 134 THR B N 1
ATOM 2678 C CA . THR B 1 134 ? 18.094 9.422 14.922 1 80.5 134 THR B CA 1
ATOM 2679 C C . THR B 1 134 ? 19.156 8.328 14.781 1 80.5 134 THR B C 1
ATOM 2681 O O . THR B 1 134 ? 20.016 8.398 13.898 1 80.5 134 THR B O 1
ATOM 2684 N N . GLU B 1 135 ? 19.266 7.406 15.641 1 71.06 135 GLU B N 1
ATOM 2685 C CA . GLU B 1 135 ? 20.219 6.301 15.578 1 71.06 135 GLU B CA 1
ATOM 2686 C C . GLU B 1 135 ? 20.016 5.469 14.32 1 71.06 135 GLU B C 1
ATOM 2688 O O . GLU B 1 135 ? 20.953 4.844 13.82 1 71.06 135 GLU B O 1
ATOM 2693 N N . ARG B 1 136 ? 18.891 5.578 13.672 1 66.56 136 ARG B N 1
ATOM 2694 C CA . ARG B 1 136 ? 18.547 4.766 12.508 1 66.56 136 ARG B CA 1
ATOM 2695 C C . ARG B 1 136 ? 18.688 5.57 11.219 1 66.56 136 ARG B C 1
ATOM 2697 O O . ARG B 1 136 ? 18.25 5.129 10.156 1 66.56 136 ARG B O 1
ATOM 2704 N N . PHE B 1 137 ? 19.359 6.645 11.367 1 72.38 137 PHE B N 1
ATOM 2705 C CA . PHE B 1 137 ? 19.453 7.625 10.289 1 72.38 137 PHE B CA 1
ATOM 2706 C C . PHE B 1 137 ? 20.094 7.012 9.047 1 72.38 137 PHE B C 1
ATOM 2708 O O . PHE B 1 137 ? 19.656 7.281 7.926 1 72.38 137 PHE B O 1
ATOM 2715 N N . GLU B 1 138 ? 20.938 6.133 9.203 1 72.81 138 GLU B N 1
ATOM 2716 C CA . GLU B 1 138 ? 21.719 5.633 8.078 1 72.81 138 GLU B CA 1
ATOM 2717 C C . GLU B 1 138 ? 21 4.492 7.367 1 72.81 138 GLU B C 1
ATOM 2719 O O . GLU B 1 138 ? 21.375 4.113 6.258 1 72.81 138 GLU B O 1
ATOM 2724 N N . GLU B 1 139 ? 19.953 4.008 7.945 1 73.94 139 GLU B N 1
ATOM 2725 C CA . GLU B 1 139 ? 19.281 2.816 7.422 1 73.94 139 GLU B CA 1
ATOM 2726 C C . GLU B 1 139 ? 18.328 3.174 6.293 1 73.94 139 GLU B C 1
ATOM 2728 O O . GLU B 1 139 ? 17.953 2.314 5.488 1 73.94 139 GLU B O 1
ATOM 2733 N N . ALA B 1 140 ? 17.969 4.398 6.281 1 77.94 140 ALA B N 1
ATOM 2734 C CA . ALA B 1 140 ? 17 4.805 5.258 1 77.94 140 ALA B CA 1
ATOM 2735 C C . ALA B 1 140 ? 17.312 6.211 4.75 1 77.94 140 ALA B C 1
ATOM 2737 O O . ALA B 1 140 ? 16.547 7.152 5.023 1 77.94 140 ALA B O 1
ATOM 2738 N N . PRO B 1 141 ? 18.328 6.262 3.928 1 84.94 141 PRO B N 1
ATOM 2739 C CA . PRO B 1 141 ? 18.719 7.598 3.467 1 84.94 141 PRO B CA 1
ATOM 2740 C C . PRO B 1 141 ? 17.625 8.281 2.654 1 84.94 141 PRO B C 1
ATOM 2742 O O . PRO B 1 141 ? 16.953 7.633 1.843 1 84.94 141 PRO B O 1
ATOM 2745 N N . THR B 1 142 ? 17.469 9.578 2.939 1 89.62 142 THR B N 1
ATOM 2746 C CA . THR B 1 142 ? 16.5 10.367 2.195 1 89.62 142 THR B CA 1
ATOM 2747 C C . THR B 1 142 ? 16.812 10.344 0.701 1 89.62 142 THR B C 1
ATOM 2749 O O . THR B 1 142 ? 15.906 10.398 -0.129 1 89.62 142 THR B O 1
ATOM 2752 N N . ALA B 1 143 ? 18.078 10.234 0.406 1 89.81 143 ALA B N 1
ATOM 2753 C CA . ALA B 1 143 ? 18.5 10.219 -0.992 1 89.81 143 ALA B CA 1
ATOM 2754 C C . ALA B 1 143 ? 17.859 9.062 -1.748 1 89.81 143 ALA B C 1
ATOM 2756 O O . ALA B 1 143 ? 17.516 9.195 -2.924 1 89.81 143 ALA B O 1
ATOM 2757 N N . ASP B 1 144 ? 17.734 8.008 -1.1 1 91.19 144 ASP B N 1
ATOM 2758 C CA . ASP B 1 144 ? 17.141 6.84 -1.729 1 91.19 144 ASP B CA 1
ATOM 2759 C C . ASP B 1 144 ? 15.672 7.086 -2.072 1 91.19 144 ASP B C 1
ATOM 2761 O O . ASP B 1 144 ? 15.227 6.77 -3.176 1 91.19 144 ASP B O 1
ATOM 2765 N N . LEU B 1 145 ? 14.945 7.676 -1.115 1 94.81 145 LEU B N 1
ATOM 2766 C CA . LEU B 1 145 ? 13.547 7.969 -1.389 1 94.81 145 LEU B CA 1
ATOM 2767 C C . LEU B 1 145 ? 13.414 9.023 -2.482 1 94.81 145 LEU B C 1
ATOM 2769 O O . LEU B 1 145 ? 12.539 8.914 -3.352 1 94.81 145 LEU B O 1
ATOM 2773 N N . CYS B 1 146 ? 14.281 10.023 -2.451 1 96.12 146 CYS B N 1
ATOM 2774 C CA . CYS B 1 146 ? 14.242 11.047 -3.488 1 96.12 146 CYS B CA 1
ATOM 2775 C C . CYS B 1 146 ? 14.492 10.445 -4.863 1 96.12 146 CYS B C 1
ATOM 2777 O O . CYS B 1 146 ? 13.836 10.82 -5.84 1 96.12 146 CYS B O 1
ATOM 2779 N N . ALA B 1 147 ? 15.398 9.523 -4.934 1 92.94 147 ALA B N 1
ATOM 2780 C CA . ALA B 1 147 ? 15.672 8.844 -6.199 1 92.94 147 AL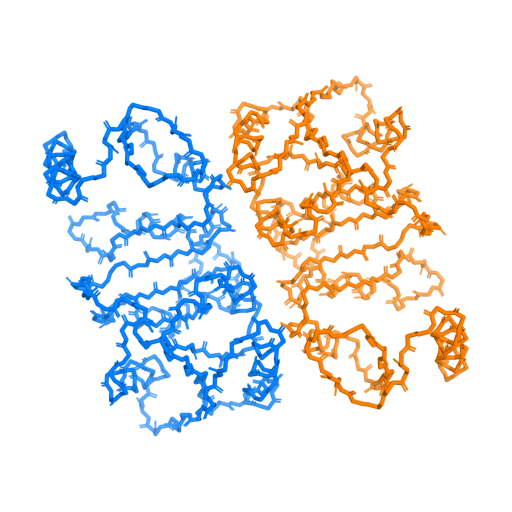A B CA 1
ATOM 2781 C C . ALA B 1 147 ? 14.453 8.055 -6.668 1 92.94 147 ALA B C 1
ATOM 2783 O O . ALA B 1 147 ? 14.102 8.086 -7.852 1 92.94 147 ALA B O 1
ATOM 2784 N N . TYR B 1 148 ? 13.859 7.387 -5.777 1 94.38 148 TYR B N 1
ATOM 2785 C CA . TYR B 1 148 ? 12.648 6.633 -6.086 1 94.38 148 TYR B CA 1
ATOM 2786 C C . TYR B 1 148 ? 11.562 7.551 -6.629 1 94.38 148 TYR B C 1
ATOM 2788 O O . TYR B 1 148 ? 10.945 7.254 -7.656 1 94.38 148 TYR B O 1
ATOM 2796 N N . LEU B 1 149 ? 11.328 8.68 -5.918 1 96.62 149 LEU B N 1
ATOM 2797 C CA . LEU B 1 149 ? 10.305 9.648 -6.328 1 96.62 149 LEU B CA 1
ATOM 2798 C C . LEU B 1 149 ? 10.633 10.227 -7.699 1 96.62 149 LEU B C 1
ATOM 2800 O O . LEU B 1 149 ? 9.734 10.453 -8.508 1 96.62 149 LEU B O 1
ATOM 2804 N N . ARG B 1 150 ? 11.867 10.383 -7.953 1 93.88 150 ARG B N 1
ATOM 2805 C CA . ARG B 1 150 ? 12.281 10.906 -9.25 1 93.88 150 ARG B CA 1
ATOM 2806 C C . ARG B 1 150 ? 11.906 9.945 -10.375 1 93.88 150 ARG B C 1
ATOM 2808 O O . ARG B 1 150 ? 11.531 10.375 -11.469 1 93.88 150 ARG B O 1
ATOM 2815 N N . TRP B 1 151 ? 11.984 8.672 -10.125 1 91.88 151 TRP B N 1
ATOM 2816 C CA . TRP B 1 151 ? 11.594 7.66 -11.102 1 91.88 151 TRP B CA 1
ATOM 2817 C C . TRP B 1 151 ? 10.109 7.758 -11.422 1 91.88 151 TRP B C 1
ATOM 2819 O O . TRP B 1 151 ? 9.664 7.332 -12.492 1 91.88 151 TRP B O 1
ATOM 2829 N N . HIS B 1 152 ? 9.422 8.305 -10.516 1 93.12 152 HIS B N 1
ATOM 2830 C CA . HIS B 1 152 ? 7.992 8.492 -10.727 1 93.12 152 HIS B CA 1
ATOM 2831 C C . HIS B 1 152 ? 7.695 9.906 -11.227 1 93.12 152 HIS B C 1
ATOM 2833 O O . HIS B 1 152 ? 6.535 10.32 -11.266 1 93.12 152 HIS B O 1
ATOM 2839 N N . GLY B 1 153 ? 8.773 10.664 -11.523 1 93.31 153 GLY B N 1
ATOM 2840 C CA . GLY B 1 153 ? 8.617 12 -12.07 1 93.31 153 GLY B CA 1
ATOM 2841 C C . GLY B 1 153 ? 8.406 13.062 -11 1 93.31 153 GLY B C 1
ATOM 2842 O O . GLY B 1 153 ? 7.91 14.156 -11.289 1 93.31 153 GLY B O 1
ATOM 2843 N N . ILE B 1 154 ? 8.672 12.75 -9.773 1 96.19 154 ILE B N 1
ATOM 2844 C CA . ILE B 1 154 ? 8.492 13.672 -8.656 1 96.19 154 ILE B CA 1
ATOM 2845 C C . ILE B 1 154 ? 9.852 14.156 -8.156 1 96.19 154 ILE B C 1
ATOM 2847 O O . ILE B 1 154 ? 10.664 13.367 -7.68 1 96.19 154 ILE B O 1
ATOM 2851 N N . VAL B 1 155 ? 10.094 15.43 -8.312 1 96.56 155 VAL B N 1
ATOM 2852 C CA . VAL B 1 155 ? 11.32 16.016 -7.773 1 96.56 155 VAL B CA 1
ATOM 2853 C C . VAL B 1 155 ? 11.109 16.406 -6.312 1 96.56 155 VAL B C 1
ATOM 2855 O O . VAL B 1 155 ? 10.211 17.188 -5.992 1 96.56 155 VAL B O 1
ATOM 2858 N N . ALA B 1 156 ? 11.891 15.852 -5.457 1 97.88 156 ALA B N 1
ATOM 2859 C CA . ALA B 1 156 ? 11.766 16.125 -4.027 1 97.88 156 ALA B CA 1
ATOM 2860 C C . ALA B 1 156 ? 13.07 16.641 -3.451 1 97.88 156 ALA B C 1
ATOM 2862 O O . ALA B 1 156 ? 14.156 16.234 -3.875 1 97.88 156 ALA B O 1
ATOM 2863 N N . GLU B 1 157 ? 12.938 17.516 -2.535 1 97.56 157 GLU B N 1
ATOM 2864 C CA . GLU B 1 157 ? 14.078 18.016 -1.777 1 97.56 157 GLU B CA 1
ATOM 2865 C C . GLU B 1 157 ? 14.32 17.188 -0.521 1 97.56 157 GLU B C 1
ATOM 2867 O O . GLU B 1 157 ? 13.375 16.844 0.194 1 97.56 157 GLU B O 1
ATOM 2872 N N . ALA B 1 158 ? 15.586 16.844 -0.314 1 96.94 158 ALA B N 1
ATOM 2873 C CA . ALA B 1 158 ? 15.945 16.141 0.916 1 96.94 158 ALA B CA 1
ATOM 2874 C C . ALA B 1 158 ? 16.344 17.125 2.012 1 96.94 158 ALA B C 1
ATOM 2876 O O . ALA B 1 158 ? 17.031 18.125 1.748 1 96.94 158 ALA B O 1
ATOM 2877 N N . ALA B 1 159 ? 15.828 16.875 3.197 1 95.81 159 ALA B N 1
ATOM 2878 C CA . ALA B 1 159 ? 16.203 17.672 4.363 1 95.81 159 ALA B CA 1
ATOM 2879 C C . ALA B 1 159 ? 16.438 16.781 5.582 1 95.81 159 ALA B C 1
ATOM 2881 O O . ALA B 1 159 ? 15.789 15.734 5.727 1 95.81 159 ALA B O 1
ATOM 2882 N N . THR B 1 160 ? 17.344 17.172 6.371 1 94.25 160 THR B N 1
ATOM 2883 C CA . THR B 1 160 ? 17.625 16.484 7.625 1 94.25 160 THR B CA 1
ATOM 2884 C C . THR B 1 160 ? 17.25 17.359 8.82 1 94.25 160 THR B C 1
ATOM 2886 O O . THR B 1 160 ? 17.516 18.562 8.812 1 94.25 160 THR B O 1
ATOM 2889 N N . LEU B 1 161 ? 16.656 16.703 9.703 1 93 161 LEU B N 1
ATOM 2890 C CA . LEU B 1 161 ? 16.203 17.391 10.906 1 93 161 LEU B CA 1
ATOM 2891 C C . LEU B 1 161 ? 17.031 16.984 12.117 1 93 161 LEU B C 1
ATOM 2893 O O . LEU B 1 161 ? 17.031 15.812 12.516 1 93 161 LEU B O 1
ATOM 2897 N N . ASP B 1 162 ? 17.75 17.953 12.703 1 91.38 162 ASP B N 1
ATOM 2898 C CA . ASP B 1 162 ? 18.5 17.703 13.93 1 91.38 162 ASP B CA 1
ATOM 2899 C C . ASP B 1 162 ? 17.578 17.781 15.156 1 91.38 162 ASP B C 1
ATOM 2901 O O . ASP B 1 162 ? 16.797 18.719 15.281 1 91.38 162 ASP B O 1
ATOM 2905 N N . ILE B 1 163 ? 17.625 16.672 15.883 1 89.31 163 ILE B N 1
ATOM 2906 C CA . ILE B 1 163 ? 16.812 16.641 17.094 1 89.31 163 ILE B CA 1
ATOM 2907 C C . ILE B 1 163 ? 17.625 17.188 18.266 1 89.31 163 ILE B C 1
ATOM 2909 O O . ILE B 1 163 ? 18.656 16.609 18.641 1 89.31 163 ILE B O 1
ATOM 2913 N N . GLU B 1 164 ? 17.219 18.375 18.688 1 82.25 164 GLU B N 1
ATOM 2914 C CA . GLU B 1 164 ? 17.906 19 19.828 1 82.25 164 GLU B CA 1
ATOM 2915 C C . GLU B 1 164 ? 17.484 18.344 21.141 1 82.25 164 GLU B C 1
ATOM 2917 O O . GLU B 1 164 ? 16.422 17.719 21.219 1 82.25 164 GLU B O 1
ATOM 2922 N N . GLY B 1 165 ? 18.312 18.359 22.141 1 77.75 165 GLY B N 1
ATOM 2923 C CA . GLY B 1 165 ? 18.047 17.781 23.453 1 77.75 165 GLY B CA 1
ATOM 2924 C C . GLY B 1 165 ? 16.703 18.188 24.016 1 77.75 165 GLY B C 1
ATOM 2925 O O . GLY B 1 165 ? 16.297 19.344 23.906 1 77.75 165 GLY B O 1
ATOM 2926 N N . GLY B 1 166 ? 15.906 17.188 24.531 1 83.94 166 GLY B N 1
ATOM 2927 C CA . GLY B 1 166 ? 14.648 17.406 25.219 1 83.94 166 GLY B CA 1
ATOM 2928 C C . GLY B 1 166 ? 13.453 17.484 24.297 1 83.94 166 GLY B C 1
ATOM 2929 O O . GLY B 1 166 ? 12.305 17.391 24.734 1 83.94 166 GLY B O 1
ATOM 2930 N N . THR B 1 167 ? 13.664 17.797 22.969 1 88.19 167 THR B N 1
ATOM 2931 C CA . THR B 1 167 ? 12.555 17.891 22.016 1 88.19 167 THR B CA 1
ATOM 2932 C C . THR B 1 167 ? 12.234 16.516 21.422 1 88.19 167 THR B C 1
ATOM 2934 O O . THR B 1 167 ? 13.141 15.742 21.109 1 88.19 167 THR B O 1
ATOM 2937 N N . SER B 1 168 ? 10.961 16.219 21.391 1 90.44 168 SER B N 1
ATOM 2938 C CA . SER B 1 168 ? 10.578 14.961 20.766 1 90.44 168 SER B CA 1
ATOM 2939 C C . SER B 1 168 ? 10.641 15.047 19.25 1 90.44 168 SER B C 1
ATOM 2941 O O . SER B 1 168 ? 10.562 16.141 18.688 1 90.44 168 SER B O 1
ATOM 2943 N N . VAL B 1 169 ? 10.805 13.984 18.609 1 91.81 169 VAL B N 1
ATOM 2944 C CA . VAL B 1 169 ? 10.867 13.914 17.156 1 91.81 169 VAL B CA 1
ATOM 2945 C C . VAL B 1 169 ? 9.578 14.469 16.562 1 91.81 169 VAL B C 1
ATOM 2947 O O . VAL B 1 169 ? 9.609 15.211 15.57 1 91.81 169 VAL B O 1
ATOM 2950 N N . GLY B 1 170 ? 8.414 14.156 17.156 1 93.75 170 GLY B N 1
ATOM 2951 C CA . GLY B 1 170 ? 7.133 14.664 16.688 1 93.75 170 GLY B CA 1
ATOM 2952 C C . GLY B 1 170 ? 7.039 16.172 16.719 1 93.75 170 GLY B C 1
ATOM 2953 O O . GLY B 1 170 ? 6.555 16.797 15.766 1 93.75 170 GLY B O 1
ATOM 2954 N N . GLU B 1 171 ? 7.488 16.75 17.844 1 94.81 171 GLU B N 1
ATOM 2955 C CA . GLU B 1 171 ? 7.508 18.203 17.984 1 94.81 171 GLU B CA 1
ATOM 2956 C C . GLU B 1 171 ? 8.406 18.844 16.938 1 94.81 171 GLU B C 1
ATOM 2958 O O . GLU B 1 171 ? 8.039 19.844 16.328 1 94.81 171 GLU B O 1
ATOM 2963 N N . ALA B 1 172 ? 9.539 18.234 16.766 1 95.38 172 ALA B N 1
ATOM 2964 C CA . ALA B 1 172 ? 10.5 18.766 15.805 1 95.38 172 ALA B CA 1
ATOM 2965 C C . ALA B 1 172 ? 9.945 18.719 14.383 1 95.38 172 ALA B C 1
ATOM 2967 O O . ALA B 1 172 ? 10.125 19.656 13.602 1 95.38 172 ALA B O 1
ATOM 2968 N N . ILE B 1 173 ? 9.273 17.672 14.031 1 96.12 173 ILE B N 1
ATOM 2969 C CA . ILE B 1 173 ? 8.695 17.5 12.703 1 96.12 173 ILE B CA 1
ATOM 2970 C C . ILE B 1 173 ? 7.629 18.562 12.461 1 96.12 173 ILE B C 1
ATOM 2972 O O . ILE B 1 173 ? 7.609 19.203 11.406 1 96.12 173 ILE B O 1
ATOM 2976 N N . LEU B 1 174 ? 6.773 18.766 13.445 1 96.31 174 LEU B N 1
ATOM 2977 C CA . LEU B 1 174 ? 5.707 19.75 13.289 1 96.31 174 LEU B CA 1
ATOM 2978 C C . LEU B 1 174 ? 6.281 21.172 13.211 1 96.31 174 LEU B C 1
ATOM 2980 O O . LEU B 1 174 ? 5.793 22 12.438 1 96.31 174 LEU B O 1
ATOM 2984 N N . ALA B 1 175 ? 7.293 21.422 14.008 1 96.81 175 ALA B N 1
ATOM 2985 C CA . ALA B 1 175 ? 7.957 22.719 13.945 1 96.81 175 ALA B CA 1
ATOM 2986 C C . ALA B 1 175 ? 8.57 22.953 12.562 1 96.81 175 ALA B C 1
ATOM 2988 O O . ALA B 1 175 ? 8.477 24.062 12.016 1 96.81 175 ALA B O 1
ATOM 2989 N N . GLU B 1 176 ? 9.164 21.953 12.039 1 97.31 176 GLU B N 1
ATOM 2990 C CA . GLU B 1 176 ? 9.766 22.062 10.719 1 97.31 176 GLU B CA 1
ATOM 2991 C C . GLU B 1 176 ? 8.703 22.266 9.641 1 97.31 176 GLU B C 1
ATOM 2993 O O . GLU B 1 176 ? 8.898 23.031 8.695 1 97.31 176 GLU B O 1
ATOM 2998 N N . ALA B 1 177 ? 7.609 21.547 9.719 1 96.88 177 ALA B N 1
ATOM 2999 C CA . ALA B 1 177 ? 6.5 21.734 8.781 1 96.88 177 ALA B CA 1
ATOM 3000 C C . ALA B 1 177 ? 6.02 23.188 8.773 1 96.88 177 ALA B C 1
ATOM 3002 O O . ALA B 1 177 ? 5.746 23.75 7.711 1 96.88 177 ALA B O 1
ATOM 3003 N N . GLU B 1 178 ? 5.883 23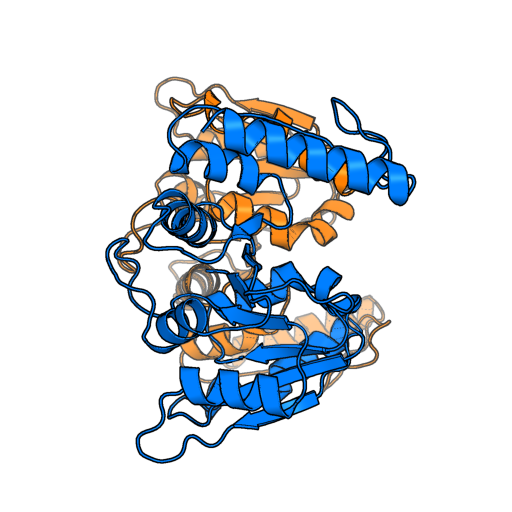.75 9.961 1 96.44 178 GLU B N 1
ATOM 3004 C CA . GLU B 1 178 ? 5.48 25.141 10.078 1 96.44 178 GLU B CA 1
ATOM 3005 C C . GLU B 1 178 ? 6.523 26.062 9.461 1 96.44 178 GLU B C 1
ATOM 3007 O O . GLU B 1 178 ? 6.18 26.969 8.688 1 96.44 178 GLU B O 1
ATOM 3012 N N . ARG B 1 179 ? 7.785 25.828 9.797 1 97.31 179 ARG B N 1
ATOM 3013 C CA . ARG B 1 179 ? 8.883 26.656 9.297 1 97.31 179 ARG B CA 1
ATOM 3014 C C . ARG B 1 179 ? 8.938 26.641 7.773 1 97.31 179 ARG B C 1
ATOM 3016 O O . ARG B 1 179 ? 9.211 27.672 7.148 1 97.31 179 ARG B O 1
ATOM 3023 N N . ARG B 1 180 ? 8.586 25.531 7.203 1 97.12 180 ARG B N 1
ATOM 3024 C CA . ARG B 1 180 ? 8.68 25.375 5.754 1 97.12 180 ARG B CA 1
ATOM 3025 C C . ARG B 1 180 ? 7.344 25.672 5.086 1 97.12 180 ARG B C 1
ATOM 3027 O O . ARG B 1 180 ? 7.211 25.547 3.865 1 97.12 180 ARG B O 1
ATOM 3034 N N . HIS B 1 181 ? 6.359 26 5.867 1 96.5 181 HIS B N 1
ATOM 3035 C CA . HIS B 1 181 ? 5.023 26.312 5.375 1 96.5 181 HIS B CA 1
ATOM 3036 C C . HIS B 1 181 ? 4.445 25.141 4.582 1 96.5 181 HIS B C 1
ATOM 3038 O O . HIS B 1 181 ? 3.926 25.328 3.48 1 96.5 181 HIS B O 1
ATOM 3044 N N . ALA B 1 182 ? 4.668 23.938 5.105 1 96.81 182 ALA B N 1
ATOM 3045 C CA . ALA B 1 182 ? 4.039 22.781 4.496 1 96.81 182 ALA B CA 1
ATOM 3046 C C . ALA B 1 182 ? 2.52 22.875 4.566 1 96.81 182 ALA B C 1
ATOM 3048 O O . ALA B 1 182 ? 1.964 23.312 5.574 1 96.81 182 ALA B O 1
ATOM 3049 N N . SER B 1 183 ? 1.86 22.469 3.467 1 97.06 183 SER B N 1
ATOM 3050 C CA . SER B 1 183 ? 0.401 22.469 3.434 1 97.06 183 SER B CA 1
ATOM 3051 C C . SER B 1 183 ? -0.159 21.109 3.801 1 97.06 183 SER B C 1
ATOM 3053 O O . SER B 1 183 ? -1.349 20.969 4.094 1 97.06 183 SER B O 1
ATOM 3055 N N . MET B 1 184 ? 0.73 20.062 3.803 1 97.44 184 MET B N 1
ATOM 3056 C CA . MET B 1 184 ? 0.383 18.703 4.207 1 97.44 184 MET B CA 1
ATOM 3057 C C . MET B 1 184 ? 1.61 17.953 4.715 1 97.44 184 MET B C 1
ATOM 3059 O O . MET B 1 184 ? 2.709 18.125 4.18 1 97.44 184 MET B O 1
ATOM 3063 N N . LEU B 1 185 ? 1.411 17.234 5.777 1 97.5 185 LEU B N 1
ATOM 3064 C CA . LEU B 1 185 ? 2.438 16.328 6.281 1 97.5 185 LEU B CA 1
ATOM 3065 C C . LEU B 1 185 ? 2.086 14.883 5.965 1 97.5 185 LEU B C 1
ATOM 3067 O O . LEU B 1 185 ? 0.944 14.461 6.156 1 97.5 185 LEU B O 1
ATOM 3071 N N . ALA B 1 186 ? 2.988 14.164 5.387 1 98.06 186 ALA B N 1
ATOM 3072 C CA . ALA B 1 186 ? 2.834 12.734 5.141 1 98.06 186 ALA B CA 1
ATOM 3073 C C . ALA B 1 186 ? 3.797 11.922 6 1 98.06 186 ALA B C 1
ATOM 3075 O O . ALA B 1 186 ? 4.996 12.203 6.039 1 98.06 186 ALA B O 1
ATOM 3076 N N . MET B 1 187 ? 3.299 10.891 6.676 1 96.19 187 MET B N 1
ATOM 3077 C CA . MET B 1 187 ? 4.172 10.078 7.516 1 96.19 187 MET B CA 1
ATOM 3078 C C . MET B 1 187 ? 3.555 8.703 7.773 1 96.19 187 MET B C 1
ATOM 3080 O O . MET B 1 187 ? 2.332 8.555 7.766 1 96.19 187 MET B O 1
ATOM 3084 N N . GLY B 1 188 ? 4.422 7.641 7.859 1 92.81 188 GLY B N 1
ATOM 3085 C CA . GLY B 1 188 ? 3.949 6.344 8.312 1 92.81 188 GLY B CA 1
ATOM 3086 C C . GLY B 1 188 ? 3.457 6.363 9.75 1 92.81 188 GLY B C 1
ATOM 3087 O O . GLY B 1 188 ? 4.062 7 10.617 1 92.81 188 GLY B O 1
ATOM 3088 N N . ALA B 1 189 ? 2.32 5.625 9.766 1 83.62 189 ALA B N 1
ATOM 3089 C CA . ALA B 1 189 ? 1.77 5.531 11.117 1 83.62 189 ALA B CA 1
ATOM 3090 C C . ALA B 1 189 ? 2.332 4.32 11.852 1 83.62 189 ALA B C 1
ATOM 3092 O O . ALA B 1 189 ? 2.422 3.227 11.289 1 83.62 189 ALA B O 1
ATOM 3093 N N . TYR B 1 190 ? 2.746 4.16 12.938 1 64.56 190 TYR B N 1
ATOM 3094 C CA . TYR B 1 190 ? 2.895 3.143 13.969 1 64.56 190 TYR B CA 1
ATOM 3095 C C . TYR B 1 190 ? 4.07 2.225 13.664 1 64.56 190 TYR B C 1
ATOM 3097 O O . TYR B 1 190 ? 3.961 1.316 12.836 1 64.56 190 TYR B O 1
ATOM 3105 N N . THR B 1 191 ? 5.367 2.352 13.812 1 54.25 191 THR B N 1
ATOM 3106 C CA . THR B 1 191 ? 6.426 1.364 13.633 1 54.25 191 THR B CA 1
ATOM 3107 C C . THR B 1 191 ? 6.203 0.158 14.539 1 54.25 191 THR B C 1
ATOM 3109 O O . THR B 1 191 ? 6.496 -0.976 14.156 1 54.25 191 THR B O 1
ATOM 3112 N N . HIS B 1 192 ? 6.184 0.214 15.828 1 46.88 192 HIS B N 1
ATOM 3113 C CA . HIS B 1 192 ? 6.316 -0.936 16.719 1 46.88 192 HIS B CA 1
ATOM 3114 C C . HIS B 1 192 ? 5.035 -1.765 16.734 1 46.88 192 HIS B C 1
ATOM 3116 O O . HIS B 1 192 ? 3.99 -1.312 16.266 1 46.88 192 HIS B O 1
ATOM 3122 N N . SER B 1 193 ? 4.953 -2.914 17.656 1 40.91 193 SER B N 1
ATOM 3123 C CA . SER B 1 193 ? 4.148 -4.121 17.812 1 40.91 193 SER B CA 1
ATOM 3124 C C . SER B 1 193 ? 2.664 -3.82 17.656 1 40.91 193 SER B C 1
ATOM 3126 O O . SER B 1 193 ? 2.191 -2.764 18.078 1 40.91 193 SER B O 1
ATOM 3128 N N . ARG B 1 194 ? 1.952 -4.387 16.688 1 40.53 194 ARG B N 1
ATOM 3129 C CA . ARG B 1 194 ? 0.535 -4.57 16.391 1 40.53 194 ARG B CA 1
ATOM 3130 C C . ARG B 1 194 ? -0.296 -4.574 17.672 1 40.53 194 ARG B C 1
ATOM 3132 O O . ARG B 1 194 ? -1.476 -4.93 17.656 1 40.53 194 ARG B O 1
ATOM 3139 N N . VAL B 1 195 ? 0.126 -4.805 18.797 1 41.59 195 VAL B N 1
ATOM 3140 C CA . VAL B 1 195 ? -0.974 -5.09 19.719 1 41.59 195 VAL B CA 1
ATOM 3141 C C . VAL B 1 195 ? -2.029 -3.988 19.609 1 41.59 195 VAL B C 1
ATOM 3143 O O . VAL B 1 195 ? -1.723 -2.807 19.797 1 41.59 195 VAL B O 1
ATOM 3146 N N . ARG B 1 196 ? -3.021 -4.262 18.766 1 42.75 196 ARG B N 1
ATOM 3147 C CA . ARG B 1 196 ? -4.227 -3.439 18.734 1 42.75 196 ARG B CA 1
ATOM 3148 C C . ARG B 1 196 ? -4.266 -2.473 19.906 1 42.75 196 ARG B C 1
ATOM 3150 O O . ARG B 1 196 ? -4.855 -1.395 19.812 1 42.75 196 ARG B O 1
ATOM 3157 N N . GLU B 1 197 ? -3.918 -3.061 20.922 1 44.72 197 GLU B N 1
ATOM 3158 C CA . GLU B 1 197 ? -3.998 -2.295 22.156 1 44.72 197 GLU B CA 1
ATOM 3159 C C . GLU B 1 197 ? -2.932 -1.203 22.203 1 44.72 197 GLU B C 1
ATOM 3161 O O . GLU B 1 197 ? -2.955 -0.34 23.078 1 44.72 197 GLU B O 1
ATOM 3166 N N . PHE B 1 198 ? -1.791 -1.47 21.516 1 47.91 198 PHE B N 1
ATOM 3167 C CA . PHE B 1 198 ? -0.695 -0.539 21.766 1 47.91 198 PHE B CA 1
ATOM 3168 C C . PHE B 1 198 ? -0.784 0.657 20.812 1 47.91 198 PHE B C 1
ATOM 3170 O O . PHE B 1 198 ? -1.086 0.5 19.625 1 47.91 198 PHE B O 1
ATOM 3177 N N . LEU B 1 199 ? -0.708 1.918 21.359 1 53.47 199 LEU B N 1
ATOM 3178 C CA . LEU B 1 199 ? -0.713 3.375 21.297 1 53.47 199 LEU B CA 1
ATOM 3179 C C . LEU B 1 199 ? 0.22 3.881 20.203 1 53.47 199 LEU B C 1
ATOM 3181 O O . LEU B 1 199 ? 1.201 3.217 19.859 1 53.47 199 LEU B O 1
ATOM 3185 N N . LEU B 1 200 ? -0.332 4.578 19.344 1 61.09 200 LEU B N 1
ATOM 3186 C CA . LEU B 1 200 ? 0.475 5.445 18.5 1 61.09 200 LEU B CA 1
ATOM 3187 C C . LEU B 1 200 ? 1.832 5.727 19.125 1 61.09 200 LEU B C 1
ATOM 3189 O O . LEU B 1 200 ? 1.93 5.883 20.344 1 61.09 200 LEU B O 1
ATOM 3193 N N . GLY B 1 201 ? 2.939 5.176 18.344 1 71.12 201 GLY B N 1
ATOM 3194 C CA . GLY B 1 201 ? 4.242 5.633 18.797 1 71.12 201 GLY B CA 1
ATOM 3195 C C . GLY B 1 201 ? 4.246 7.09 19.234 1 71.12 201 GLY B C 1
ATOM 3196 O O . GLY B 1 201 ? 3.301 7.828 18.953 1 71.12 201 GLY B O 1
ATOM 3197 N N . GLY B 1 202 ? 5.199 7.41 20.016 1 80.25 202 GLY B N 1
ATOM 3198 C CA . GLY B 1 202 ? 5.316 8.75 20.562 1 80.25 202 GLY B CA 1
ATOM 3199 C C . GLY B 1 202 ? 5.266 9.836 19.5 1 80.25 202 GLY B C 1
ATOM 3200 O O . GLY B 1 202 ? 4.578 10.844 19.672 1 80.25 202 GLY B O 1
ATOM 3201 N N . VAL B 1 203 ? 5.863 9.602 18.391 1 86.31 203 VAL B N 1
ATOM 3202 C CA . VAL B 1 203 ? 5.898 10.602 17.328 1 86.31 203 VAL B CA 1
ATOM 3203 C C . VAL B 1 203 ? 4.508 10.75 16.719 1 86.31 203 VAL B C 1
ATOM 3205 O O . VAL B 1 203 ? 3.986 11.867 16.609 1 86.31 203 VAL B O 1
ATOM 3208 N N . THR B 1 204 ? 3.936 9.641 16.344 1 88.88 204 THR B N 1
ATOM 3209 C CA . THR B 1 204 ? 2.627 9.641 15.703 1 88.88 204 THR B CA 1
ATOM 3210 C C . THR B 1 204 ? 1.571 10.242 16.625 1 88.88 204 THR B C 1
ATOM 3212 O O . THR B 1 204 ? 0.757 11.062 16.188 1 88.88 204 THR B O 1
ATOM 3215 N N . ARG B 1 205 ? 1.591 9.883 17.859 1 89 205 ARG B N 1
ATOM 3216 C CA . ARG B 1 205 ? 0.64 10.414 18.828 1 89 205 ARG B CA 1
ATOM 3217 C C . ARG B 1 205 ? 0.755 11.938 18.922 1 89 205 ARG B C 1
ATOM 3219 O O . ARG B 1 205 ? -0.256 12.641 18.938 1 89 205 ARG B O 1
ATOM 3226 N N . HIS B 1 206 ? 1.971 12.398 19.062 1 91.38 206 HIS B N 1
ATOM 3227 C CA . HIS B 1 206 ? 2.191 13.836 19.156 1 91.38 206 HIS B CA 1
ATOM 3228 C C . HIS B 1 206 ? 1.653 14.562 17.922 1 91.38 206 HIS B C 1
ATOM 3230 O O . HIS B 1 206 ? 0.987 15.594 18.047 1 91.38 206 HIS B O 1
ATOM 3236 N N . VAL B 1 207 ? 1.917 14.039 16.797 1 93.12 207 VAL B N 1
ATOM 3237 C CA . VAL B 1 207 ? 1.489 14.664 15.547 1 93.12 207 VAL B CA 1
ATOM 3238 C C . VAL B 1 207 ? -0.036 14.672 15.477 1 93.12 207 VAL B C 1
ATOM 3240 O O . VAL B 1 207 ? -0.64 15.703 15.164 1 93.12 207 VAL B O 1
ATOM 3243 N N . ILE B 1 208 ? -0.675 13.578 15.789 1 91.56 208 ILE B N 1
ATOM 3244 C CA . ILE B 1 208 ? -2.131 13.484 15.734 1 91.56 208 ILE B CA 1
ATOM 3245 C C . ILE B 1 208 ? -2.748 14.5 16.688 1 91.56 208 ILE B C 1
ATOM 3247 O O . ILE B 1 208 ? -3.732 15.164 16.359 1 91.56 208 ILE B O 1
ATOM 3251 N N . GLU B 1 209 ? -2.139 14.664 17.797 1 90.81 209 GLU B N 1
ATOM 3252 C CA . GLU B 1 209 ? -2.682 15.523 18.844 1 90.81 209 GLU B CA 1
ATOM 3253 C C . GLU B 1 209 ? -2.424 17 18.531 1 90.81 209 GLU B C 1
ATOM 3255 O O . GLU B 1 209 ? -3.215 17.859 18.906 1 90.81 209 GLU B O 1
ATOM 3260 N N . HIS B 1 210 ? -1.356 17.312 17.75 1 93.5 210 HIS B N 1
ATOM 3261 C CA . HIS B 1 210 ? -0.931 18.703 17.75 1 93.5 210 HIS B CA 1
ATOM 3262 C C . HIS B 1 210 ? -0.86 19.266 16.344 1 93.5 210 HIS B C 1
ATOM 3264 O O . HIS B 1 210 ? -0.741 20.484 16.156 1 93.5 210 HIS B O 1
ATOM 3270 N N . ALA B 1 211 ? -0.909 18.422 15.352 1 94.38 211 ALA B N 1
ATOM 3271 C CA . ALA B 1 211 ? -0.786 18.922 13.984 1 94.38 211 ALA B CA 1
ATOM 3272 C C . ALA B 1 211 ? -1.882 19.938 13.672 1 94.38 211 ALA B C 1
ATOM 3274 O O . ALA B 1 211 ? -3.043 19.734 14.039 1 94.38 211 ALA B O 1
ATOM 3275 N N . ARG B 1 212 ? -1.532 21 12.961 1 93 212 ARG B N 1
ATOM 3276 C CA . ARG B 1 212 ? -2.49 22.016 12.547 1 93 212 ARG B CA 1
ATOM 3277 C C . ARG B 1 212 ? -2.822 21.891 11.07 1 93 212 ARG B C 1
ATOM 3279 O O . ARG B 1 212 ? -3.795 22.484 10.594 1 93 212 ARG B O 1
ATOM 3286 N N . ILE B 1 213 ? -2 21.219 10.336 1 95 213 ILE B N 1
ATOM 3287 C CA . ILE B 1 213 ? -2.221 20.969 8.914 1 95 213 ILE B CA 1
ATOM 3288 C C . ILE B 1 213 ? -2.703 19.531 8.711 1 95 213 ILE B C 1
ATOM 3290 O O . ILE B 1 213 ? -2.527 18.672 9.586 1 95 213 ILE B O 1
ATOM 3294 N N . PRO B 1 214 ? -3.289 19.266 7.559 1 97.06 214 PRO B N 1
ATOM 3295 C CA . PRO B 1 214 ? -3.66 17.875 7.254 1 97.06 214 PRO B CA 1
ATOM 3296 C C . PRO B 1 214 ? -2.463 16.938 7.273 1 97.06 214 PRO B C 1
ATOM 3298 O O . PRO B 1 214 ? -1.359 17.312 6.875 1 97.06 214 PRO B O 1
ATOM 3301 N N . VAL B 1 215 ? -2.705 15.727 7.789 1 97.25 215 VAL B N 1
ATOM 3302 C CA . VAL B 1 215 ? -1.657 14.719 7.879 1 97.25 215 VAL B CA 1
ATOM 3303 C C . VAL B 1 215 ? -2.09 13.453 7.129 1 97.25 215 VAL B C 1
ATOM 3305 O O . VAL B 1 215 ? -3.148 12.891 7.414 1 97.25 215 VAL B O 1
ATOM 3308 N N . LEU B 1 216 ? -1.325 13.109 6.141 1 97.62 216 LEU B N 1
ATOM 3309 C CA . LEU B 1 216 ? -1.518 11.859 5.41 1 97.62 216 LEU B CA 1
ATOM 3310 C C . LEU B 1 216 ? -0.776 10.711 6.09 1 97.62 216 LEU B C 1
ATOM 3312 O O . LEU B 1 216 ? 0.444 10.773 6.262 1 97.62 216 LEU B O 1
ATOM 3316 N N . LEU B 1 217 ? -1.54 9.648 6.484 1 96.25 217 LEU B N 1
ATOM 3317 C CA . LEU B 1 217 ? -0.996 8.555 7.285 1 96.25 217 LEU B CA 1
ATOM 3318 C C . LEU B 1 217 ? -1.278 7.207 6.637 1 96.25 217 LEU B C 1
ATOM 3320 O O . LEU B 1 217 ? -2.25 7.062 5.891 1 96.25 217 LEU B O 1
ATOM 3324 N N . ALA B 1 218 ? -0.42 6.309 6.844 1 93.69 218 ALA B N 1
ATOM 3325 C CA . ALA B 1 218 ? -0.684 4.906 6.531 1 93.69 218 ALA B CA 1
ATOM 3326 C C . ALA B 1 218 ? -0.016 3.982 7.547 1 93.69 218 ALA B C 1
ATOM 3328 O O . ALA B 1 218 ? 0.972 4.359 8.18 1 93.69 218 ALA B O 1
ATOM 3329 N N . HIS B 1 219 ? -0.632 2.869 7.684 1 88.44 219 HIS B N 1
ATOM 3330 C CA . HIS B 1 219 ? -0.074 1.832 8.547 1 88.44 219 HIS B CA 1
ATOM 3331 C C . HIS B 1 219 ? 0.367 0.621 7.73 1 88.44 219 HIS B C 1
ATOM 3333 O O . HIS B 1 219 ? -0.32 0.216 6.789 1 88.44 219 HIS B O 1
#

Foldseek 3Di:
DVVVLVVVVVVVVVVCVVVVAAEDCDDDDPPGGHDYDDDDDDDLLVVCQVVLLPDLEAEAEQDDPVDNVRVVNVLSNAQRNQHKYKYAFPDQDPQLQAEEEEEDQPAPQSVSLCVSCLVVLQPHNAYEYEYEDDPSDVVDDPVVVQVVSVVSVHHYHYDYFYDDPPDDPLNSVLVVCVVVVGQEYEYEWDRDDPPSPDDTPPNNVSCSVDHRHMYIYHD/DVVVLVVVVVVVVVVCVVVVAAEDCDDDDPPGGHDYDDDDDDDLLVVCQVVLLPDLEAEAEQDDPVDNVRVVNVLSNAQRNQHKYKYAFPDQDPQLQAEEEEEDQPAPQSVSLCVSCLVVLQPHNAYEYEYEDDPSDVVDDPVVVQVVSVVSVHHYHYDYFYDDPPDDPLNSVLVVCVVVVGQEYEYEWDRDDPPSPDDTPPNNNSCSVDHRHMYIYHD

Sequence (438 aa):
MREAAAEGKAAVQAWCQREGVPFMSSGGRLDATFATWAELSGEIEPLLTLAGRINDLVIVDRPDPGVPFTGRALDTALFSVGRPTLMVGHAVPYDLLDHVMIAWNGSQEATRLIGQSITLLHEATRVTVLQARTERFEEAPTADLCAYLRWHGIVAEAATLDIEGGTSVGEAILAEAERRHASMLAMGAYTHSRVREFLLGGVTRHVIEHARIPVLLAHMREAAAEGKAAVQAWCQREGVPFMSSGGRLDATFATWAELSGEIEPLLTLAGRINDLVIVDRPDPGVPFTGRALDTALFSVGRPTLMVGHAVPYDLLDHVMIAWNGSQEATRLIGQSITLLHEATRVTVLQARTERFEEAPTADLCAYLRWHGIVAEAATLDIEGGTSVGEAILAEAERRHASMLAMGAYTHSRVREFLLGGVTRHVIEHARIPVLLAH

Nearest PDB structures (foldseek):
  3loq-assembly1_A  TM=7.074E-01  e=1.120E-07  Archaeoglobus fulgidus
  3mt0-assembly1_A  TM=5.977E-01  e=4.583E-06  Pseudomonas aeruginosa PAO1
  7mq5-assembly1_A  TM=5.829E-01  e=7.017E-06  Pseudomonas aeruginosa UCBPP-PA14
  1tq8-assembly2_F-2  TM=6.903E-01  e=1.030E-03  Mycobacterium tuberculosis H37Rv
  3g40-assembly1_A  TM=5.189E-01  e=5.010E-03  Methanosarcina acetivorans

InterPro domains:
  IPR006015 Universal stress protein A family [PR01438] (97-115)
  IPR006015 Universal stress protein A family [PR01438] (179-191)
  IPR006015 Universal stress protein A family [PR01438] (197-219)
  IPR006016 UspA [PF00582] (164-218)

Solvent-accessible surface area (backbone atoms only — not comparable to full-atom values): 23682 Å² total; per-residue (Å²): 111,68,63,60,50,52,52,50,52,50,51,52,51,52,51,23,63,76,69,70,33,52,77,36,88,57,90,75,64,78,90,55,74,67,45,67,77,86,88,84,86,76,65,61,57,67,53,48,26,53,58,36,44,56,43,78,64,41,77,38,57,50,64,38,91,92,40,64,63,28,44,52,49,43,51,29,38,41,73,49,14,42,32,40,25,36,32,41,28,83,47,82,59,95,49,45,43,45,23,34,33,31,52,49,74,65,40,39,19,31,29,36,31,51,65,60,34,51,75,61,54,58,65,28,74,34,37,35,36,33,29,60,62,51,97,59,41,80,69,37,48,54,66,53,52,36,51,38,36,40,63,71,71,29,76,48,45,72,46,75,38,82,68,55,90,92,56,50,69,26,57,51,50,53,52,48,37,60,76,66,59,41,33,21,40,34,35,41,33,53,86,72,72,77,51,86,81,56,67,62,39,71,41,49,42,46,36,69,74,62,49,58,44,27,35,37,31,12,78,110,70,65,59,50,51,54,49,50,51,51,52,51,52,49,24,64,75,72,71,31,53,77,37,87,57,89,76,62,80,89,56,74,66,44,68,79,86,86,82,86,75,65,61,56,66,52,49,27,54,57,35,45,56,42,78,64,41,78,37,56,50,65,36,90,93,41,66,62,27,44,53,48,44,50,32,37,41,73,50,13,39,32,40,26,35,32,41,28,83,48,81,58,94,50,44,43,44,24,35,33,30,51,48,73,67,39,38,21,32,30,37,31,51,66,62,34,50,73,61,54,59,67,28,74,33,38,36,37,34,28,60,63,52,98,61,41,81,68,36,50,54,65,52,52,35,53,39,36,41,64,71,72,28,75,47,45,74,44,76,39,81,69,55,90,93,55,51,69,26,58,51,50,54,52,48,37,58,74,66,59,40,33,20,40,34,37,39,34,54,86,72,74,73,52,86,82,57,68,60,40,73,40,49,41,45,37,66,75,62,50,58,45,27,34,38,30,12,78

Secondary structure (DSSP, 8-state):
-HHHHHHHHHHHHHHHHHHT--EESS---TTS--EE-----S-HHHHHHHHHTTSS-EEEPPPBTTBHHHHHHHHHIIIII-S-EEE--SS--TTTTSEEEEE----HHHHHHHHH-HHHHHT-SEEEEEEE--TTGGGS-HHHHHHHHHHTT--EEEEEE---TT--HHHHHHHHHHHTT-SEEEEE---S---TT----HHHHHHHHH--S-EEEE-/-HHHHHHHHHHHHHHHHHHT--EESS---TTS--EE-----S-HHHHHHHHHTTSS-EEEPPPBTTBHHHHHHHHHIIIII-S-EEE--SS--TTTTSEEEEE----HHHHHHHHH-HHHHHT-SEEEEEEE--TTGGGS-HHHHHHHHHHTT--EEEEEE---TT--HHHHHHHHHHHTT-SEEEEE---S---TTS---HHHHHHHHH--S-EEEE-